Protein AF-A0A1G6KLQ6-F1 (afdb_monomer)

Sequence (600 aa):
EASLKDSAGNTNTSTATGNTVADSAGNSTATTAAGNTVKDSSGNSSVYGASGSTLTDKAGNTTVVDTKGLSFKDTTGAVTGPSITASGVNAGGKAVTNVGDAVNSTDAVNKKLLDEATSAGSAKTDASGNSTASALGGGSTYDPTTGTVSAPTYSVNSSSKNNVGDAISALDQGFTVTSNGANGKAIKAGDTLEIGTADGEKNLTVSKDGNTIKYGLNRNLDLDSVKAGNTTLNNVGVAVDDGTGNVSKLTTAGTTVADSAGNNASYGAKEASLKDSAGNSTSTTASGTNVADKNGNSNSLTATGNTIKDNAGNSTTSSASGVTVADGLGNSTAVTATGVNVAGGPSLTKTGLDVAGGTITNLKGGQIATGSTDAVTGGQVAEVQSQLQKQLGSVGDSAVQYAQNSDGTTNYDSILAGNGKGTTATLGTDSYGNSIVTGGGTTISNVANAVKASDAVNKGQLDSAISSNITDVKDGNGNGVSVTDQVVNRNYNATNPDPDSLFLTYNKAGQTTTDNLTIGETVQKMNKEGVKFAHTNAATEAKDSSAGGTNSTALGVNAIASTDAANSVVIGNNSSVSGTSSVAIGDGATASGTQSISIG

pLDDT: mean 88.28, std 7.63, range [60.62, 98.0]

Nearest PDB structures (foldseek):
  3wp8-assembly1_A-3  TM=8.154E-01  e=1.477E-12  Acinetobacter sp. Tol 5
  3d9x-assembly1_B  TM=5.167E-01  e=2.227E-05  Bartonella henselae
  4bxp-assembly1_A  TM=5.360E-01  e=6.200E-03  Danio rerio
  3la9-assembly1_A  TM=6.887E-01  e=4.800E-03  Burkholderia pseudomallei 1710b
  3pqh-assembly1_A  TM=5.488E-01  e=4.562E-02  Bacteriophage sp.

InterPro domains:
  IPR008635 Trimeric autotransporter adhesin YadA-like, stalk domain [PF05662] (96-135)
  IPR008635 Trimeric autotransporter adhesin YadA-like, stalk domain [PF05662] (360-399)
  IPR008635 Trimeric autotransporter adhesin YadA-like, stalk domain [PF05662] (444-484)
  IPR008640 Trimeric autotransporter adhesin YadA-like, head domain [PF05658] (547-575)
  IPR008640 Trimeric autotransporter adhesin YadA-like, head domain [PF05658] (578-600)
  IPR011049 Serralysin-like metalloprotease, C-terminal [G3DSA:2.150.10.10] (463-600)
  IPR011049 Serralysin-like metalloprotease, C-terminal [SSF101967] (533-600)

Organism: NCBI:txid1219383

Foldseek 3Di:
DDWDADPQGWIWDDDPFWIKTAGPLGWIWIQGQQAIWTAHSQGWIWGAGPQFIWTQDNQGWIFTAGQQGTFTGHNVRHGDAWTQGPVGTDGNPDDDPPQDDDDDPPGDHDVVVVVVVVVVVLVVLQVVLQVVQVVFAQPWGADSVVSDIFFHWDQAPNDTDRGDVVNVVSQQQADWDDDPPDDTDHQHVPRDDDDADPPPADQWDWDDDPPDIDIDGDPDDDDQWDDDPQWIQHPQGIWGDPVLAFIWDQGPQAIWTADPQGWIFGDGQAWTKTAGPQGWMWIQGPQFIWTAGPQGWIWTQGPAWIWTAGPQGWIWTQGPQAIWTAGNVGWIWTQGPQFIDTVCAWTQGPVGIDGNPDDDPPDDAFDPDPPGPDDHDPVVVVVVVVVVVVVVVVVQQQDWAADADPVRHGDPVGIDGRNNPAWDWDWDADPVGDIDTDDGDDDDPDQDDDPDPPGDHDPVVVVVPPPDPPAWDADPVRDTDGPVVQFFPPPADQPDDDPPDCQKAAALDDRDIGGDGGNVVSVVCCVQQHGVPAGAPDDDPFDAFEQLDACEDTEYTCFYEHPCQHCEYTYYDCEYEDAHVEYAYYHPFYHDHHPYYGYD

Structure (mmCIF, N/CA/C/O backbone):
data_AF-A0A1G6KLQ6-F1
#
_entry.id   AF-A0A1G6KLQ6-F1
#
loop_
_atom_site.group_PDB
_atom_site.id
_atom_site.type_symbol
_atom_site.label_atom_id
_atom_site.label_alt_id
_atom_site.label_comp_id
_atom_site.label_asym_id
_atom_site.label_entity_id
_atom_site.label_seq_id
_atom_site.pdbx_PDB_ins_code
_atom_site.Cartn_x
_atom_site.Cartn_y
_atom_site.Cartn_z
_atom_site.occupancy
_atom_site.B_iso_or_equiv
_atom_site.auth_seq_id
_atom_site.auth_comp_id
_atom_site.auth_asym_id
_atom_site.auth_atom_id
_atom_site.pdbx_PDB_model_num
ATOM 1 N N . GLU A 1 1 ? 82.057 11.177 -161.520 1.00 72.69 1 GLU A N 1
ATOM 2 C CA . GLU A 1 1 ? 82.240 12.040 -160.337 1.00 72.69 1 GLU A CA 1
ATOM 3 C C . GLU A 1 1 ? 82.672 13.409 -160.828 1.00 72.69 1 GLU A C 1
ATOM 5 O O . GLU A 1 1 ? 83.511 13.463 -161.723 1.00 72.69 1 GLU A O 1
ATOM 10 N N . ALA A 1 2 ? 82.046 14.476 -160.338 1.00 75.38 2 ALA A N 1
ATOM 11 C CA . ALA A 1 2 ? 82.450 15.848 -160.636 1.00 75.38 2 ALA A CA 1
ATOM 12 C C . ALA A 1 2 ? 82.896 16.495 -159.322 1.00 75.38 2 ALA A C 1
ATOM 14 O O . ALA A 1 2 ? 82.115 16.543 -158.373 1.00 75.38 2 ALA A O 1
ATOM 15 N N . SER A 1 3 ? 84.153 16.943 -159.259 1.00 79.75 3 SER A N 1
ATOM 16 C CA . SER A 1 3 ? 84.707 17.618 -158.084 1.00 79.75 3 SER A CA 1
ATOM 17 C C . SER A 1 3 ? 85.105 19.040 -158.454 1.00 79.75 3 SER A C 1
ATOM 19 O O . SER A 1 3 ? 85.907 19.257 -159.364 1.00 79.75 3 SER A O 1
ATOM 21 N N . LEU A 1 4 ? 84.505 20.005 -157.763 1.00 83.94 4 LEU A N 1
ATOM 22 C CA . LEU A 1 4 ? 84.867 21.414 -157.837 1.00 83.94 4 LEU A CA 1
ATOM 23 C C . LEU A 1 4 ? 85.727 21.742 -156.620 1.00 83.94 4 LEU A C 1
ATOM 25 O O . LEU A 1 4 ? 85.299 21.514 -155.488 1.00 83.94 4 LEU A O 1
ATOM 29 N N . LYS A 1 5 ? 86.929 22.275 -156.858 1.00 84.38 5 LYS A N 1
ATOM 30 C CA . LYS A 1 5 ? 87.839 22.745 -155.812 1.00 84.38 5 LYS A CA 1
ATOM 31 C C . LYS A 1 5 ? 88.153 24.217 -156.023 1.00 84.38 5 LYS A C 1
ATOM 33 O O . LYS A 1 5 ? 88.500 24.612 -157.136 1.00 84.38 5 LYS A O 1
ATOM 38 N N . ASP A 1 6 ? 88.036 25.009 -154.966 1.00 84.94 6 ASP A N 1
ATOM 39 C CA . ASP A 1 6 ? 88.432 26.414 -155.001 1.00 84.94 6 ASP A CA 1
ATOM 40 C C . ASP A 1 6 ? 89.888 26.614 -154.545 1.00 84.94 6 ASP A C 1
ATOM 42 O O . ASP A 1 6 ? 90.562 25.701 -154.053 1.00 84.94 6 ASP A O 1
ATOM 46 N N . SER A 1 7 ? 90.391 27.835 -154.724 1.00 82.44 7 SER A N 1
ATOM 47 C CA . SER A 1 7 ? 91.743 28.217 -154.310 1.00 82.44 7 SER A CA 1
ATOM 48 C C . SER A 1 7 ? 91.936 28.244 -152.788 1.00 82.44 7 SER A C 1
ATOM 50 O O . SER A 1 7 ? 93.078 28.199 -152.336 1.00 82.44 7 SER A O 1
ATOM 52 N N . ALA A 1 8 ? 90.858 28.271 -151.996 1.00 82.38 8 ALA A N 1
ATOM 53 C CA . ALA A 1 8 ? 90.896 28.190 -150.533 1.00 82.38 8 ALA A CA 1
ATOM 54 C C . ALA A 1 8 ? 90.945 26.737 -150.013 1.00 82.38 8 ALA A C 1
ATOM 56 O O . ALA A 1 8 ? 91.039 26.507 -148.804 1.00 82.38 8 ALA A O 1
ATOM 57 N N . GLY A 1 9 ? 90.927 25.754 -150.919 1.00 82.94 9 GLY A N 1
ATOM 58 C CA . GLY A 1 9 ? 91.026 24.334 -150.604 1.00 82.94 9 GLY A CA 1
ATOM 59 C C . GLY A 1 9 ? 89.689 23.665 -150.289 1.00 82.94 9 GLY A C 1
ATOM 60 O O . GLY A 1 9 ? 89.700 22.478 -149.961 1.00 82.94 9 GLY A O 1
ATOM 61 N N . ASN A 1 10 ? 88.567 24.375 -150.429 1.00 89.12 10 ASN A N 1
ATOM 62 C CA . ASN A 1 10 ? 87.237 23.808 -150.241 1.00 89.12 10 ASN A CA 1
ATOM 63 C C . ASN A 1 10 ? 86.866 22.947 -151.446 1.00 89.12 10 ASN A C 1
ATOM 65 O O . ASN A 1 10 ? 87.245 23.237 -152.584 1.00 89.12 10 ASN A O 1
ATOM 69 N N . THR A 1 11 ? 86.108 21.888 -151.198 1.00 89.56 11 THR A N 1
ATOM 70 C CA . THR A 1 11 ? 85.713 20.915 -152.213 1.00 89.56 11 THR A CA 1
ATOM 71 C C . THR A 1 11 ? 84.212 20.684 -152.185 1.00 89.56 11 THR A C 1
ATOM 73 O O . THR A 1 11 ? 83.603 20.587 -151.123 1.00 89.56 11 THR A O 1
ATOM 76 N N . ASN A 1 12 ? 83.612 20.580 -153.365 1.00 90.94 12 ASN A N 1
ATOM 77 C CA . ASN A 1 12 ? 82.275 20.038 -153.545 1.00 90.94 12 ASN A CA 1
ATOM 78 C C . ASN A 1 12 ? 82.366 18.865 -154.518 1.00 90.94 12 ASN A C 1
ATOM 80 O O . ASN A 1 12 ? 82.700 19.044 -155.691 1.00 90.94 12 ASN A O 1
ATOM 84 N N . THR A 1 13 ? 82.095 17.672 -154.013 1.00 90.06 13 THR A N 1
ATOM 85 C CA . THR A 1 13 ? 82.208 16.424 -154.751 1.00 90.06 13 THR A CA 1
ATOM 86 C C . THR A 1 13 ? 80.824 15.819 -154.914 1.00 90.06 13 THR A C 1
ATOM 88 O O . THR A 1 13 ? 80.239 15.289 -153.965 1.00 90.06 13 THR A O 1
ATOM 91 N N . SER A 1 14 ? 80.309 15.888 -156.141 1.00 88.81 14 SER A N 1
ATOM 92 C CA . SER A 1 14 ? 79.025 15.308 -156.521 1.00 88.81 14 SER A CA 1
ATOM 93 C C . SER A 1 14 ? 79.224 13.939 -157.174 1.00 88.81 14 SER A C 1
ATOM 95 O O . SER A 1 14 ? 79.919 13.783 -158.188 1.00 88.81 14 SER A O 1
ATOM 97 N N . THR A 1 15 ? 78.557 12.935 -156.615 1.00 87.06 15 THR A N 1
ATOM 98 C CA . THR A 1 15 ? 78.474 11.566 -157.135 1.00 87.06 15 THR A CA 1
ATOM 99 C C . THR A 1 15 ? 77.012 11.189 -157.373 1.00 87.06 15 THR A C 1
ATOM 101 O O . THR A 1 15 ? 76.100 11.868 -156.907 1.00 87.06 15 THR A O 1
ATOM 104 N N . ALA A 1 16 ? 76.764 10.088 -158.087 1.00 83.69 16 ALA A N 1
ATOM 105 C CA . ALA A 1 16 ? 75.399 9.616 -158.337 1.00 83.69 16 ALA A CA 1
ATOM 106 C C . ALA A 1 16 ? 74.630 9.253 -157.048 1.00 83.69 16 ALA A C 1
ATOM 108 O O . ALA A 1 16 ? 73.405 9.202 -157.066 1.00 83.69 16 ALA A O 1
ATOM 109 N N . THR A 1 17 ? 75.329 9.003 -155.935 1.00 86.00 17 THR A N 1
ATOM 110 C CA . THR A 1 17 ? 74.736 8.590 -154.653 1.00 86.00 17 THR A CA 1
ATOM 111 C C . THR A 1 17 ? 74.689 9.707 -153.611 1.00 86.00 17 THR A C 1
ATOM 113 O O . THR A 1 17 ? 74.083 9.533 -152.550 1.00 86.00 17 THR A O 1
ATOM 116 N N . GLY A 1 18 ? 75.287 10.863 -153.898 1.00 89.75 18 GLY A N 1
ATOM 117 C CA . GLY A 1 18 ? 75.258 11.994 -152.985 1.00 89.75 18 GLY A CA 1
ATOM 118 C C . GLY A 1 18 ? 76.220 13.114 -153.342 1.00 89.75 18 GLY A C 1
ATOM 119 O O . GLY A 1 18 ? 77.039 13.007 -154.256 1.00 89.75 18 GLY A O 1
ATOM 120 N N . ASN A 1 19 ? 76.119 14.191 -152.576 1.00 90.94 19 ASN A N 1
ATOM 121 C CA . ASN A 1 19 ? 76.931 15.385 -152.712 1.00 90.94 19 ASN A CA 1
ATOM 122 C C . ASN A 1 19 ? 77.651 15.706 -151.402 1.00 90.94 19 ASN A C 1
ATOM 124 O O . ASN A 1 19 ? 76.988 15.913 -150.386 1.00 90.94 19 ASN A O 1
ATOM 128 N N . THR A 1 20 ? 78.979 15.794 -151.428 1.00 90.12 20 THR A N 1
ATOM 129 C CA . THR A 1 20 ? 79.789 16.134 -150.252 1.00 90.12 20 THR A CA 1
ATOM 130 C C . THR A 1 20 ? 80.465 17.475 -150.442 1.00 90.12 20 THR A C 1
ATOM 132 O O . THR A 1 20 ? 81.299 17.628 -151.328 1.00 90.12 20 THR A O 1
ATOM 135 N N . VAL A 1 21 ? 80.146 18.424 -149.568 1.00 91.44 21 VAL A N 1
ATOM 136 C CA . VAL A 1 21 ? 80.839 19.708 -149.470 1.00 91.44 21 VAL A CA 1
ATOM 137 C C . VAL A 1 21 ? 81.768 19.650 -148.266 1.00 91.44 21 VAL A C 1
ATOM 139 O O . VAL A 1 21 ? 81.308 19.350 -147.167 1.00 91.44 21 VAL A O 1
ATOM 142 N N . ALA A 1 22 ? 83.055 19.917 -148.451 1.00 88.19 22 ALA A N 1
ATOM 143 C CA . ALA A 1 22 ? 84.040 19.962 -147.377 1.00 88.19 22 ALA A CA 1
ATOM 144 C C . ALA A 1 22 ? 84.889 21.228 -147.471 1.00 88.19 22 ALA A C 1
ATOM 146 O O . ALA A 1 22 ? 85.272 21.637 -148.568 1.00 88.19 22 ALA A O 1
ATOM 147 N N . ASP A 1 23 ? 85.194 21.832 -146.328 1.00 90.44 23 ASP A N 1
ATOM 148 C CA . ASP A 1 23 ? 86.108 22.966 -146.251 1.00 90.44 23 ASP A CA 1
ATOM 149 C C . ASP A 1 23 ? 87.544 22.520 -145.940 1.00 90.44 23 ASP A C 1
ATOM 151 O O . ASP A 1 23 ? 87.808 21.374 -145.558 1.00 90.44 23 ASP A O 1
ATOM 155 N N . SER A 1 24 ? 88.499 23.432 -146.115 1.00 84.81 24 SER A N 1
ATOM 156 C CA . SER A 1 24 ? 89.907 23.160 -145.798 1.00 84.81 24 SER A CA 1
ATOM 157 C C . SER A 1 24 ? 90.190 23.028 -144.297 1.00 84.81 24 SER A C 1
ATOM 159 O O . SER A 1 24 ? 91.241 22.505 -143.925 1.00 84.81 24 SER A O 1
ATOM 161 N N . ALA A 1 25 ? 89.256 23.438 -143.433 1.00 86.44 25 ALA A N 1
ATOM 162 C CA . ALA A 1 25 ? 89.351 23.261 -141.988 1.00 86.44 25 ALA A CA 1
ATOM 163 C C . ALA A 1 25 ? 88.956 21.842 -141.536 1.00 86.44 25 ALA A C 1
ATOM 165 O O . ALA A 1 25 ? 89.131 21.512 -140.364 1.00 86.44 25 ALA A O 1
ATOM 166 N N . GLY A 1 26 ? 88.469 20.993 -142.448 1.00 86.00 26 GLY A N 1
ATOM 167 C CA . GLY A 1 26 ? 88.085 19.609 -142.177 1.00 86.00 26 GLY A CA 1
ATOM 168 C C . GLY A 1 26 ? 86.616 19.431 -141.790 1.00 86.00 26 GLY A C 1
ATOM 169 O O . GLY A 1 26 ? 86.215 18.311 -141.467 1.00 86.00 26 GLY A O 1
ATOM 170 N N . ASN A 1 27 ? 85.798 20.487 -141.844 1.00 89.44 27 ASN A N 1
ATOM 171 C CA . ASN A 1 27 ? 84.351 20.339 -141.721 1.00 89.44 27 ASN A CA 1
ATOM 172 C C . ASN A 1 27 ? 83.793 19.794 -143.036 1.00 89.44 27 ASN A C 1
ATOM 174 O O . ASN A 1 27 ? 84.227 20.177 -144.125 1.00 89.44 27 ASN A O 1
ATOM 178 N N . SER A 1 28 ? 82.799 18.915 -142.959 1.00 92.31 28 SER A N 1
ATOM 179 C CA . SER A 1 28 ? 82.145 18.388 -144.155 1.00 92.31 28 SER A CA 1
ATOM 180 C C . SER A 1 28 ? 80.659 18.154 -143.953 1.00 92.31 28 SER A C 1
ATOM 182 O O . SER A 1 28 ? 80.206 17.794 -142.874 1.00 92.31 28 SER A O 1
ATOM 184 N N . THR A 1 29 ? 79.887 18.348 -145.016 1.00 92.31 29 THR A N 1
ATOM 185 C CA . THR A 1 29 ? 78.487 17.950 -145.106 1.00 92.31 29 THR A CA 1
ATOM 186 C C . THR A 1 29 ? 78.312 17.059 -146.320 1.00 92.31 29 THR A C 1
ATOM 188 O O . THR A 1 29 ? 78.448 17.507 -147.456 1.00 92.31 29 THR A O 1
ATOM 191 N N . ALA A 1 30 ? 77.981 15.797 -146.078 1.00 92.50 30 ALA A N 1
ATOM 192 C CA . ALA A 1 30 ? 77.599 14.842 -147.102 1.00 92.50 30 ALA A CA 1
ATOM 193 C C . ALA A 1 30 ? 76.076 14.704 -147.128 1.00 92.50 30 ALA A C 1
ATOM 195 O O . ALA A 1 30 ? 75.468 14.290 -146.145 1.00 92.50 30 ALA A O 1
ATOM 196 N N . THR A 1 31 ? 75.458 15.042 -148.254 1.00 91.00 31 THR A N 1
ATOM 197 C CA . THR A 1 31 ? 74.030 14.832 -148.514 1.00 91.00 31 THR A CA 1
ATOM 198 C C . THR A 1 31 ? 73.870 13.582 -149.364 1.00 91.00 31 THR A C 1
ATOM 200 O O . THR A 1 31 ? 74.363 13.531 -150.488 1.00 91.00 31 THR A O 1
ATOM 203 N N . THR A 1 32 ? 73.179 12.575 -148.844 1.00 88.69 32 THR A N 1
ATOM 204 C CA . THR A 1 32 ? 72.878 11.321 -149.549 1.00 88.69 32 THR A CA 1
ATOM 205 C C . THR A 1 32 ? 71.382 11.032 -149.476 1.00 88.69 32 THR A C 1
ATOM 207 O O . THR A 1 32 ? 70.659 11.680 -148.721 1.00 88.69 32 THR A O 1
ATOM 210 N N . ALA A 1 33 ? 70.904 10.020 -150.203 1.00 85.44 33 ALA A N 1
ATOM 211 C CA . ALA A 1 33 ? 69.509 9.580 -150.092 1.00 85.44 33 ALA A CA 1
ATOM 212 C C . ALA A 1 33 ? 69.120 9.122 -148.667 1.00 85.44 33 ALA A C 1
ATOM 214 O O . ALA A 1 33 ? 67.948 9.177 -148.310 1.00 85.44 33 ALA A O 1
ATOM 215 N N . ALA A 1 34 ? 70.089 8.701 -147.841 1.00 83.88 34 ALA A N 1
ATOM 216 C CA . ALA A 1 34 ? 69.853 8.335 -146.442 1.00 83.88 34 ALA A CA 1
ATOM 217 C C . ALA A 1 34 ? 69.727 9.555 -145.504 1.00 83.88 34 ALA A C 1
ATOM 219 O O . ALA A 1 34 ? 69.299 9.408 -144.360 1.00 83.88 34 ALA A O 1
ATOM 220 N N . GLY A 1 35 ? 70.085 10.749 -145.982 1.00 90.50 35 GLY A N 1
ATOM 221 C CA . GLY A 1 35 ? 70.073 11.995 -145.224 1.00 90.50 35 GLY A CA 1
ATOM 222 C C . GLY A 1 35 ? 71.399 12.748 -145.300 1.00 90.50 35 GLY A C 1
ATOM 223 O O . GLY A 1 35 ? 72.280 12.452 -146.118 1.00 90.50 35 GLY A O 1
ATOM 224 N N . ASN A 1 36 ? 71.535 13.726 -144.412 1.00 92.00 36 ASN A N 1
ATOM 22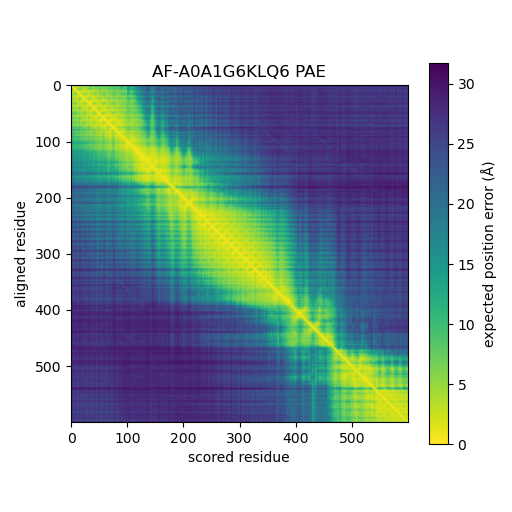5 C CA . ASN A 1 36 ? 72.683 14.611 -144.318 1.00 92.00 36 ASN A CA 1
ATOM 226 C C . ASN A 1 36 ? 73.581 14.173 -143.164 1.00 92.00 36 ASN A C 1
ATOM 228 O O . ASN A 1 36 ? 73.139 14.090 -142.023 1.00 92.00 36 ASN A O 1
ATOM 232 N N . THR A 1 37 ? 74.853 13.929 -143.454 1.00 92.19 37 THR A N 1
ATOM 233 C CA . THR A 1 37 ? 75.897 13.742 -142.447 1.00 92.19 37 THR A CA 1
ATOM 234 C C . THR A 1 37 ? 76.761 14.985 -142.409 1.00 92.19 37 THR A C 1
ATOM 236 O O . THR A 1 37 ? 77.472 15.276 -143.368 1.00 92.19 37 THR A O 1
ATOM 239 N N . VAL A 1 38 ? 76.707 15.705 -141.297 1.00 93.31 38 VAL A N 1
ATOM 240 C CA . VAL A 1 38 ? 77.570 16.849 -141.012 1.00 93.31 38 VAL A CA 1
ATOM 241 C C . VAL A 1 38 ? 78.670 16.377 -140.069 1.00 93.31 38 VAL A C 1
ATOM 243 O O . VAL A 1 38 ? 78.396 15.670 -139.098 1.00 93.31 38 VAL A O 1
ATOM 246 N N . LYS A 1 39 ? 79.914 16.734 -140.356 1.00 91.75 39 LYS A N 1
ATOM 247 C CA . LYS A 1 39 ? 81.078 16.498 -139.505 1.00 91.75 39 LYS A CA 1
ATOM 248 C C . LYS A 1 39 ? 81.793 17.811 -139.280 1.00 91.75 39 LYS A C 1
ATOM 250 O O . LYS A 1 39 ? 82.014 18.552 -140.237 1.00 91.75 39 LYS A O 1
ATOM 255 N N . ASP A 1 40 ? 82.159 18.066 -138.034 1.00 91.94 40 ASP A N 1
ATOM 256 C CA . ASP A 1 40 ? 83.076 19.148 -137.713 1.00 91.94 40 ASP A CA 1
ATOM 257 C C . ASP A 1 40 ? 84.528 18.651 -137.693 1.00 91.94 40 ASP A C 1
ATOM 259 O O . ASP A 1 40 ? 84.813 17.449 -137.635 1.00 91.94 40 ASP A O 1
ATOM 263 N N . SER A 1 41 ? 85.463 19.594 -137.719 1.00 89.12 41 SER A N 1
ATOM 264 C CA . SER A 1 41 ? 86.898 19.326 -137.625 1.00 89.12 41 SER A CA 1
ATOM 265 C C . SER A 1 41 ? 87.324 18.732 -136.276 1.00 89.12 41 SER A C 1
ATOM 267 O O . SER A 1 41 ? 88.416 18.174 -136.156 1.00 89.12 41 SER A O 1
ATOM 269 N N . SER A 1 42 ? 86.465 18.810 -135.252 1.00 89.00 42 SER A N 1
ATOM 270 C CA . SER A 1 42 ? 86.716 18.247 -133.921 1.00 89.00 42 SER A CA 1
ATOM 271 C C . SER A 1 42 ? 86.409 16.748 -133.839 1.00 89.00 42 SER A C 1
ATOM 273 O O . SER A 1 42 ? 86.859 16.092 -132.890 1.00 89.00 42 SER A O 1
ATOM 275 N N . GLY A 1 43 ? 85.738 16.193 -134.851 1.00 88.19 43 GLY A N 1
ATOM 276 C CA . GLY A 1 43 ? 85.359 14.786 -134.956 1.00 88.19 43 GLY A CA 1
ATOM 277 C C . GLY A 1 43 ? 83.935 14.495 -134.486 1.00 88.19 43 GLY A C 1
ATOM 278 O O . GLY A 1 43 ? 83.547 13.328 -134.478 1.00 88.19 43 GLY A O 1
ATOM 279 N N . ASN A 1 44 ? 83.151 15.514 -134.119 1.00 90.62 44 ASN A N 1
ATOM 280 C CA . ASN A 1 44 ? 81.729 15.322 -133.865 1.00 90.62 44 ASN A CA 1
ATOM 281 C C . ASN A 1 44 ? 81.010 15.149 -135.202 1.00 90.62 44 ASN A C 1
ATOM 283 O O . ASN A 1 44 ? 81.356 15.770 -136.213 1.00 90.62 44 ASN A O 1
ATOM 287 N N . SER A 1 45 ? 79.971 14.323 -135.207 1.00 93.19 45 SER A N 1
ATOM 288 C CA . SER A 1 45 ? 79.149 14.124 -136.390 1.00 93.19 45 SER A CA 1
ATOM 289 C C . SER A 1 45 ? 77.680 14.165 -136.043 1.00 93.19 45 SER A C 1
ATOM 291 O O . SER A 1 45 ? 77.256 13.643 -135.023 1.00 93.19 45 SER A O 1
ATOM 293 N N . SER A 1 46 ? 76.884 14.767 -136.909 1.00 92.62 46 SER A N 1
ATOM 294 C CA . SER A 1 46 ? 75.437 14.694 -136.828 1.00 92.62 46 SER A CA 1
ATOM 295 C C . SER A 1 46 ? 74.885 14.098 -138.107 1.00 92.62 46 SER A C 1
ATOM 297 O O . SER A 1 46 ? 75.208 14.563 -139.200 1.00 92.62 46 SER A O 1
ATOM 299 N N . VAL A 1 47 ? 74.045 13.082 -137.969 1.00 92.44 47 VAL A N 1
ATOM 300 C CA . VAL A 1 47 ? 73.314 12.478 -139.079 1.00 92.44 47 VAL A CA 1
ATOM 301 C C . VAL A 1 47 ? 71.847 12.842 -138.924 1.00 92.44 47 VAL A C 1
ATOM 303 O O . VAL A 1 47 ? 71.241 12.502 -137.911 1.00 92.44 47 VAL A O 1
ATOM 306 N N . TYR A 1 48 ? 71.285 13.524 -139.918 1.00 91.56 48 TYR A N 1
ATOM 307 C CA . TYR A 1 48 ? 69.880 13.927 -139.958 1.00 91.56 48 TYR A CA 1
ATOM 308 C C . TYR A 1 48 ? 69.217 13.317 -141.194 1.00 91.56 48 TYR A C 1
ATOM 310 O O . TYR A 1 48 ? 69.620 13.606 -142.322 1.00 91.56 48 TYR A O 1
ATOM 318 N N . GLY A 1 49 ? 68.205 12.476 -140.996 1.00 88.88 49 GLY A N 1
ATOM 319 C CA . GLY A 1 49 ? 67.485 11.810 -142.081 1.00 88.88 49 GLY A CA 1
ATOM 320 C C . GLY A 1 49 ? 66.067 11.411 -141.684 1.00 88.88 49 GLY A C 1
ATOM 321 O O . GLY A 1 49 ? 65.584 11.750 -140.606 1.00 88.88 49 GLY A O 1
ATOM 322 N N . ALA A 1 50 ? 65.390 10.658 -142.553 1.00 86.44 50 ALA A N 1
ATOM 323 C CA . ALA A 1 50 ? 64.000 10.247 -142.325 1.00 86.44 50 ALA A CA 1
ATOM 324 C C . ALA A 1 50 ? 63.815 9.377 -141.064 1.00 86.44 50 ALA A C 1
ATOM 326 O O . ALA A 1 50 ? 62.751 9.397 -140.454 1.00 86.44 50 ALA A O 1
ATOM 327 N N . SER A 1 51 ? 64.855 8.646 -140.648 1.00 86.19 51 SER A N 1
ATOM 328 C CA . SER A 1 51 ? 64.847 7.830 -139.425 1.00 86.19 51 SER A CA 1
ATOM 329 C C . SER A 1 51 ? 65.083 8.637 -138.142 1.00 86.19 51 SER A C 1
ATOM 331 O O . SER A 1 51 ? 65.069 8.054 -137.062 1.00 86.19 51 SER A O 1
ATOM 333 N N . GLY A 1 52 ? 65.307 9.949 -138.248 1.00 91.75 52 GLY A N 1
ATOM 334 C CA . GLY A 1 52 ? 65.598 10.840 -137.131 1.00 91.75 52 GLY A CA 1
ATOM 335 C C . GLY A 1 52 ? 66.986 11.474 -137.206 1.00 91.75 52 GLY A C 1
ATOM 336 O O . GLY A 1 52 ? 67.649 11.493 -138.247 1.00 91.75 52 GLY A O 1
ATOM 337 N N . SER A 1 53 ? 67.410 11.994 -136.062 1.00 93.25 53 SER A N 1
ATOM 338 C CA . SER A 1 53 ? 68.641 12.748 -135.867 1.00 93.25 53 SER A CA 1
ATOM 339 C C . SER A 1 53 ? 69.524 12.022 -134.865 1.00 93.25 53 SER A C 1
ATOM 341 O O . SER A 1 53 ? 69.090 11.736 -133.751 1.00 93.25 53 SER A O 1
ATOM 343 N N . THR A 1 54 ? 70.767 11.737 -135.230 1.00 93.00 54 THR A N 1
ATOM 344 C CA . THR A 1 54 ? 71.767 11.190 -134.308 1.00 93.00 54 THR A CA 1
ATOM 345 C C . THR A 1 54 ? 72.963 12.120 -134.264 1.00 93.00 54 THR A C 1
ATOM 347 O O . THR A 1 54 ? 73.677 12.266 -135.255 1.00 93.00 54 THR A O 1
ATOM 350 N N . LEU A 1 55 ? 73.175 12.750 -133.114 1.00 94.00 55 LEU A N 1
ATOM 351 C CA . LEU A 1 55 ? 74.356 13.556 -132.832 1.00 94.00 55 LEU A CA 1
ATOM 352 C C . LEU A 1 55 ? 75.347 12.666 -132.097 1.00 94.00 55 LEU A C 1
ATOM 354 O O . LEU A 1 55 ? 75.020 12.136 -131.044 1.00 94.00 55 LEU A O 1
ATOM 358 N N . THR A 1 56 ? 76.535 12.502 -132.656 1.00 92.75 56 THR A N 1
ATOM 359 C CA . THR A 1 56 ? 77.631 11.710 -132.105 1.00 92.75 56 THR A CA 1
ATOM 360 C C . THR A 1 56 ? 78.751 12.658 -131.706 1.00 92.75 56 THR A C 1
ATOM 362 O O . THR A 1 56 ? 79.250 13.410 -132.548 1.00 92.75 56 THR A O 1
ATOM 365 N N . ASP A 1 57 ? 79.130 12.648 -130.432 1.00 91.12 57 ASP A N 1
ATOM 366 C CA . ASP A 1 57 ? 80.304 13.391 -129.977 1.00 91.12 57 ASP A CA 1
ATOM 367 C C . ASP A 1 57 ? 81.606 12.700 -130.429 1.00 91.12 57 ASP A C 1
ATOM 369 O O . ASP A 1 57 ? 81.605 11.564 -130.908 1.00 91.12 57 ASP A O 1
ATOM 373 N N . LYS A 1 58 ? 82.747 13.372 -130.259 1.00 91.12 58 LYS A N 1
ATOM 374 C CA . LYS A 1 58 ? 84.072 12.814 -130.570 1.00 91.12 58 LYS A CA 1
ATOM 375 C C . LYS A 1 58 ? 84.356 11.486 -129.853 1.00 91.12 58 LYS A C 1
ATOM 377 O O . LYS A 1 58 ? 85.124 10.675 -130.367 1.00 91.12 58 LYS A O 1
ATOM 382 N N . ALA A 1 59 ? 83.790 11.282 -128.662 1.00 89.38 59 ALA A N 1
ATOM 383 C CA . ALA A 1 59 ? 83.975 10.061 -127.886 1.00 89.38 59 ALA A CA 1
ATOM 384 C C . ALA A 1 59 ? 83.115 8.898 -128.408 1.00 89.38 59 ALA A C 1
ATOM 386 O O . ALA A 1 59 ? 83.398 7.753 -128.068 1.00 89.38 59 ALA A O 1
ATOM 387 N N . GLY A 1 60 ? 82.122 9.171 -129.260 1.00 90.06 60 GLY A N 1
ATOM 388 C CA . GLY A 1 60 ? 81.195 8.199 -129.831 1.00 90.06 60 GLY A CA 1
ATOM 389 C C . GLY A 1 60 ? 79.869 8.085 -129.074 1.00 90.06 60 GLY A C 1
ATOM 390 O O . GLY A 1 60 ? 79.061 7.223 -129.416 1.00 90.06 60 GLY A O 1
ATOM 391 N N . ASN A 1 61 ? 79.625 8.918 -128.058 1.00 91.94 61 ASN A N 1
ATOM 392 C CA . ASN A 1 61 ? 78.329 8.943 -127.383 1.00 91.94 61 ASN A CA 1
ATOM 393 C C . ASN A 1 61 ? 77.301 9.596 -128.293 1.00 91.94 61 ASN A C 1
ATOM 395 O O . ASN A 1 61 ? 77.603 10.563 -128.999 1.00 91.94 61 ASN A O 1
ATOM 399 N N . THR A 1 62 ? 76.074 9.089 -128.250 1.00 93.81 62 THR A N 1
ATOM 400 C CA . THR A 1 62 ? 75.019 9.526 -129.157 1.00 93.81 62 THR A CA 1
ATOM 401 C C . THR A 1 62 ? 73.847 10.157 -128.424 1.00 93.81 62 THR A C 1
ATOM 403 O O . THR A 1 62 ? 73.313 9.614 -127.461 1.00 93.81 62 THR A O 1
ATOM 406 N N . THR A 1 63 ? 73.408 11.311 -128.915 1.00 94.25 63 THR A N 1
ATOM 407 C CA . THR A 1 63 ? 72.064 11.829 -128.659 1.00 94.25 63 THR A CA 1
ATOM 408 C C . THR A 1 63 ? 71.203 11.457 -129.849 1.00 94.25 63 THR A C 1
ATOM 410 O O . THR A 1 63 ? 71.454 11.906 -130.969 1.00 94.25 63 THR A O 1
ATOM 413 N N . VAL A 1 64 ? 70.201 10.622 -129.609 1.00 93.56 64 VAL A N 1
ATOM 414 C CA . VAL A 1 64 ? 69.286 10.131 -130.636 1.00 93.56 64 VAL A CA 1
ATOM 415 C C . VAL A 1 64 ? 67.927 10.774 -130.428 1.00 93.56 64 VAL A C 1
ATOM 417 O O . VAL A 1 64 ? 67.342 10.652 -129.351 1.00 93.56 64 VAL A O 1
ATOM 420 N N . VAL A 1 65 ? 67.432 11.426 -131.475 1.00 94.06 65 VAL A N 1
ATOM 421 C CA . VAL A 1 65 ? 66.052 11.893 -131.604 1.00 94.06 65 VAL A CA 1
ATOM 422 C C . VAL A 1 65 ? 65.428 11.138 -132.767 1.00 94.06 65 VAL A C 1
ATOM 424 O O . VAL A 1 65 ? 65.691 11.454 -133.925 1.00 94.06 65 VAL A O 1
ATOM 427 N N . ASP A 1 66 ? 64.628 10.123 -132.467 1.00 91.88 66 ASP A N 1
ATOM 428 C CA . ASP A 1 66 ? 63.950 9.303 -133.472 1.00 91.88 66 ASP A CA 1
ATOM 429 C C . ASP A 1 66 ? 62.464 9.117 -133.130 1.00 91.88 66 ASP A C 1
ATOM 431 O O . ASP A 1 66 ? 61.921 9.726 -132.207 1.00 91.88 66 ASP A O 1
ATOM 435 N N . THR A 1 67 ? 61.779 8.260 -133.885 1.00 89.69 67 THR A N 1
ATOM 436 C CA . THR A 1 67 ? 60.368 7.924 -133.645 1.00 89.69 67 THR A CA 1
ATOM 437 C C . THR A 1 67 ? 60.113 7.241 -132.296 1.00 89.69 67 THR A C 1
ATOM 439 O O . THR A 1 67 ? 58.958 7.146 -131.883 1.00 89.69 67 THR A O 1
ATOM 442 N N . LYS A 1 68 ? 61.153 6.783 -131.584 1.00 89.94 68 LYS A N 1
ATOM 443 C CA . LYS A 1 68 ? 61.055 6.248 -130.215 1.00 89.94 68 LYS A CA 1
ATOM 444 C C . LYS A 1 68 ? 61.204 7.343 -129.154 1.00 89.94 68 LYS A C 1
ATOM 446 O O . LYS A 1 68 ? 60.864 7.095 -127.997 1.00 89.94 68 LYS A O 1
ATOM 451 N N . GLY A 1 69 ? 61.658 8.537 -129.540 1.00 92.94 69 GLY A N 1
ATOM 452 C CA . GLY A 1 69 ? 61.764 9.725 -128.699 1.00 92.94 69 GLY A CA 1
ATOM 453 C C . GLY A 1 69 ? 63.192 10.263 -128.599 1.00 92.94 69 GLY A C 1
ATOM 454 O O . GLY A 1 69 ? 63.964 10.186 -129.553 1.00 92.94 69 GLY A O 1
ATOM 455 N N . LEU A 1 70 ? 63.536 10.830 -127.441 1.00 93.88 70 LEU A N 1
ATOM 456 C CA . LEU A 1 70 ? 64.867 11.355 -127.131 1.00 93.88 70 LEU A CA 1
ATOM 457 C C . LEU A 1 70 ? 65.606 10.377 -126.214 1.00 93.88 70 LEU A C 1
ATOM 459 O O . LEU A 1 70 ? 65.098 10.007 -125.152 1.00 93.88 70 LEU A O 1
ATOM 463 N N . SER A 1 71 ? 66.827 9.999 -126.586 1.00 92.81 71 SER A N 1
ATOM 464 C CA . SER A 1 71 ? 67.700 9.195 -125.729 1.00 92.81 71 SER A CA 1
ATOM 465 C C . SER A 1 71 ? 69.161 9.618 -125.831 1.00 92.81 71 SER A C 1
ATOM 467 O O . SER A 1 71 ? 69.640 9.986 -126.901 1.00 92.81 71 SER A O 1
ATOM 469 N N . PHE A 1 72 ? 69.865 9.522 -124.704 1.00 92.81 72 PHE A N 1
ATOM 470 C CA . PHE A 1 72 ? 71.317 9.653 -124.634 1.00 92.81 72 PHE A CA 1
ATOM 471 C C . PHE A 1 72 ? 71.917 8.271 -124.439 1.00 92.81 72 PHE A C 1
ATOM 473 O O . PHE A 1 72 ? 71.512 7.538 -123.530 1.00 92.81 72 PHE A O 1
ATOM 480 N N . LYS A 1 73 ? 72.850 7.909 -125.308 1.00 91.62 73 LYS A N 1
ATOM 481 C CA . LYS A 1 73 ? 73.473 6.597 -125.340 1.00 91.62 73 LYS A CA 1
ATOM 482 C C . LYS A 1 73 ? 74.984 6.726 -125.305 1.00 91.62 73 LYS A C 1
ATOM 484 O O . LYS A 1 73 ? 75.542 7.666 -125.868 1.00 91.62 73 LYS A O 1
ATOM 489 N N . ASP A 1 74 ? 75.637 5.769 -124.666 1.00 90.19 74 ASP A N 1
ATOM 490 C CA . ASP A 1 74 ? 77.090 5.655 -124.741 1.00 90.19 74 ASP A CA 1
ATOM 491 C C . ASP A 1 74 ? 77.555 5.049 -126.075 1.00 90.19 74 ASP A C 1
ATOM 493 O O . ASP A 1 74 ? 76.761 4.744 -126.971 1.00 90.19 74 ASP A O 1
ATOM 497 N N . THR A 1 75 ? 78.866 4.848 -126.184 1.00 88.06 75 THR A N 1
ATOM 498 C CA . THR A 1 75 ? 79.542 4.252 -127.344 1.00 88.06 75 THR A CA 1
ATOM 499 C C . THR A 1 75 ? 79.123 2.812 -127.652 1.00 88.06 75 THR A C 1
ATOM 501 O O . THR A 1 75 ? 79.371 2.330 -128.756 1.00 88.06 75 THR A O 1
ATOM 504 N N . THR A 1 76 ? 78.475 2.115 -126.713 1.00 88.75 76 THR A N 1
ATOM 505 C CA . THR A 1 76 ? 77.955 0.749 -126.894 1.00 88.75 76 THR A CA 1
ATOM 506 C C . THR A 1 76 ? 76.480 0.730 -127.308 1.00 88.75 76 THR A C 1
ATOM 508 O O . THR A 1 76 ? 75.927 -0.328 -127.608 1.00 88.75 76 THR A O 1
ATOM 511 N N . GLY A 1 77 ? 75.830 1.901 -127.352 1.00 85.94 77 GLY A N 1
ATOM 512 C CA . GLY A 1 77 ? 74.415 2.064 -127.688 1.00 85.94 77 GLY A CA 1
ATOM 513 C C . GLY A 1 77 ? 73.456 1.892 -126.503 1.00 85.94 77 GLY A C 1
ATOM 514 O O . GLY A 1 77 ? 72.232 2.020 -126.682 1.00 85.94 77 GLY A O 1
ATOM 515 N N . ALA A 1 78 ? 73.984 1.638 -125.301 1.00 87.62 78 ALA A N 1
ATOM 516 C CA . ALA A 1 78 ? 73.206 1.554 -124.071 1.00 87.62 78 ALA A CA 1
ATOM 517 C C . ALA A 1 78 ? 72.701 2.945 -123.674 1.00 87.62 78 ALA A C 1
ATOM 519 O O . ALA A 1 78 ? 73.423 3.928 -123.796 1.00 87.62 78 ALA A O 1
ATOM 520 N N . VAL A 1 79 ? 71.451 3.046 -123.211 1.00 87.25 79 VAL A N 1
ATOM 521 C CA . VAL A 1 79 ? 70.890 4.325 -122.745 1.00 87.25 79 VAL A CA 1
ATOM 522 C C . VAL A 1 79 ? 71.526 4.670 -121.400 1.00 87.25 79 VAL A C 1
ATOM 524 O O . VAL A 1 79 ? 71.320 3.957 -120.422 1.00 87.25 79 VAL A O 1
ATOM 527 N N . THR A 1 80 ? 72.298 5.752 -121.352 1.00 86.12 80 THR A N 1
ATOM 528 C CA . THR A 1 80 ? 73.092 6.148 -120.176 1.00 86.12 80 THR A CA 1
ATOM 529 C C . THR A 1 80 ? 72.594 7.419 -119.495 1.00 86.12 80 THR A C 1
ATOM 531 O O . THR A 1 80 ? 73.036 7.735 -118.390 1.00 86.12 80 THR A O 1
ATOM 534 N N . GLY A 1 81 ? 71.639 8.126 -120.103 1.00 86.56 81 GLY A N 1
ATOM 535 C CA . GLY A 1 81 ? 71.036 9.340 -119.554 1.00 86.56 81 GLY A CA 1
ATOM 536 C C . GLY A 1 81 ? 69.507 9.295 -119.489 1.00 86.56 81 GLY A C 1
ATOM 537 O O . GLY A 1 81 ? 68.896 8.265 -119.788 1.00 86.56 81 GLY A O 1
ATOM 538 N N . PRO A 1 82 ? 68.871 10.418 -119.107 1.00 91.44 82 PRO A N 1
ATOM 539 C CA . PRO A 1 82 ? 67.425 10.557 -119.172 1.00 91.44 82 PRO A CA 1
ATOM 540 C C . PRO A 1 82 ? 66.903 10.241 -120.573 1.00 91.44 82 PRO A C 1
ATOM 542 O O . PRO A 1 82 ? 67.518 10.592 -121.576 1.00 91.44 82 PRO A O 1
ATOM 545 N N . SER A 1 83 ? 65.752 9.594 -120.655 1.00 92.81 83 SER A N 1
ATOM 546 C CA . SER A 1 83 ? 65.077 9.379 -121.931 1.00 92.81 83 SER A CA 1
ATOM 547 C C . SER A 1 83 ? 63.635 9.842 -121.854 1.00 92.81 83 SER A C 1
ATOM 549 O O . SER A 1 83 ? 62.988 9.761 -120.805 1.00 92.81 83 SER A O 1
ATOM 551 N N . ILE A 1 84 ? 63.149 10.355 -122.980 1.00 94.38 84 ILE A N 1
ATOM 552 C CA . ILE A 1 84 ? 61.755 10.739 -123.172 1.00 94.38 84 ILE A CA 1
ATOM 553 C C . ILE A 1 84 ? 61.224 9.857 -124.287 1.00 94.38 84 ILE A C 1
ATOM 555 O O . ILE A 1 84 ? 61.721 9.919 -125.410 1.00 94.38 84 ILE A O 1
ATOM 559 N N . THR A 1 85 ? 60.228 9.037 -123.971 1.00 92.06 85 THR A N 1
ATOM 560 C CA . THR A 1 85 ? 59.582 8.128 -124.925 1.00 92.06 85 THR A CA 1
ATOM 561 C C . THR A 1 85 ? 58.067 8.300 -124.860 1.00 92.06 85 THR A C 1
ATOM 563 O O . THR A 1 85 ? 57.551 8.992 -123.982 1.00 92.06 85 THR A O 1
ATOM 566 N N . ALA A 1 86 ? 57.326 7.619 -125.735 1.00 89.81 86 ALA A N 1
ATOM 567 C CA . ALA A 1 86 ? 55.863 7.582 -125.658 1.00 89.81 86 ALA A CA 1
ATOM 568 C C . ALA A 1 86 ? 55.327 7.025 -124.318 1.00 89.81 86 ALA A C 1
ATOM 570 O O . ALA A 1 86 ? 54.178 7.273 -123.972 1.00 89.81 86 ALA A O 1
ATOM 571 N N . SER A 1 87 ? 56.145 6.292 -123.550 1.00 89.88 87 SER A N 1
ATOM 572 C CA . SER A 1 87 ? 55.795 5.795 -122.208 1.00 89.88 87 SER A CA 1
ATOM 573 C C . SER A 1 87 ? 56.076 6.800 -121.081 1.00 89.88 87 SER A C 1
ATOM 575 O O . SER A 1 87 ? 55.850 6.484 -119.917 1.00 89.88 87 SER A O 1
ATOM 577 N N . GLY A 1 88 ? 56.570 7.999 -121.405 1.00 90.31 88 GLY A N 1
ATOM 578 C CA . GLY A 1 88 ? 56.868 9.063 -120.450 1.00 90.31 88 GLY A CA 1
ATOM 579 C C . GLY A 1 88 ? 58.363 9.312 -120.256 1.00 90.31 88 GLY A C 1
ATOM 580 O O . GLY A 1 88 ? 59.192 9.026 -121.127 1.00 90.31 88 GLY A O 1
ATOM 581 N N . VAL A 1 89 ? 58.694 9.890 -119.099 1.00 92.19 89 VAL A N 1
ATOM 582 C CA . VAL A 1 89 ? 60.055 10.285 -118.724 1.00 92.19 89 VAL A CA 1
ATOM 583 C C . VAL A 1 89 ? 60.696 9.188 -117.882 1.00 92.19 89 VAL A C 1
ATOM 585 O O . VAL A 1 89 ? 60.188 8.832 -116.822 1.00 92.19 89 VAL A O 1
ATOM 588 N N . ASN A 1 90 ? 61.852 8.694 -118.317 1.00 91.50 90 ASN A N 1
ATOM 589 C CA . ASN A 1 90 ? 62.711 7.839 -117.506 1.00 91.50 90 ASN A CA 1
ATOM 590 C C . ASN A 1 90 ? 63.985 8.612 -117.153 1.00 91.50 90 ASN A C 1
ATOM 592 O O . ASN A 1 90 ? 64.812 8.885 -118.021 1.00 91.50 90 ASN A O 1
ATOM 596 N N . ALA A 1 91 ? 64.161 8.940 -115.872 1.00 91.81 91 ALA A N 1
ATOM 597 C CA . ALA A 1 91 ? 65.318 9.692 -115.381 1.00 91.81 91 ALA A CA 1
ATOM 598 C C . ALA A 1 91 ? 66.611 8.855 -115.252 1.00 91.81 91 ALA A C 1
ATOM 600 O O . ALA A 1 91 ? 67.621 9.361 -114.765 1.00 91.81 91 ALA A O 1
ATOM 601 N N . GLY A 1 92 ? 66.603 7.568 -115.623 1.00 87.56 92 GLY A N 1
ATOM 602 C CA . GLY A 1 92 ? 67.782 6.697 -115.535 1.00 87.56 92 GLY A CA 1
ATOM 603 C C . GLY A 1 92 ? 68.256 6.466 -114.093 1.00 87.56 92 GLY A C 1
ATOM 604 O O . GLY A 1 92 ? 69.460 6.442 -113.818 1.00 87.56 92 GLY A O 1
ATOM 605 N N . GLY A 1 93 ? 67.307 6.383 -113.150 1.00 87.38 93 GLY A N 1
ATOM 606 C CA . GLY A 1 93 ? 67.573 6.226 -111.713 1.00 87.38 93 GLY A CA 1
ATOM 607 C C . GLY A 1 93 ? 68.180 7.461 -111.034 1.00 87.38 93 GLY A C 1
ATOM 608 O O . GLY A 1 93 ? 68.692 7.356 -109.922 1.00 87.38 93 GLY A O 1
ATOM 609 N N . LYS A 1 94 ? 68.176 8.624 -111.695 1.00 87.56 94 LYS A N 1
ATOM 610 C CA . LYS A 1 94 ? 68.620 9.896 -111.114 1.00 87.56 94 LYS A CA 1
ATOM 611 C C . LYS A 1 94 ? 67.443 10.654 -110.509 1.00 87.56 94 LYS A C 1
ATOM 613 O O . LYS A 1 94 ? 66.295 10.458 -110.899 1.00 87.56 94 LYS A O 1
ATOM 618 N N . ALA A 1 95 ? 67.745 11.530 -109.555 1.00 89.81 95 ALA A N 1
ATOM 619 C CA . ALA A 1 95 ? 66.752 12.431 -108.993 1.00 89.81 95 ALA A CA 1
ATOM 620 C C . ALA A 1 95 ? 66.232 13.391 -110.073 1.00 89.81 95 ALA A C 1
ATOM 622 O O . ALA A 1 95 ? 67.018 13.968 -110.825 1.00 89.81 95 ALA A O 1
ATOM 623 N N . VAL A 1 96 ? 64.915 13.588 -110.107 1.00 90.50 96 VAL A N 1
ATOM 624 C CA . VAL A 1 96 ? 64.290 14.668 -110.873 1.00 90.50 96 VAL A CA 1
ATOM 625 C C . VAL A 1 96 ? 64.201 15.869 -109.939 1.00 90.50 96 VAL A C 1
ATOM 627 O O . VAL A 1 96 ? 63.407 15.876 -109.000 1.00 90.50 96 VAL A O 1
ATOM 630 N N . THR A 1 97 ? 65.082 16.848 -110.130 1.00 91.00 97 THR A N 1
ATOM 631 C CA . THR A 1 97 ? 65.101 18.079 -109.329 1.00 91.00 97 THR A CA 1
ATOM 632 C C . THR A 1 97 ? 64.251 19.165 -109.985 1.00 91.00 97 THR A C 1
ATOM 634 O O . THR A 1 97 ? 63.892 19.060 -111.156 1.00 91.00 97 THR A O 1
ATOM 637 N N . ASN A 1 98 ? 63.911 20.205 -109.217 1.00 90.19 98 ASN A N 1
ATOM 638 C CA . ASN A 1 98 ? 63.024 21.299 -109.640 1.00 90.19 98 ASN A CA 1
ATOM 639 C C . ASN A 1 98 ? 61.574 20.866 -109.933 1.00 90.19 98 ASN A C 1
ATOM 641 O O . ASN A 1 98 ? 60.886 21.483 -110.742 1.00 90.19 98 ASN A O 1
ATOM 645 N N . VAL A 1 99 ? 61.096 19.823 -109.247 1.00 92.94 99 VAL A N 1
ATOM 646 C CA . VAL A 1 99 ? 59.672 19.462 -109.219 1.00 92.94 99 VAL A CA 1
ATOM 647 C C . VAL A 1 99 ? 58.958 20.385 -108.229 1.00 92.94 99 VAL A C 1
ATOM 649 O O . VAL A 1 99 ? 59.237 20.343 -107.027 1.00 92.94 99 VAL A O 1
ATOM 652 N N . GLY A 1 100 ? 58.074 21.244 -108.741 1.00 91.81 100 GLY A N 1
ATOM 653 C CA . GLY A 1 100 ? 57.235 22.123 -107.924 1.00 91.81 100 GLY A CA 1
ATOM 654 C C . GLY A 1 100 ? 56.245 21.352 -107.049 1.00 91.81 100 GLY A C 1
ATOM 655 O O . GLY A 1 100 ? 56.130 20.131 -107.145 1.00 91.81 100 GLY A O 1
ATOM 656 N N . ASP A 1 101 ? 55.533 22.067 -106.182 1.00 93.38 101 ASP A N 1
ATOM 657 C CA . ASP A 1 101 ? 54.468 21.461 -105.383 1.00 93.38 101 ASP A CA 1
ATOM 658 C C . ASP A 1 101 ? 53.332 20.993 -106.313 1.00 93.38 101 ASP A C 1
ATOM 660 O O . ASP A 1 101 ? 52.886 21.733 -107.192 1.00 93.38 101 ASP A O 1
ATOM 664 N N . ALA A 1 102 ? 52.892 19.747 -106.129 1.00 92.69 102 ALA A N 1
ATOM 665 C CA . ALA A 1 102 ? 51.793 19.155 -106.883 1.00 92.69 102 ALA A CA 1
ATOM 666 C C . ALA A 1 102 ? 50.477 19.894 -106.588 1.00 92.69 102 ALA A C 1
ATOM 668 O O . ALA A 1 102 ? 50.129 20.092 -105.423 1.00 92.69 102 ALA A O 1
ATOM 669 N N . VAL A 1 103 ? 49.732 20.266 -107.632 1.00 92.44 103 VAL A N 1
ATOM 670 C CA . VAL A 1 103 ? 48.412 20.916 -107.513 1.00 92.44 103 VAL A CA 1
ATOM 671 C C . VAL A 1 103 ? 47.300 19.965 -107.954 1.00 92.44 103 VAL A C 1
ATOM 673 O O . VAL A 1 103 ? 46.241 19.915 -107.332 1.00 92.44 103 VAL A O 1
ATOM 676 N N . ASN A 1 104 ? 47.540 19.185 -109.008 1.00 92.38 104 ASN A N 1
ATOM 677 C CA . ASN A 1 104 ? 46.588 18.224 -109.556 1.00 92.38 104 ASN A CA 1
ATOM 678 C C . ASN A 1 104 ? 46.935 16.795 -109.129 1.00 92.38 104 ASN A C 1
ATOM 680 O O . ASN A 1 104 ? 48.082 16.469 -108.829 1.00 92.38 104 ASN A O 1
ATOM 684 N N . SER A 1 105 ? 45.951 15.896 -109.186 1.00 92.06 105 SER A N 1
ATOM 685 C CA . SER A 1 105 ? 46.112 14.490 -108.783 1.00 92.06 105 SER A CA 1
ATOM 686 C C . SER A 1 105 ? 47.094 13.683 -109.641 1.00 92.06 105 SER A C 1
ATOM 688 O O . SER A 1 105 ? 47.450 12.570 -109.270 1.00 92.06 105 SER A O 1
ATOM 690 N N . THR A 1 106 ? 47.488 14.202 -110.805 1.00 90.38 106 THR A N 1
ATOM 691 C CA . THR A 1 106 ? 48.421 13.557 -111.743 1.00 90.38 106 THR A CA 1
ATOM 692 C C . THR A 1 106 ? 49.814 14.186 -111.743 1.00 90.38 106 THR A C 1
ATOM 694 O O . THR A 1 106 ? 50.660 13.773 -112.535 1.00 90.38 106 THR A O 1
ATOM 697 N N . ASP A 1 107 ? 50.058 15.185 -110.894 1.00 93.75 107 ASP A N 1
ATOM 698 C CA . ASP A 1 107 ? 51.365 15.825 -110.782 1.00 93.75 107 ASP A CA 1
ATOM 699 C C . ASP A 1 107 ? 52.336 14.928 -109.996 1.00 93.75 107 ASP A C 1
ATOM 701 O O . ASP A 1 107 ? 51.950 14.178 -109.096 1.00 93.75 107 ASP A O 1
ATOM 705 N N . ALA A 1 108 ? 53.627 15.019 -110.314 1.00 92.19 108 ALA A N 1
ATOM 706 C CA . ALA A 1 108 ? 54.654 14.386 -109.497 1.00 92.19 108 ALA A CA 1
ATOM 707 C C . ALA A 1 108 ? 54.769 15.109 -108.145 1.00 92.19 108 ALA A C 1
ATOM 709 O O . ALA A 1 108 ? 54.801 16.336 -108.093 1.00 92.19 108 ALA A O 1
ATOM 710 N N . VAL A 1 109 ? 54.881 14.351 -107.054 1.00 92.50 109 VAL A N 1
ATOM 711 C CA . VAL A 1 109 ? 55.068 14.910 -105.709 1.00 92.50 109 VAL A CA 1
ATOM 712 C C . VAL A 1 109 ? 56.550 15.034 -105.370 1.00 92.50 109 VAL A C 1
ATOM 714 O O . VAL A 1 109 ? 57.342 14.121 -105.616 1.00 92.50 109 VAL A O 1
ATOM 717 N N . ASN A 1 110 ? 56.931 16.160 -104.774 1.00 93.25 110 ASN A N 1
ATOM 718 C CA . ASN A 1 110 ? 58.254 16.328 -104.184 1.00 93.25 110 ASN A CA 1
ATOM 719 C C . ASN A 1 110 ? 58.271 15.826 -102.723 1.00 93.25 110 ASN A C 1
ATOM 721 O O . ASN A 1 110 ? 57.231 15.593 -102.104 1.00 93.25 110 ASN A O 1
ATOM 725 N N . LYS A 1 111 ? 59.470 15.653 -102.151 1.00 93.56 111 LYS A N 1
ATOM 726 C CA . LYS A 1 111 ? 59.629 15.136 -100.780 1.00 93.56 111 LYS A CA 1
ATOM 727 C C . LYS A 1 111 ? 58.996 16.049 -99.716 1.00 93.56 111 LYS A C 1
ATOM 729 O O . LYS A 1 111 ? 58.496 15.533 -98.725 1.00 93.56 111 LYS A O 1
ATOM 734 N N . LYS A 1 112 ? 58.975 17.373 -99.928 1.00 93.69 112 LYS A N 1
ATOM 735 C CA . LYS A 1 112 ? 58.389 18.343 -98.986 1.00 93.69 112 LYS A CA 1
ATOM 736 C C . LYS A 1 112 ? 56.931 17.995 -98.678 1.00 93.69 112 LYS A C 1
ATOM 738 O O . LYS A 1 112 ? 56.584 17.854 -97.511 1.00 93.69 112 LYS A O 1
ATOM 743 N N . LEU A 1 113 ? 56.103 17.800 -99.706 1.00 94.25 113 LEU A N 1
ATOM 744 C CA . LEU A 1 113 ? 54.685 17.469 -99.520 1.00 94.25 113 LEU A CA 1
ATOM 745 C C . LEU A 1 113 ? 54.483 16.116 -98.817 1.00 94.25 113 LEU A C 1
ATOM 747 O O . LEU A 1 113 ? 53.556 15.966 -98.022 1.00 94.25 113 LEU A O 1
ATOM 751 N N . LEU A 1 114 ? 55.365 15.140 -99.061 1.00 93.31 114 LEU A N 1
ATOM 752 C CA . LEU A 1 114 ? 55.335 13.852 -98.359 1.00 93.31 114 LEU A CA 1
ATOM 753 C C . LEU A 1 114 ? 55.689 13.996 -96.866 1.00 93.31 114 LEU A C 1
ATOM 755 O O . LEU A 1 114 ? 55.025 13.400 -96.014 1.00 93.31 114 LEU A O 1
ATOM 759 N N . ASP A 1 115 ? 56.702 14.802 -96.540 1.00 94.38 115 ASP A N 1
ATOM 760 C CA . ASP A 1 115 ? 57.096 15.093 -95.156 1.00 94.38 115 ASP A CA 1
ATOM 761 C C . ASP A 1 115 ? 55.989 15.867 -94.412 1.00 94.38 115 ASP A C 1
ATOM 763 O O . ASP A 1 115 ? 55.681 15.559 -93.258 1.00 94.38 115 ASP A O 1
ATOM 767 N N . GLU A 1 116 ? 55.346 16.833 -95.077 1.00 94.62 116 GLU A N 1
ATOM 768 C CA . GLU A 1 116 ? 54.207 17.596 -94.543 1.00 94.62 116 GLU A CA 1
ATOM 769 C C . GLU A 1 116 ? 53.002 16.688 -94.264 1.00 94.62 116 GLU A C 1
ATOM 771 O O . GLU A 1 116 ? 52.429 16.743 -93.172 1.00 94.62 116 GLU A O 1
ATOM 776 N N . ALA A 1 117 ? 52.652 15.800 -95.201 1.00 93.00 117 ALA A N 1
ATOM 777 C CA . ALA A 1 117 ? 51.579 14.824 -95.012 1.00 93.00 117 ALA A CA 1
ATOM 778 C C . ALA A 1 117 ? 51.861 13.878 -93.832 1.00 93.00 117 ALA A C 1
ATOM 780 O O . ALA A 1 117 ? 50.975 13.618 -93.015 1.00 93.00 117 ALA A O 1
ATOM 781 N N . THR A 1 118 ? 53.107 13.412 -93.706 1.00 93.81 118 THR A N 1
ATOM 782 C CA . THR A 1 118 ? 53.541 12.548 -92.597 1.00 93.81 118 THR A CA 1
ATOM 783 C C . THR A 1 118 ? 53.451 13.287 -91.261 1.00 93.81 118 THR A C 1
ATOM 785 O O . THR A 1 118 ? 52.859 12.778 -90.310 1.00 93.81 118 THR A O 1
ATOM 788 N N . SER A 1 119 ? 53.943 14.527 -91.208 1.00 92.94 119 SER A N 1
ATOM 789 C CA . SER A 1 119 ? 53.918 15.364 -90.001 1.00 92.94 119 SER A CA 1
ATOM 790 C C . SER A 1 119 ? 52.489 15.679 -89.545 1.00 92.94 119 SER A C 1
ATOM 792 O O . SER A 1 119 ? 52.184 15.613 -88.354 1.00 92.94 119 SER A O 1
ATOM 794 N N . ALA A 1 120 ? 51.581 15.969 -90.483 1.00 93.38 120 ALA A N 1
ATOM 795 C CA . ALA A 1 120 ? 50.168 16.198 -90.184 1.00 93.38 120 ALA A CA 1
ATOM 796 C C . ALA A 1 120 ? 49.474 14.935 -89.637 1.00 93.38 120 ALA A C 1
ATOM 798 O O . ALA A 1 120 ? 48.628 15.032 -88.741 1.00 93.38 120 ALA A O 1
ATOM 799 N N . GLY A 1 121 ? 49.842 13.756 -90.150 1.00 93.38 121 GLY A N 1
ATOM 800 C CA . GLY A 1 121 ? 49.384 12.465 -89.637 1.00 93.38 121 GLY A CA 1
ATOM 801 C C . GLY A 1 121 ? 49.834 12.216 -88.196 1.00 93.38 121 GLY A C 1
ATOM 802 O O . GLY A 1 121 ? 49.002 11.893 -87.342 1.00 93.38 121 GLY A O 1
ATOM 803 N N . SER A 1 122 ? 51.118 12.443 -87.902 1.00 92.81 122 SER A N 1
ATOM 804 C CA . SER A 1 122 ? 51.666 12.339 -86.542 1.00 92.81 122 SER A CA 1
ATOM 805 C C . SER A 1 122 ? 50.978 13.306 -85.579 1.00 92.81 122 SER A C 1
ATOM 807 O O . SER A 1 122 ? 50.473 12.872 -84.553 1.00 92.81 122 SER A O 1
ATOM 809 N N . ALA A 1 123 ? 50.812 14.581 -85.948 1.00 92.69 123 ALA A N 1
ATOM 810 C CA . ALA A 1 123 ? 50.172 15.575 -85.082 1.00 92.69 123 ALA A CA 1
ATOM 811 C C . ALA A 1 123 ? 48.713 15.227 -84.719 1.00 92.69 123 ALA A C 1
ATOM 813 O O . ALA A 1 123 ? 48.292 15.407 -83.575 1.00 92.69 123 ALA A O 1
ATOM 814 N N . LYS A 1 124 ? 47.926 14.706 -85.674 1.00 94.75 124 LYS A N 1
ATOM 815 C CA . LYS A 1 124 ? 46.557 14.229 -85.397 1.00 94.75 124 LYS A CA 1
ATOM 816 C C . LYS A 1 124 ? 46.558 13.006 -84.479 1.00 94.75 124 LYS A C 1
ATOM 818 O O . LYS A 1 124 ? 45.713 12.924 -83.588 1.00 94.75 124 LYS A O 1
ATOM 823 N N . THR A 1 125 ? 47.498 12.086 -84.689 1.00 94.62 125 THR A N 1
ATOM 824 C CA . THR A 1 125 ? 47.668 10.897 -83.841 1.00 94.62 125 THR A CA 1
ATOM 825 C C . THR A 1 125 ? 48.032 11.311 -82.417 1.00 94.62 125 THR A C 1
ATOM 827 O O . THR A 1 125 ? 47.382 10.872 -81.471 1.00 94.62 125 THR A O 1
ATOM 830 N N . ASP A 1 126 ? 48.958 12.258 -82.267 1.00 95.44 126 ASP A N 1
ATOM 831 C CA . ASP A 1 126 ? 49.398 12.761 -80.969 1.00 95.44 126 ASP A CA 1
ATOM 832 C C . ASP A 1 126 ? 48.298 13.505 -80.218 1.00 95.44 126 ASP A C 1
ATOM 834 O O . ASP A 1 126 ? 48.121 13.320 -79.011 1.00 95.44 126 ASP A O 1
ATOM 838 N N . ALA A 1 127 ? 47.515 14.323 -80.923 1.00 95.19 127 ALA A N 1
ATOM 839 C CA . ALA A 1 127 ? 46.352 14.983 -80.342 1.00 95.19 127 ALA A CA 1
ATOM 840 C C . ALA A 1 127 ? 45.316 13.958 -79.844 1.00 95.19 127 ALA A C 1
ATOM 842 O O . ALA A 1 127 ? 44.815 14.076 -78.723 1.00 95.19 127 ALA A O 1
ATOM 843 N N . SER A 1 128 ? 45.032 12.920 -80.640 1.00 95.81 128 SER A N 1
ATOM 844 C CA . SER A 1 128 ? 44.090 11.857 -80.267 1.00 95.81 128 SER A CA 1
ATOM 845 C C . SER A 1 128 ? 44.594 11.025 -79.081 1.00 95.81 128 SER A C 1
ATOM 847 O O . SER A 1 128 ? 43.820 10.709 -78.172 1.00 95.81 128 SER A O 1
ATOM 849 N N . GLY A 1 129 ? 45.887 10.697 -79.056 1.00 96.50 129 GLY A N 1
ATOM 850 C CA . GLY A 1 129 ? 46.531 9.973 -77.963 1.00 96.50 129 GLY A CA 1
ATOM 851 C C . GLY A 1 129 ? 46.481 10.744 -76.643 1.00 96.50 129 GLY A C 1
ATOM 852 O O . GLY A 1 129 ? 45.997 10.221 -75.637 1.00 96.50 129 GLY A O 1
ATOM 853 N N . ASN A 1 130 ? 46.870 12.023 -76.660 1.00 95.75 130 ASN A N 1
ATOM 854 C CA . ASN A 1 130 ? 46.794 12.903 -75.487 1.00 95.75 130 ASN A CA 1
ATOM 855 C C . ASN A 1 130 ? 45.360 13.090 -74.978 1.00 95.75 130 ASN A C 1
ATOM 857 O O . ASN A 1 130 ? 45.121 13.068 -73.766 1.00 95.75 130 ASN A O 1
ATOM 861 N N . SER A 1 131 ? 44.397 13.250 -75.891 1.00 97.44 131 SER A N 1
ATOM 862 C CA . SER A 1 131 ? 42.986 13.362 -75.519 1.00 97.44 131 SER A CA 1
ATOM 863 C C . SER A 1 131 ? 42.480 12.084 -74.849 1.00 97.44 131 SER A C 1
ATOM 865 O O . SER A 1 131 ? 41.728 12.173 -73.881 1.00 97.44 131 SER A O 1
ATOM 867 N N . THR A 1 132 ? 42.907 10.913 -75.326 1.00 96.31 132 THR A N 1
ATOM 868 C CA . THR A 1 132 ? 42.538 9.615 -74.741 1.00 96.31 132 THR A CA 1
ATOM 869 C C . THR A 1 132 ? 43.128 9.448 -73.339 1.00 96.31 132 THR A C 1
ATOM 871 O O . THR A 1 132 ? 42.393 9.124 -72.408 1.00 96.31 132 THR A O 1
ATOM 874 N N . ALA A 1 133 ? 44.422 9.737 -73.156 1.00 96.56 133 ALA A N 1
ATOM 875 C CA . ALA A 1 133 ? 45.083 9.684 -71.848 1.00 96.56 133 ALA A CA 1
ATOM 876 C C . ALA A 1 133 ? 44.415 10.622 -70.824 1.00 96.56 133 ALA A C 1
ATOM 878 O O . ALA A 1 133 ? 44.098 10.225 -69.702 1.00 96.56 133 ALA A O 1
ATOM 879 N N . SER A 1 134 ? 44.109 11.853 -71.246 1.00 96.38 134 SER A N 1
ATOM 880 C CA . SER A 1 134 ? 43.428 12.845 -70.405 1.00 96.38 134 SER A CA 1
ATOM 881 C C . SER A 1 134 ? 42.011 12.410 -70.022 1.00 96.38 134 SER A C 1
ATOM 883 O O . SER A 1 134 ? 41.606 12.596 -68.877 1.00 96.38 134 SER A O 1
ATOM 885 N N . ALA A 1 135 ? 41.266 11.812 -70.958 1.00 96.50 135 ALA A N 1
ATOM 886 C CA . ALA A 1 135 ? 39.912 11.319 -70.712 1.00 96.50 135 ALA A CA 1
ATOM 887 C C . ALA A 1 135 ? 39.885 10.112 -69.759 1.00 96.50 135 ALA A C 1
ATOM 889 O O . ALA A 1 135 ? 38.961 9.993 -68.957 1.00 96.50 135 ALA A O 1
ATOM 890 N N . LEU A 1 136 ? 40.897 9.238 -69.812 1.00 96.12 136 LEU A N 1
ATOM 891 C CA . LEU A 1 136 ? 41.064 8.165 -68.830 1.00 96.12 136 LEU A CA 1
ATOM 892 C C . LEU A 1 136 ? 41.445 8.723 -67.449 1.00 96.12 136 LEU A C 1
ATOM 894 O O . LEU A 1 136 ? 41.001 8.193 -66.429 1.00 96.12 136 LEU A O 1
ATOM 898 N N . GLY A 1 137 ? 42.238 9.795 -67.387 1.00 95.62 137 GLY A N 1
ATOM 899 C CA . GLY A 1 137 ? 42.708 10.360 -66.124 1.00 95.62 137 GLY A CA 1
ATOM 900 C C . GLY A 1 137 ? 43.573 9.358 -65.353 1.00 95.62 137 GLY A C 1
ATOM 901 O O . GLY A 1 137 ? 44.338 8.601 -65.946 1.00 95.62 137 GLY A O 1
ATOM 902 N N . GLY A 1 138 ? 43.500 9.358 -64.017 1.00 95.06 138 GLY A N 1
ATOM 903 C CA . GLY A 1 138 ? 44.214 8.377 -63.182 1.00 95.06 138 GLY A CA 1
ATOM 904 C C . GLY A 1 138 ? 45.739 8.358 -63.374 1.00 95.06 138 GLY A C 1
ATOM 905 O O . GLY A 1 138 ? 46.368 7.341 -63.113 1.00 95.06 138 GLY A O 1
ATOM 906 N N . GLY A 1 139 ? 46.337 9.442 -63.876 1.00 95.31 139 GLY A N 1
ATOM 907 C CA . GLY A 1 139 ? 47.766 9.500 -64.204 1.00 95.31 139 GLY A CA 1
ATOM 908 C C . GLY A 1 139 ? 48.163 8.873 -65.549 1.00 95.31 139 GLY A C 1
ATOM 909 O O . GLY A 1 139 ? 49.357 8.753 -65.802 1.00 95.31 139 GLY A O 1
ATOM 910 N N . SER A 1 140 ? 47.205 8.497 -66.407 1.00 97.19 140 SER A N 1
ATOM 911 C CA . SER A 1 140 ? 47.470 8.052 -67.783 1.00 97.19 140 SER A CA 1
ATOM 912 C C . SER A 1 140 ? 48.126 9.164 -68.618 1.00 97.19 140 SER A C 1
ATOM 914 O O . SER A 1 140 ? 47.795 10.344 -68.489 1.00 97.19 140 SER A O 1
ATOM 916 N N . THR A 1 141 ? 49.062 8.785 -69.486 1.00 96.19 141 THR A N 1
ATOM 917 C CA . THR A 1 141 ? 49.877 9.665 -70.340 1.00 96.19 141 THR A CA 1
ATOM 918 C C . THR A 1 141 ? 50.015 9.075 -71.742 1.00 96.19 141 THR A C 1
ATOM 920 O O . THR A 1 141 ? 49.944 7.861 -71.908 1.00 96.19 141 THR A O 1
ATOM 923 N N . TYR A 1 142 ? 50.222 9.915 -72.759 1.00 97.25 142 TYR A N 1
ATOM 924 C CA . TYR A 1 142 ? 50.503 9.472 -74.128 1.00 97.25 142 TYR A CA 1
ATOM 925 C C . TYR A 1 142 ? 51.970 9.723 -74.497 1.00 97.25 142 TYR A C 1
ATOM 927 O O . TYR A 1 142 ? 52.491 10.808 -74.238 1.00 97.25 142 TYR A O 1
ATOM 935 N N . ASP A 1 143 ? 52.621 8.732 -75.108 1.00 95.38 143 ASP A N 1
ATOM 936 C CA . ASP A 1 143 ? 53.986 8.840 -75.630 1.00 95.38 143 ASP A CA 1
ATOM 937 C C . ASP A 1 143 ? 53.968 8.970 -77.168 1.00 95.38 143 ASP A C 1
ATOM 939 O O . ASP A 1 143 ? 53.695 7.980 -77.854 1.00 95.38 143 ASP A O 1
ATOM 943 N N . PRO A 1 144 ? 54.296 10.151 -77.732 1.00 92.88 144 PRO A N 1
ATOM 944 C CA . PRO A 1 144 ? 54.292 10.384 -79.181 1.00 92.88 144 PRO A CA 1
ATOM 945 C C . PRO A 1 144 ? 55.371 9.595 -79.937 1.00 92.88 144 PRO A C 1
ATOM 947 O O . PRO A 1 144 ? 55.281 9.433 -81.151 1.00 92.88 144 PRO A O 1
ATOM 950 N N . THR A 1 145 ? 56.390 9.077 -79.243 1.00 92.94 145 THR A N 1
ATOM 951 C CA . THR A 1 145 ? 57.470 8.298 -79.871 1.00 92.94 145 THR A CA 1
ATOM 952 C C . THR A 1 145 ? 57.027 6.866 -80.154 1.00 92.94 145 THR A C 1
ATOM 954 O O . THR A 1 145 ? 57.363 6.299 -81.192 1.00 92.94 145 THR A O 1
ATOM 957 N N . THR A 1 146 ? 56.283 6.270 -79.220 1.00 92.75 146 THR A N 1
ATOM 958 C CA . THR A 1 146 ? 55.807 4.880 -79.316 1.00 92.75 146 THR A CA 1
ATOM 959 C C . THR A 1 146 ? 54.350 4.772 -79.765 1.00 92.75 146 THR A C 1
ATOM 961 O O . THR A 1 146 ? 53.913 3.688 -80.148 1.00 92.75 146 THR A O 1
ATOM 964 N N . GLY A 1 147 ? 53.592 5.873 -79.727 1.00 91.88 147 GLY A N 1
ATOM 965 C CA . GLY A 1 147 ? 52.165 5.912 -80.047 1.00 91.88 147 GLY A CA 1
ATOM 966 C C . GLY A 1 147 ? 51.272 5.262 -78.983 1.00 91.88 147 GLY A C 1
ATOM 967 O O . GLY A 1 147 ? 50.130 4.911 -79.281 1.00 91.88 147 GLY A O 1
ATOM 968 N N . THR A 1 148 ? 51.770 5.058 -77.758 1.00 94.81 148 THR A N 1
ATOM 969 C CA . THR A 1 148 ? 51.059 4.322 -76.697 1.00 94.81 148 THR A CA 1
ATOM 970 C C . THR A 1 148 ? 50.448 5.244 -75.641 1.00 94.81 148 THR A C 1
ATOM 972 O O . THR A 1 148 ? 50.980 6.310 -75.337 1.00 94.81 148 THR A O 1
ATOM 975 N N . VAL A 1 149 ? 49.319 4.821 -75.064 1.00 96.75 149 VAL A N 1
ATOM 976 C CA . VAL A 1 149 ? 48.694 5.451 -73.890 1.00 96.75 149 VAL A CA 1
ATOM 977 C C . VAL A 1 149 ? 48.961 4.563 -72.674 1.00 96.75 149 VAL A C 1
ATOM 979 O O . VAL A 1 149 ? 48.622 3.378 -72.690 1.00 96.75 149 VAL A O 1
ATOM 982 N N . SER A 1 150 ? 49.579 5.110 -71.627 1.00 96.06 150 SER A N 1
ATOM 983 C CA . SER A 1 150 ? 49.866 4.383 -70.389 1.00 96.06 150 SER A CA 1
ATOM 984 C C . SER A 1 150 ? 48.582 4.085 -69.611 1.00 96.06 150 SER A C 1
ATOM 986 O O . SER A 1 150 ? 47.598 4.824 -69.683 1.00 96.06 150 SER A O 1
ATOM 988 N N . ALA A 1 151 ? 48.564 2.977 -68.873 1.00 96.44 151 ALA A N 1
ATOM 989 C CA . ALA A 1 151 ? 47.387 2.590 -68.105 1.00 96.44 151 ALA A CA 1
ATOM 990 C C . ALA A 1 151 ? 47.103 3.608 -66.974 1.00 96.44 151 ALA A C 1
ATOM 992 O O . ALA A 1 151 ? 48.043 4.015 -66.286 1.00 96.44 151 ALA A O 1
ATOM 993 N N . PRO A 1 152 ? 45.839 4.015 -66.745 1.00 96.50 152 PRO A N 1
ATOM 994 C CA . PRO A 1 152 ? 45.476 4.827 -65.584 1.00 96.50 152 PRO A CA 1
ATOM 995 C C . PRO A 1 152 ? 45.682 4.047 -64.276 1.00 96.50 152 PRO A C 1
ATOM 997 O O . PRO A 1 152 ? 45.925 2.847 -64.277 1.00 96.50 152 PRO A O 1
ATOM 1000 N N . THR A 1 153 ? 45.556 4.720 -63.139 1.00 96.06 153 THR A N 1
ATOM 1001 C CA . THR A 1 153 ? 45.551 4.138 -61.792 1.00 96.06 153 THR A CA 1
ATOM 1002 C C . THR A 1 153 ? 44.356 4.697 -61.019 1.00 96.06 153 THR A C 1
ATOM 1004 O O . THR A 1 153 ? 44.328 5.877 -60.668 1.00 96.06 153 THR A O 1
ATOM 1007 N N . TYR A 1 154 ? 43.363 3.853 -60.740 1.00 96.00 154 TYR A N 1
ATOM 1008 C CA . TYR A 1 154 ? 42.184 4.177 -59.936 1.00 96.00 154 TYR A CA 1
ATOM 1009 C C . TYR A 1 154 ? 42.242 3.442 -58.594 1.00 96.00 154 TYR A C 1
ATOM 1011 O O . TYR A 1 154 ? 42.352 2.216 -58.560 1.00 96.00 154 TYR A O 1
ATOM 1019 N N . SER A 1 155 ? 42.130 4.173 -57.486 1.00 93.25 155 SER A N 1
ATOM 1020 C CA . SER A 1 155 ? 42.076 3.588 -56.141 1.00 93.25 155 SER A CA 1
ATOM 1021 C C . SER A 1 155 ? 40.626 3.320 -55.736 1.00 93.25 155 SER A C 1
ATOM 1023 O O . SER A 1 155 ? 39.886 4.256 -55.443 1.00 93.25 155 SER A O 1
ATOM 1025 N N . VAL A 1 156 ? 40.224 2.047 -55.697 1.00 92.25 156 VAL A N 1
ATOM 1026 C CA . VAL A 1 156 ? 38.871 1.604 -55.314 1.00 92.25 156 VAL A CA 1
ATOM 1027 C C . VAL A 1 156 ? 38.982 0.541 -54.227 1.00 92.25 156 VAL A C 1
ATOM 1029 O O . VAL A 1 156 ? 39.706 -0.437 -54.400 1.00 92.25 156 VAL A O 1
ATOM 1032 N N . ASN A 1 157 ? 38.269 0.709 -53.107 1.00 85.69 157 ASN A N 1
ATOM 1033 C CA . ASN A 1 157 ? 38.292 -0.231 -51.973 1.00 85.69 157 ASN A CA 1
ATOM 1034 C C . ASN A 1 157 ? 39.725 -0.594 -51.531 1.00 85.69 157 ASN A C 1
ATOM 1036 O O . ASN A 1 157 ? 40.066 -1.763 -51.356 1.00 85.69 157 ASN A O 1
ATOM 1040 N N . SER A 1 158 ? 40.593 0.420 -51.428 1.00 86.25 158 SER A N 1
ATOM 1041 C CA . SER A 1 158 ? 42.021 0.278 -51.088 1.00 86.25 158 SER A CA 1
ATOM 1042 C C . SER A 1 158 ? 42.841 -0.604 -52.047 1.00 86.25 158 SER A C 1
ATOM 1044 O O . SER A 1 158 ? 43.959 -0.992 -51.720 1.00 86.25 158 SER A O 1
ATOM 1046 N N . SER A 1 159 ? 42.314 -0.902 -53.237 1.00 88.25 159 SER A N 1
ATOM 1047 C CA . SER A 1 159 ? 42.980 -1.668 -54.293 1.00 88.25 159 SER A CA 1
ATOM 1048 C C . SER A 1 159 ? 43.172 -0.808 -55.543 1.00 88.25 159 SER A C 1
ATOM 1050 O O . SER A 1 159 ? 42.285 -0.049 -55.931 1.00 88.25 159 SER A O 1
ATOM 1052 N N . SER A 1 160 ? 44.324 -0.945 -56.196 1.00 94.56 160 SER A N 1
ATOM 1053 C CA . SER A 1 160 ? 44.625 -0.234 -57.442 1.00 94.56 160 SER A CA 1
ATOM 1054 C C . SER A 1 160 ? 44.051 -0.971 -58.655 1.00 94.56 160 SER A C 1
ATOM 1056 O O . SER A 1 160 ? 44.199 -2.192 -58.765 1.00 94.56 160 SER A O 1
ATOM 1058 N N . LYS A 1 161 ? 43.392 -0.241 -59.560 1.00 95.69 161 LYS A N 1
ATOM 1059 C CA . LYS A 1 161 ? 42.824 -0.739 -60.823 1.00 95.69 161 LYS A CA 1
ATOM 1060 C C . LYS A 1 161 ? 43.369 0.079 -61.984 1.00 95.69 161 LYS A C 1
ATOM 1062 O O . LYS A 1 161 ? 43.385 1.302 -61.910 1.00 95.69 161 LYS A O 1
ATOM 1067 N N . ASN A 1 162 ? 43.802 -0.591 -63.049 1.00 95.75 162 ASN A N 1
ATOM 1068 C CA . ASN A 1 162 ? 44.524 0.052 -64.148 1.00 95.75 162 ASN A CA 1
ATOM 1069 C C . ASN A 1 162 ? 43.707 0.231 -65.436 1.00 95.75 162 ASN A C 1
ATOM 1071 O O . ASN A 1 162 ? 44.239 0.570 -66.488 1.00 95.75 162 ASN A O 1
ATOM 1075 N N . ASN A 1 163 ? 42.403 -0.012 -65.363 1.00 95.56 163 ASN A N 1
ATOM 1076 C CA . ASN A 1 163 ? 41.462 0.222 -66.444 1.00 95.56 163 ASN A CA 1
ATOM 1077 C C . ASN A 1 163 ? 40.074 0.532 -65.863 1.00 95.56 163 ASN A C 1
ATOM 1079 O O . ASN A 1 163 ? 39.775 0.206 -64.711 1.00 95.56 163 ASN A O 1
ATOM 1083 N N . VAL A 1 164 ? 39.235 1.191 -66.665 1.00 96.06 164 VAL A N 1
ATOM 1084 C CA . VAL A 1 164 ? 37.915 1.681 -66.236 1.00 96.06 164 VAL A CA 1
ATOM 1085 C C . VAL A 1 164 ? 36.965 0.528 -65.897 1.00 96.06 164 VAL A C 1
ATOM 1087 O O . VAL A 1 164 ? 36.251 0.603 -64.900 1.00 96.06 164 VAL A O 1
ATOM 1090 N N . GLY A 1 165 ? 36.979 -0.552 -66.686 1.00 95.44 165 GLY A N 1
ATOM 1091 C CA . GLY A 1 165 ? 36.087 -1.700 -66.493 1.00 95.44 165 GLY A CA 1
ATOM 1092 C C . GLY A 1 165 ? 36.298 -2.387 -65.144 1.00 95.44 165 GLY A C 1
ATOM 1093 O O . GLY A 1 165 ? 35.336 -2.632 -64.413 1.00 95.44 165 GLY A O 1
ATOM 1094 N N . ASP A 1 166 ? 37.553 -2.615 -64.764 1.00 94.69 166 ASP A N 1
ATOM 1095 C CA . ASP A 1 166 ? 37.900 -3.224 -63.482 1.00 94.69 166 ASP A CA 1
ATOM 1096 C C . ASP A 1 166 ? 37.620 -2.295 -62.297 1.00 94.69 166 ASP A C 1
ATOM 1098 O O . ASP A 1 166 ? 37.235 -2.766 -61.226 1.00 94.69 166 ASP A O 1
ATOM 1102 N N . ALA A 1 167 ? 37.792 -0.980 -62.465 1.00 94.38 167 ALA A N 1
ATOM 1103 C CA . ALA A 1 167 ? 37.446 -0.001 -61.436 1.00 94.38 167 ALA A CA 1
ATOM 1104 C C . ALA A 1 167 ? 35.932 0.036 -61.174 1.00 94.38 167 ALA A C 1
ATOM 1106 O O . ALA A 1 167 ? 35.508 -0.014 -60.018 1.00 94.38 167 ALA A O 1
ATOM 1107 N N . ILE A 1 168 ? 35.117 0.044 -62.233 1.00 92.56 168 ILE A N 1
ATOM 1108 C CA . ILE A 1 168 ? 33.652 -0.021 -62.128 1.00 92.56 168 ILE A CA 1
ATOM 1109 C C . ILE A 1 168 ? 33.218 -1.360 -61.524 1.00 92.56 168 ILE A C 1
ATOM 1111 O O . ILE A 1 168 ? 32.406 -1.377 -60.603 1.00 92.56 168 ILE A O 1
ATOM 1115 N N . SER A 1 169 ? 33.807 -2.474 -61.964 1.00 91.06 169 SER A N 1
ATOM 1116 C CA . SER A 1 169 ? 33.513 -3.805 -61.411 1.00 91.06 169 SER A CA 1
ATOM 1117 C C . SER A 1 169 ? 33.899 -3.920 -59.932 1.00 91.06 169 SER A C 1
ATOM 1119 O O . SER A 1 169 ? 33.251 -4.626 -59.164 1.00 91.06 169 SER A O 1
ATOM 1121 N N . ALA A 1 170 ? 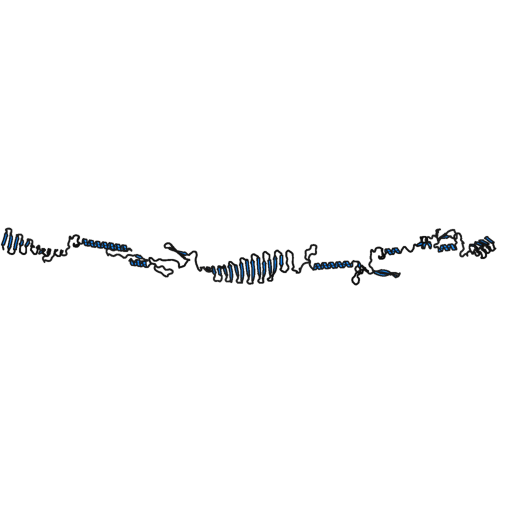34.954 -3.224 -59.501 1.00 90.94 170 ALA A N 1
ATOM 1122 C CA . ALA A 1 170 ? 35.344 -3.152 -58.095 1.00 90.94 170 ALA A CA 1
ATOM 1123 C C . ALA A 1 170 ? 34.371 -2.321 -57.249 1.00 90.94 170 ALA A C 1
ATOM 1125 O O . ALA A 1 170 ? 34.090 -2.701 -56.115 1.00 90.94 170 ALA A O 1
ATOM 1126 N N . LEU A 1 171 ? 33.831 -1.230 -57.797 1.00 90.19 171 LEU A N 1
ATOM 1127 C CA . LEU A 1 171 ? 32.777 -0.448 -57.146 1.00 90.19 171 LEU A CA 1
ATOM 1128 C C . LEU A 1 171 ? 31.452 -1.224 -57.068 1.00 90.19 171 LEU A C 1
ATOM 1130 O O . LEU A 1 171 ? 30.790 -1.180 -56.033 1.00 90.19 171 LEU A O 1
ATOM 1134 N N . ASP A 1 172 ? 31.090 -1.978 -58.112 1.00 89.62 172 ASP A N 1
ATOM 1135 C CA . ASP A 1 172 ? 29.845 -2.769 -58.161 1.00 89.62 172 ASP A CA 1
ATOM 1136 C C . ASP A 1 172 ? 29.807 -3.926 -57.145 1.00 89.62 172 ASP A C 1
ATOM 1138 O O . ASP A 1 172 ? 28.739 -4.436 -56.802 1.00 89.62 172 ASP A O 1
ATOM 1142 N N . GLN A 1 173 ? 30.962 -4.324 -56.603 1.00 89.19 173 GLN A N 1
ATOM 1143 C CA . GLN A 1 173 ? 31.015 -5.287 -55.499 1.00 89.19 173 GLN A CA 1
ATOM 1144 C C . GLN A 1 173 ? 30.409 -4.738 -54.199 1.00 89.19 173 GLN A C 1
ATOM 1146 O O . GLN A 1 173 ? 30.029 -5.534 -53.342 1.00 89.19 173 GLN A O 1
ATOM 1151 N N . GLY A 1 174 ? 30.277 -3.414 -54.056 1.00 89.38 174 GLY A N 1
ATOM 1152 C CA . GLY A 1 174 ? 29.656 -2.780 -52.894 1.00 89.38 174 GLY A CA 1
ATOM 1153 C C . GLY A 1 174 ? 30.430 -2.978 -51.585 1.00 89.38 174 GLY A C 1
ATOM 1154 O O . GLY A 1 174 ? 31.616 -3.311 -51.576 1.00 89.38 174 GLY A O 1
ATOM 1155 N N . PHE A 1 175 ? 29.745 -2.772 -50.460 1.00 88.50 175 PHE A N 1
ATOM 1156 C CA . PHE A 1 175 ? 30.249 -3.091 -49.117 1.00 88.50 175 PHE A CA 1
ATOM 1157 C C . PHE A 1 175 ? 29.215 -3.911 -48.343 1.00 88.50 175 PHE A C 1
ATOM 1159 O O . PHE A 1 175 ? 28.023 -3.814 -48.604 1.00 88.50 175 PHE A O 1
ATOM 1166 N N . THR A 1 176 ? 29.645 -4.739 -47.393 1.00 88.75 176 THR A N 1
ATOM 1167 C CA . THR A 1 176 ? 28.736 -5.616 -46.633 1.00 88.75 176 THR A CA 1
ATOM 1168 C C . THR A 1 176 ? 28.550 -5.104 -45.208 1.00 88.75 176 THR A C 1
ATOM 1170 O O . THR A 1 176 ? 29.520 -4.712 -44.562 1.00 88.75 176 THR A O 1
ATOM 1173 N N . VAL A 1 177 ? 27.317 -5.156 -44.700 1.00 88.31 177 VAL A N 1
ATOM 1174 C CA . VAL A 1 177 ? 26.985 -4.921 -43.285 1.00 88.31 177 VAL A CA 1
ATOM 1175 C C . VAL A 1 177 ? 26.387 -6.202 -42.705 1.00 88.31 177 VAL A C 1
ATOM 1177 O O . VAL A 1 177 ? 25.531 -6.826 -43.327 1.00 88.31 177 VAL A O 1
ATOM 1180 N N . THR A 1 178 ? 26.836 -6.605 -41.516 1.00 87.19 178 THR A N 1
ATOM 1181 C CA . THR A 1 178 ? 26.300 -7.759 -40.773 1.00 87.19 178 THR A CA 1
ATOM 1182 C C . THR A 1 178 ? 25.845 -7.321 -39.388 1.00 87.19 178 THR A C 1
ATOM 1184 O O . THR A 1 178 ? 26.583 -6.604 -38.713 1.00 87.19 178 THR A O 1
ATOM 1187 N N . SER A 1 179 ? 24.693 -7.809 -38.927 1.00 84.94 179 SER A N 1
ATOM 1188 C CA . SER A 1 179 ? 24.277 -7.705 -37.522 1.00 84.94 179 SER A CA 1
ATOM 1189 C C . SER A 1 179 ? 24.490 -9.057 -36.843 1.00 84.94 179 SER A C 1
ATOM 1191 O O . SER A 1 179 ? 24.086 -10.087 -37.385 1.00 84.94 179 SER A O 1
ATOM 1193 N N . ASN A 1 180 ? 25.187 -9.076 -35.703 1.00 83.81 180 ASN A N 1
ATOM 1194 C CA . ASN A 1 180 ? 25.544 -10.295 -34.959 1.00 83.81 180 ASN A CA 1
ATOM 1195 C C . ASN A 1 180 ? 26.222 -11.397 -35.810 1.00 83.81 180 ASN A C 1
ATOM 1197 O O . ASN A 1 180 ? 26.046 -12.585 -35.555 1.00 83.81 180 ASN A O 1
ATOM 1201 N N . GLY A 1 181 ? 26.991 -11.011 -36.836 1.00 76.25 181 GLY A N 1
ATOM 1202 C CA . GLY A 1 181 ? 27.761 -11.936 -37.679 1.00 76.25 181 GLY A CA 1
ATOM 1203 C C . GLY A 1 181 ? 26.962 -12.726 -38.727 1.00 76.25 181 GLY A C 1
ATOM 1204 O O . GLY A 1 181 ? 27.537 -13.601 -39.370 1.00 76.25 181 GLY A O 1
ATOM 1205 N N . ALA A 1 182 ? 25.673 -12.433 -38.937 1.00 77.56 182 ALA A N 1
ATOM 1206 C CA . ALA A 1 182 ? 24.814 -13.163 -39.876 1.00 77.56 182 ALA A CA 1
ATOM 1207 C C . ALA A 1 182 ? 24.374 -12.325 -41.098 1.00 77.56 182 ALA A C 1
ATOM 1209 O O . ALA A 1 182 ? 24.335 -11.096 -41.048 1.00 77.56 182 ALA A O 1
ATOM 1210 N N . ASN A 1 183 ? 23.998 -13.021 -42.184 1.00 74.38 183 ASN A N 1
ATOM 1211 C CA . ASN A 1 183 ? 23.256 -12.510 -43.353 1.00 74.38 183 ASN A CA 1
ATOM 1212 C C . ASN A 1 183 ? 23.868 -11.315 -44.115 1.00 74.38 183 ASN A C 1
ATOM 1214 O O . ASN A 1 183 ? 23.135 -10.496 -44.668 1.00 74.38 183 ASN A O 1
ATOM 1218 N N . GLY A 1 184 ? 25.197 -11.226 -44.200 1.00 80.19 184 GLY A N 1
ATOM 1219 C CA . GLY A 1 184 ? 25.860 -10.182 -44.984 1.00 80.19 184 GLY A CA 1
ATOM 1220 C C . GLY A 1 184 ? 25.523 -10.266 -46.477 1.00 80.19 184 GLY A C 1
ATOM 1221 O O . GLY A 1 184 ? 25.849 -11.252 -47.137 1.00 80.19 184 GLY A O 1
ATOM 1222 N N . LYS A 1 185 ? 24.890 -9.221 -47.016 1.00 85.81 185 LYS A N 1
ATOM 1223 C CA . LYS A 1 185 ? 24.749 -8.981 -48.459 1.00 85.81 185 LYS A CA 1
ATOM 1224 C C . LYS A 1 185 ? 25.501 -7.703 -48.817 1.00 85.81 185 LYS A C 1
ATOM 1226 O O . LYS A 1 185 ? 25.530 -6.762 -48.025 1.00 85.81 185 LYS A O 1
ATOM 1231 N N . ALA A 1 186 ? 26.107 -7.686 -49.999 1.00 89.88 186 ALA A N 1
ATOM 1232 C CA . ALA A 1 186 ? 26.711 -6.477 -50.531 1.00 89.88 186 ALA A CA 1
ATOM 1233 C C . ALA A 1 186 ? 25.629 -5.419 -50.778 1.00 89.88 186 ALA A C 1
ATOM 1235 O O . ALA A 1 186 ? 24.612 -5.713 -51.400 1.00 89.88 186 ALA A O 1
ATOM 1236 N N . ILE A 1 187 ? 25.884 -4.211 -50.296 1.00 91.06 187 ILE A N 1
ATOM 1237 C CA . ILE A 1 187 ? 25.123 -2.995 -50.556 1.00 91.06 187 ILE A CA 1
ATOM 1238 C C . ILE A 1 187 ? 25.824 -2.315 -51.723 1.00 91.06 187 ILE A C 1
ATOM 1240 O O . ILE A 1 187 ? 26.964 -1.849 -51.595 1.00 91.06 187 ILE A O 1
ATOM 1244 N N . LYS A 1 188 ? 25.167 -2.329 -52.877 1.00 89.44 188 LYS A N 1
ATOM 1245 C CA . LYS A 1 188 ? 25.675 -1.776 -54.128 1.00 89.44 188 LYS A CA 1
ATOM 1246 C C . LYS A 1 188 ? 25.263 -0.318 -54.296 1.00 89.44 188 LYS A C 1
ATOM 1248 O O . LYS A 1 188 ? 24.456 0.227 -53.543 1.00 89.44 188 LYS A O 1
ATOM 1253 N N . ALA A 1 189 ? 25.819 0.333 -55.314 1.00 85.75 189 ALA A N 1
ATOM 1254 C CA . ALA A 1 189 ? 25.377 1.666 -55.698 1.00 85.75 189 ALA A CA 1
ATOM 1255 C C . ALA A 1 189 ? 23.881 1.646 -56.069 1.00 85.75 189 ALA A C 1
ATOM 1257 O O . ALA A 1 189 ? 23.466 0.888 -56.941 1.00 85.75 189 ALA A O 1
ATOM 1258 N N . GLY A 1 190 ? 23.086 2.491 -55.406 1.00 86.44 190 GLY A N 1
ATOM 1259 C CA . GLY A 1 190 ? 21.630 2.565 -55.580 1.00 86.44 190 GLY A CA 1
ATOM 1260 C C . GLY A 1 190 ? 20.813 1.790 -54.538 1.00 86.44 190 GLY A C 1
ATOM 1261 O O . GLY A 1 190 ? 19.623 2.068 -54.398 1.00 86.44 190 GLY A O 1
ATOM 1262 N N . ASP A 1 191 ? 21.431 0.891 -53.765 1.00 90.81 191 ASP A N 1
ATOM 1263 C CA . ASP A 1 191 ? 20.746 0.189 -52.677 1.00 90.81 191 ASP A CA 1
ATOM 1264 C C . ASP A 1 191 ? 20.470 1.125 -51.489 1.00 90.81 191 ASP A C 1
ATOM 1266 O O . ASP A 1 191 ? 21.227 2.056 -51.202 1.00 90.81 191 ASP A O 1
ATOM 1270 N N . THR A 1 192 ? 19.389 0.853 -50.752 1.00 88.62 192 THR A N 1
ATOM 1271 C CA . THR A 1 192 ? 19.101 1.518 -49.473 1.00 88.62 192 THR A CA 1
ATOM 1272 C C . THR A 1 192 ? 19.517 0.614 -48.316 1.00 88.62 192 THR A C 1
ATOM 1274 O O . THR A 1 192 ? 19.030 -0.508 -48.196 1.00 88.62 192 THR A O 1
ATOM 1277 N N . LEU A 1 193 ? 20.401 1.111 -47.447 1.00 88.81 193 LEU A N 1
ATOM 1278 C CA . LEU A 1 193 ? 20.711 0.482 -46.164 1.00 88.81 193 LEU A CA 1
ATOM 1279 C C . LEU A 1 193 ? 19.753 1.013 -45.097 1.00 88.81 193 LEU A C 1
ATOM 1281 O O . LEU A 1 193 ? 19.888 2.158 -44.665 1.00 88.81 193 LEU A O 1
ATOM 1285 N N . GLU A 1 194 ? 18.825 0.167 -44.659 1.00 88.25 194 GLU A N 1
ATOM 1286 C CA . GLU A 1 194 ? 17.957 0.458 -43.520 1.00 88.25 194 GLU A CA 1
ATOM 1287 C C . GLU A 1 194 ? 18.594 -0.050 -42.222 1.00 88.25 194 GLU A C 1
ATOM 1289 O O . GLU A 1 194 ? 19.031 -1.199 -42.132 1.00 88.25 194 GLU A O 1
ATOM 1294 N N . ILE A 1 195 ? 18.651 0.814 -41.210 1.00 88.25 195 ILE A N 1
ATOM 1295 C CA . ILE A 1 195 ? 19.127 0.485 -39.864 1.00 88.25 195 ILE A CA 1
ATOM 1296 C C . ILE A 1 195 ? 18.022 0.912 -38.899 1.00 88.25 195 ILE A C 1
ATOM 1298 O O . ILE A 1 195 ? 17.896 2.096 -38.593 1.00 88.25 195 ILE A O 1
ATOM 1302 N N . GLY A 1 196 ? 17.230 -0.057 -38.439 1.00 89.25 196 GLY A N 1
ATOM 1303 C CA . GLY A 1 196 ? 16.065 0.157 -37.580 1.00 89.25 196 GLY A CA 1
ATOM 1304 C C . GLY A 1 196 ? 15.959 -0.869 -36.449 1.00 89.25 196 GLY A C 1
ATOM 1305 O O . GLY A 1 196 ? 16.907 -1.599 -36.154 1.00 89.25 196 GLY A O 1
ATOM 1306 N N . THR A 1 197 ? 14.802 -0.908 -35.794 1.00 91.31 197 THR A N 1
ATOM 1307 C CA . THR A 1 197 ? 14.473 -1.892 -34.751 1.00 91.31 197 THR A CA 1
ATOM 1308 C C . THR A 1 197 ? 13.735 -3.094 -35.339 1.00 91.31 197 THR A C 1
ATOM 1310 O O . THR A 1 197 ? 13.293 -3.058 -36.485 1.00 91.31 197 THR A O 1
ATOM 1313 N N . ALA A 1 198 ? 13.588 -4.166 -34.557 1.00 90.00 198 ALA A N 1
ATOM 1314 C CA . ALA A 1 198 ? 12.734 -5.288 -34.939 1.00 90.00 198 ALA A CA 1
ATOM 1315 C C . ALA A 1 198 ? 11.259 -4.858 -35.069 1.00 90.00 198 ALA A C 1
ATOM 1317 O O . ALA A 1 198 ? 10.825 -3.897 -34.425 1.00 90.00 198 ALA A O 1
ATOM 1318 N N . ASP A 1 199 ? 10.489 -5.595 -35.872 1.00 88.81 199 ASP A N 1
ATOM 1319 C CA . ASP A 1 199 ? 9.059 -5.341 -36.056 1.00 88.81 199 ASP A CA 1
ATOM 1320 C C . ASP A 1 199 ? 8.315 -5.388 -34.716 1.00 88.81 199 ASP A C 1
ATOM 1322 O O . ASP A 1 199 ? 8.419 -6.350 -33.955 1.00 88.81 199 ASP A O 1
ATOM 1326 N N . GLY A 1 200 ? 7.549 -4.335 -34.429 1.00 89.25 200 GLY A N 1
ATOM 1327 C CA . GLY A 1 200 ? 6.764 -4.223 -33.199 1.00 89.25 200 GLY A CA 1
ATOM 1328 C C . GLY A 1 200 ? 7.560 -3.866 -31.940 1.00 89.25 200 GLY A C 1
ATOM 1329 O O . GLY A 1 200 ? 6.944 -3.715 -30.886 1.00 89.25 200 GLY A O 1
ATOM 1330 N N . GLU A 1 201 ? 8.882 -3.683 -32.026 1.00 93.56 201 GLU A N 1
ATOM 1331 C CA . GLU A 1 201 ? 9.691 -3.162 -30.920 1.00 93.56 201 GLU A CA 1
ATOM 1332 C C . GLU A 1 201 ? 9.282 -1.716 -30.595 1.00 93.56 201 GLU A C 1
ATOM 1334 O O . GLU A 1 201 ? 9.195 -0.864 -31.480 1.00 93.56 201 GLU A O 1
ATOM 1339 N N . LYS A 1 202 ? 9.035 -1.431 -29.314 1.00 93.12 202 LYS A N 1
ATOM 1340 C CA . LYS A 1 202 ? 8.559 -0.122 -28.835 1.00 93.12 202 LYS A CA 1
ATOM 1341 C C . LYS A 1 202 ? 9.483 0.520 -27.811 1.00 93.12 202 LYS A C 1
ATOM 1343 O O . LYS A 1 202 ? 9.231 1.651 -27.415 1.00 93.12 202 LYS A O 1
ATOM 1348 N N . ASN A 1 203 ? 10.515 -0.167 -27.343 1.00 95.88 203 ASN A N 1
ATOM 1349 C CA . ASN A 1 203 ? 11.415 0.319 -26.300 1.00 95.88 203 ASN A CA 1
ATOM 1350 C C . ASN A 1 203 ? 12.611 1.078 -26.866 1.00 95.88 203 ASN A C 1
ATOM 1352 O O . ASN A 1 203 ? 13.160 1.953 -26.195 1.00 95.88 203 ASN A O 1
ATOM 1356 N N . LEU A 1 204 ? 13.005 0.765 -28.099 1.00 96.00 204 LEU A N 1
ATOM 1357 C CA . LEU A 1 204 ? 14.093 1.428 -28.803 1.00 96.00 204 LEU A CA 1
ATOM 1358 C C . LEU A 1 204 ? 13.544 2.371 -29.871 1.00 96.00 204 LEU A C 1
ATOM 1360 O O . LEU A 1 204 ? 12.581 2.065 -30.566 1.00 96.00 204 LEU A O 1
ATOM 1364 N N . THR A 1 205 ? 14.194 3.520 -30.012 1.00 92.44 205 THR A N 1
ATOM 1365 C CA .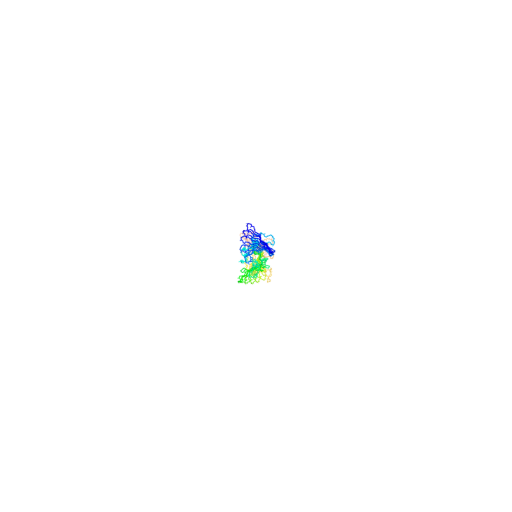 THR A 1 205 ? 13.963 4.468 -31.102 1.00 92.44 205 THR A CA 1
ATOM 1366 C C . THR A 1 205 ? 15.249 4.666 -31.872 1.00 92.44 205 THR A C 1
ATOM 1368 O O . THR A 1 205 ? 16.339 4.727 -31.295 1.00 92.44 205 THR A O 1
ATOM 1371 N N . VAL A 1 206 ? 15.109 4.778 -33.187 1.00 94.50 206 VAL A N 1
ATOM 1372 C CA . VAL A 1 206 ? 16.216 5.054 -34.093 1.00 94.50 206 VAL A CA 1
ATOM 1373 C C . VAL A 1 206 ? 15.865 6.296 -34.892 1.00 94.50 206 VAL A C 1
ATOM 1375 O O . VAL A 1 206 ? 14.757 6.424 -35.408 1.00 94.50 206 VAL A O 1
ATOM 1378 N N . SER A 1 207 ? 16.797 7.242 -34.957 1.00 92.94 207 SER A N 1
ATOM 1379 C CA . SER A 1 207 ? 16.664 8.450 -35.772 1.00 92.94 207 SER A CA 1
ATOM 1380 C C . SER A 1 207 ? 17.956 8.729 -36.529 1.00 92.94 207 SER A C 1
ATOM 1382 O O . SER A 1 207 ? 19.045 8.339 -36.099 1.00 92.94 207 SER A O 1
ATOM 1384 N N . LYS A 1 208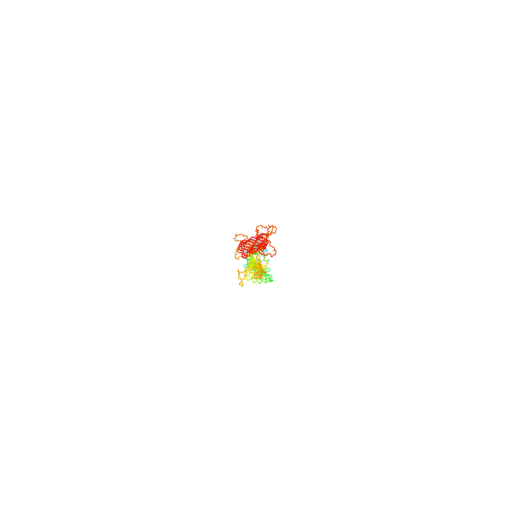 ? 17.833 9.410 -37.668 1.00 93.56 208 LYS A N 1
ATOM 1385 C CA . LYS A 1 208 ? 18.960 9.818 -38.504 1.00 93.56 208 LYS A CA 1
ATOM 1386 C C . LYS A 1 208 ? 19.092 11.334 -38.490 1.00 93.56 208 LYS A C 1
ATOM 1388 O O . LYS A 1 208 ? 18.110 12.046 -38.675 1.00 93.56 208 LYS A O 1
ATOM 1393 N N . ASP A 1 209 ? 20.318 11.803 -38.310 1.00 93.19 209 ASP A N 1
ATOM 1394 C CA . ASP A 1 209 ? 20.690 13.213 -38.399 1.00 93.19 209 ASP A CA 1
ATOM 1395 C C . ASP A 1 209 ? 21.977 13.319 -39.222 1.00 93.19 209 ASP A C 1
ATOM 1397 O O . ASP A 1 209 ? 23.059 12.932 -38.771 1.00 93.19 209 ASP A O 1
ATOM 1401 N N . GLY A 1 210 ? 21.840 13.722 -40.486 1.00 93.06 210 GLY A N 1
ATOM 1402 C CA . GLY A 1 210 ? 22.920 13.639 -41.468 1.00 93.06 210 GLY A CA 1
ATOM 1403 C C . GLY A 1 210 ? 23.478 12.215 -41.584 1.00 93.06 210 GLY A C 1
ATOM 1404 O O . GLY A 1 210 ? 22.765 11.285 -41.968 1.00 93.06 210 GLY A O 1
ATOM 1405 N N . ASN A 1 211 ? 24.755 12.050 -41.231 1.00 90.50 211 ASN A N 1
ATOM 1406 C CA . ASN A 1 211 ? 25.474 10.773 -41.302 1.00 90.50 211 ASN A CA 1
ATOM 1407 C C . ASN A 1 211 ? 25.500 10.012 -39.963 1.00 90.50 211 ASN A C 1
ATOM 1409 O O . ASN A 1 211 ? 26.144 8.968 -39.869 1.00 90.50 211 ASN A O 1
ATOM 1413 N N . THR A 1 212 ? 24.831 10.512 -38.920 1.00 91.56 212 THR A N 1
ATOM 1414 C CA . THR A 1 212 ? 24.789 9.870 -37.601 1.00 91.56 212 THR A CA 1
ATOM 1415 C C . THR A 1 212 ? 23.461 9.153 -37.390 1.00 91.56 212 THR A C 1
ATOM 1417 O O . THR A 1 212 ? 22.390 9.744 -37.538 1.00 91.56 212 THR A O 1
ATOM 1420 N N . ILE A 1 213 ? 23.539 7.885 -36.986 1.00 94.44 213 ILE A N 1
ATOM 1421 C CA . ILE A 1 213 ? 22.400 7.119 -36.474 1.00 94.44 213 ILE A CA 1
ATOM 1422 C C . ILE A 1 213 ? 22.376 7.265 -34.954 1.00 94.44 213 ILE A C 1
ATOM 1424 O O . ILE A 1 213 ? 23.368 6.977 -34.281 1.00 94.44 213 ILE A O 1
ATOM 1428 N N . LYS A 1 214 ? 21.256 7.741 -34.412 1.00 93.81 214 LYS A N 1
ATOM 1429 C CA . LYS A 1 214 ? 21.053 7.952 -32.977 1.00 93.81 214 LYS A CA 1
ATOM 1430 C C . LYS A 1 214 ? 20.089 6.899 -32.450 1.00 93.81 214 LYS A C 1
ATOM 1432 O O . LYS A 1 214 ? 18.962 6.802 -32.932 1.00 93.81 214 LYS A O 1
ATOM 1437 N N . TYR A 1 215 ? 20.536 6.164 -31.437 1.00 95.25 215 TYR A N 1
ATOM 1438 C CA . TYR A 1 215 ? 19.701 5.247 -30.670 1.00 95.25 215 TYR A CA 1
ATOM 1439 C C . TYR A 1 215 ? 19.247 5.919 -29.380 1.00 95.25 215 TYR A C 1
ATOM 1441 O O . TYR A 1 215 ? 20.048 6.545 -28.681 1.00 95.25 215 TYR A O 1
ATOM 1449 N N . GLY A 1 216 ? 17.969 5.765 -29.058 1.00 93.88 216 GLY A N 1
ATOM 1450 C CA . GLY A 1 216 ? 17.393 6.190 -27.792 1.00 93.88 216 GLY A CA 1
ATOM 1451 C C . GLY A 1 216 ? 16.561 5.074 -27.179 1.00 93.88 216 GLY A C 1
ATOM 1452 O O . GLY A 1 216 ? 15.882 4.336 -27.890 1.00 93.88 216 GLY A O 1
ATOM 1453 N N . LEU A 1 217 ? 16.588 4.976 -25.853 1.00 96.44 217 LEU A N 1
ATOM 1454 C CA . LEU A 1 217 ? 15.563 4.243 -25.120 1.00 96.44 217 LEU A CA 1
ATOM 1455 C C . LEU A 1 217 ? 14.357 5.153 -24.930 1.00 96.44 217 LEU A C 1
ATOM 1457 O O . LEU A 1 217 ? 14.499 6.325 -24.557 1.00 96.44 217 LEU A O 1
ATOM 1461 N N . ASN A 1 218 ? 13.171 4.603 -25.146 1.00 92.75 218 ASN A N 1
ATOM 1462 C CA . ASN A 1 218 ? 11.956 5.283 -24.753 1.00 92.75 218 ASN A CA 1
ATOM 1463 C C . ASN A 1 218 ? 11.914 5.443 -23.236 1.00 92.75 218 ASN A C 1
ATOM 1465 O O . ASN A 1 218 ? 12.396 4.608 -22.473 1.00 92.75 218 ASN A O 1
ATOM 1469 N N . ARG A 1 219 ? 11.362 6.574 -22.787 1.00 93.69 219 ARG A N 1
ATOM 1470 C CA . ARG A 1 219 ? 11.267 6.870 -21.352 1.00 93.69 219 ARG A CA 1
ATOM 1471 C C . ARG A 1 219 ? 10.342 5.893 -20.632 1.00 93.69 219 ARG A C 1
ATOM 1473 O O . ARG A 1 219 ? 10.626 5.534 -19.496 1.00 93.69 219 ARG A O 1
ATOM 1480 N N . ASN A 1 220 ? 9.283 5.465 -21.316 1.00 93.50 220 ASN A N 1
ATOM 1481 C CA . ASN A 1 220 ? 8.417 4.383 -20.878 1.00 93.50 220 ASN A CA 1
ATOM 1482 C C . ASN A 1 220 ? 8.848 3.112 -21.601 1.00 93.50 220 ASN A C 1
ATOM 1484 O O . ASN A 1 220 ? 8.936 3.117 -22.829 1.00 93.50 220 ASN A O 1
ATOM 1488 N N . LEU A 1 221 ? 9.101 2.058 -20.831 1.00 94.88 221 LEU A N 1
ATOM 1489 C CA . LEU A 1 221 ? 9.466 0.754 -21.359 1.00 94.88 221 LEU A CA 1
ATOM 1490 C C . LEU A 1 221 ? 8.282 -0.206 -21.196 1.00 94.88 221 LEU A C 1
ATOM 1492 O O . LEU A 1 221 ? 7.748 -0.350 -20.097 1.00 94.88 221 LEU A O 1
ATOM 1496 N N . ASP A 1 222 ? 7.877 -0.826 -22.297 1.00 93.56 222 ASP A N 1
ATOM 1497 C CA . ASP A 1 222 ? 6.873 -1.884 -22.393 1.00 93.56 222 ASP A CA 1
ATOM 1498 C C . ASP A 1 222 ? 7.609 -3.229 -22.289 1.00 93.56 222 ASP A C 1
ATOM 1500 O O . ASP A 1 222 ? 8.255 -3.674 -23.241 1.00 93.56 222 ASP A O 1
ATOM 1504 N N . LEU A 1 223 ? 7.626 -3.810 -21.085 1.00 93.62 223 LEU A N 1
ATOM 1505 C CA . LEU A 1 223 ? 8.394 -5.009 -20.738 1.00 93.62 223 LEU A CA 1
ATOM 1506 C C . LEU A 1 223 ? 7.501 -6.006 -19.998 1.00 93.62 223 LEU A C 1
ATOM 1508 O O . LEU A 1 223 ? 6.762 -5.619 -19.094 1.00 93.62 223 LEU A O 1
ATOM 1512 N N . ASP A 1 224 ? 7.658 -7.298 -20.286 1.00 93.56 224 ASP A N 1
ATOM 1513 C CA . ASP A 1 224 ? 6.934 -8.353 -19.564 1.00 93.56 224 ASP A CA 1
ATOM 1514 C C . ASP A 1 224 ? 7.387 -8.474 -18.099 1.00 93.56 224 ASP A C 1
ATOM 1516 O O . ASP A 1 224 ? 6.583 -8.713 -17.191 1.00 93.56 224 ASP A O 1
ATOM 1520 N N . SER A 1 225 ? 8.695 -8.332 -17.853 1.00 96.38 225 SER A N 1
ATOM 1521 C CA . SER A 1 225 ? 9.256 -8.336 -16.502 1.00 96.38 225 SER A CA 1
ATOM 1522 C C . SER A 1 225 ? 10.621 -7.656 -16.404 1.00 96.38 225 SER A C 1
ATOM 1524 O O . SER A 1 225 ? 11.385 -7.604 -17.367 1.00 96.38 225 SER A O 1
ATOM 1526 N N . VAL A 1 226 ? 10.948 -7.186 -15.201 1.00 96.94 226 VAL A N 1
ATOM 1527 C CA . VAL A 1 226 ? 12.276 -6.705 -14.813 1.00 96.94 226 VAL A CA 1
ATOM 1528 C C . VAL A 1 226 ? 12.746 -7.506 -13.601 1.00 96.94 226 VAL A C 1
ATOM 1530 O O . VAL A 1 226 ? 12.080 -7.518 -12.565 1.00 96.94 226 VAL A O 1
ATOM 1533 N N . LYS A 1 227 ? 13.906 -8.162 -13.710 1.00 96.50 227 LYS A N 1
ATOM 1534 C CA . LYS A 1 227 ? 14.566 -8.877 -12.606 1.00 96.50 227 LYS A CA 1
ATOM 1535 C C . LYS A 1 227 ? 15.828 -8.121 -12.192 1.00 96.50 227 LYS A C 1
ATOM 1537 O O . LYS A 1 227 ? 16.758 -7.994 -12.982 1.00 96.50 227 LYS A O 1
ATOM 1542 N N . ALA A 1 228 ? 15.862 -7.637 -10.955 1.00 96.56 228 ALA A N 1
ATOM 1543 C CA . ALA A 1 228 ? 16.996 -6.926 -10.369 1.00 96.56 228 ALA A CA 1
ATOM 1544 C C . ALA A 1 228 ? 17.376 -7.582 -9.034 1.00 96.56 228 ALA A C 1
ATOM 1546 O O . ALA A 1 228 ? 16.757 -7.329 -7.999 1.00 96.56 228 ALA A O 1
ATOM 1547 N N . GLY A 1 229 ? 18.373 -8.473 -9.065 1.00 96.25 229 GLY A N 1
ATOM 1548 C CA . GLY A 1 229 ? 18.722 -9.313 -7.917 1.00 96.25 229 GLY A CA 1
ATOM 1549 C C . GLY A 1 229 ? 17.525 -10.153 -7.459 1.00 96.25 229 GLY A C 1
ATOM 1550 O O . GLY A 1 229 ? 16.908 -10.862 -8.256 1.00 96.25 229 GLY A O 1
ATOM 1551 N N . ASN A 1 230 ? 17.157 -10.026 -6.185 1.00 96.88 230 ASN A N 1
ATOM 1552 C CA . ASN A 1 230 ? 16.023 -10.737 -5.587 1.00 96.88 230 ASN A CA 1
ATOM 1553 C C . ASN A 1 230 ? 14.656 -10.132 -5.963 1.00 96.88 230 ASN A C 1
ATOM 1555 O O . ASN A 1 230 ? 13.631 -10.801 -5.830 1.00 96.88 230 ASN A O 1
ATOM 1559 N N . THR A 1 231 ? 14.628 -8.916 -6.518 1.00 97.94 231 THR A N 1
ATOM 1560 C CA . THR A 1 231 ? 13.398 -8.197 -6.873 1.00 97.94 231 THR A CA 1
ATOM 1561 C C . THR A 1 231 ? 12.931 -8.526 -8.287 1.00 97.94 231 THR A C 1
ATOM 1563 O O . THR A 1 231 ? 13.705 -8.446 -9.238 1.00 97.94 231 THR A O 1
ATOM 1566 N N . THR A 1 232 ? 11.649 -8.843 -8.442 1.00 97.75 232 THR A N 1
ATOM 1567 C CA . THR A 1 232 ? 10.977 -9.065 -9.729 1.00 97.75 232 THR A CA 1
ATOM 1568 C C . THR A 1 232 ? 9.805 -8.095 -9.853 1.00 97.75 232 THR A C 1
ATOM 1570 O O . THR A 1 232 ? 8.948 -8.074 -8.973 1.00 97.75 232 THR A O 1
ATOM 1573 N N . LEU A 1 233 ? 9.760 -7.313 -10.929 1.00 97.12 233 LEU A N 1
ATOM 1574 C CA . LEU A 1 233 ? 8.612 -6.498 -11.337 1.00 97.12 233 LEU A CA 1
ATOM 1575 C C . LEU A 1 233 ? 7.979 -7.139 -12.574 1.00 97.12 233 LEU A C 1
ATOM 1577 O O . LEU A 1 233 ? 8.690 -7.414 -13.537 1.00 97.12 233 LEU A O 1
ATOM 1581 N N . ASN A 1 234 ? 6.672 -7.390 -12.553 1.00 96.06 234 ASN A N 1
ATOM 1582 C CA . ASN A 1 234 ? 5.915 -7.929 -13.688 1.00 96.06 234 ASN A CA 1
ATOM 1583 C C . ASN A 1 234 ? 4.421 -7.561 -13.578 1.00 96.06 234 ASN A C 1
ATOM 1585 O O . ASN A 1 234 ? 4.029 -6.784 -12.707 1.00 96.06 234 ASN A O 1
ATOM 1589 N N . ASN A 1 235 ? 3.572 -8.162 -14.419 1.00 94.75 235 ASN A N 1
ATOM 1590 C CA . ASN A 1 235 ? 2.122 -7.917 -14.435 1.00 94.75 235 ASN A CA 1
ATOM 1591 C C . ASN A 1 235 ? 1.374 -8.288 -13.129 1.00 94.75 235 ASN A C 1
ATOM 1593 O O . ASN A 1 235 ? 0.231 -7.884 -12.940 1.00 94.75 235 ASN A O 1
ATOM 1597 N N . VAL A 1 236 ? 1.982 -9.054 -12.217 1.00 94.69 236 VAL A N 1
ATOM 1598 C CA . VAL A 1 236 ? 1.400 -9.353 -10.892 1.00 94.69 236 VAL A CA 1
ATOM 1599 C C . VAL A 1 236 ? 1.697 -8.231 -9.888 1.00 94.69 236 VAL A C 1
ATOM 1601 O O . VAL A 1 236 ? 0.888 -7.978 -8.992 1.00 94.69 236 VAL A O 1
ATOM 1604 N N . GLY A 1 237 ? 2.841 -7.558 -10.031 1.00 95.81 237 GLY A N 1
ATOM 1605 C CA . GLY A 1 237 ? 3.304 -6.491 -9.149 1.00 95.81 237 GLY A CA 1
ATOM 1606 C C . GLY A 1 237 ? 4.805 -6.580 -8.870 1.00 95.81 237 GLY A C 1
ATOM 1607 O O . GLY A 1 237 ? 5.589 -6.906 -9.761 1.00 95.81 237 GLY A O 1
ATOM 1608 N N . VAL A 1 238 ? 5.209 -6.283 -7.631 1.00 97.88 238 VAL A N 1
ATOM 1609 C CA . VAL A 1 238 ? 6.616 -6.300 -7.190 1.00 97.88 238 VAL A CA 1
ATOM 1610 C C . VAL A 1 238 ? 6.813 -7.396 -6.152 1.00 97.88 238 VAL A C 1
ATOM 1612 O O . VAL A 1 238 ? 6.121 -7.411 -5.139 1.00 97.88 238 VAL A O 1
ATOM 1615 N N . ALA A 1 239 ? 7.775 -8.289 -6.365 1.00 97.50 239 ALA A N 1
ATOM 1616 C CA . ALA A 1 239 ? 8.130 -9.334 -5.410 1.00 97.50 239 ALA A CA 1
ATOM 1617 C C . ALA A 1 239 ? 9.624 -9.302 -5.082 1.00 97.50 239 ALA A C 1
ATOM 1619 O O . ALA A 1 239 ? 10.446 -9.263 -5.993 1.00 97.50 239 ALA A O 1
ATOM 1620 N N . VAL A 1 240 ? 9.969 -9.371 -3.799 1.00 97.88 240 VAL A N 1
ATOM 1621 C CA . VAL A 1 240 ? 11.329 -9.589 -3.295 1.00 97.88 240 VAL A CA 1
ATOM 1622 C C . VAL A 1 240 ? 11.345 -10.945 -2.606 1.00 97.88 240 VAL A C 1
ATOM 1624 O O . VAL A 1 240 ? 10.607 -11.144 -1.644 1.00 97.88 240 VAL A O 1
ATOM 1627 N N . ASP A 1 241 ? 12.155 -11.864 -3.116 1.00 96.44 241 ASP A N 1
ATOM 1628 C CA . ASP A 1 241 ? 12.314 -13.220 -2.584 1.00 96.44 241 ASP A CA 1
ATOM 1629 C C . ASP A 1 241 ? 13.800 -13.465 -2.336 1.00 96.44 241 ASP A C 1
ATOM 1631 O O . ASP A 1 241 ? 14.602 -13.406 -3.272 1.00 96.44 241 ASP A O 1
ATOM 1635 N N . ASP A 1 242 ? 14.177 -13.675 -1.076 1.00 95.81 242 ASP A N 1
ATOM 1636 C CA . ASP A 1 242 ? 15.574 -13.896 -0.708 1.00 95.81 242 ASP A CA 1
ATOM 1637 C C . ASP A 1 242 ? 16.076 -15.326 -0.957 1.00 95.81 242 ASP A C 1
ATOM 1639 O O . ASP A 1 242 ? 17.248 -15.615 -0.712 1.00 95.81 242 ASP A O 1
ATOM 1643 N N . GLY A 1 243 ? 15.213 -16.214 -1.459 1.00 94.44 243 GLY A N 1
ATOM 1644 C CA . GLY A 1 243 ? 15.527 -17.615 -1.726 1.00 94.44 243 GLY A CA 1
ATOM 1645 C C . GLY A 1 243 ? 15.612 -18.487 -0.470 1.00 94.44 243 GLY A C 1
ATOM 1646 O O . GLY A 1 243 ? 15.844 -19.689 -0.585 1.00 94.44 243 GLY A O 1
ATOM 1647 N N . THR A 1 244 ? 15.407 -17.916 0.719 1.00 95.19 244 THR A N 1
ATOM 1648 C CA . THR A 1 244 ? 15.440 -18.612 2.018 1.00 95.19 244 THR A CA 1
ATOM 1649 C C . THR A 1 244 ? 14.065 -18.693 2.685 1.00 95.19 244 THR A C 1
ATOM 1651 O O . THR A 1 244 ? 13.946 -19.127 3.829 1.00 95.19 244 THR A O 1
ATOM 1654 N N . GLY A 1 245 ? 13.013 -18.319 1.952 1.00 93.00 245 GLY A N 1
ATOM 1655 C CA . GLY A 1 245 ? 11.623 -18.368 2.402 1.00 93.00 245 GLY A CA 1
ATOM 1656 C C . GLY A 1 245 ? 11.077 -17.033 2.906 1.00 93.00 245 GLY A C 1
ATOM 1657 O O . GLY A 1 245 ? 9.880 -16.966 3.178 1.00 93.00 245 GLY A O 1
ATOM 1658 N N . ASN A 1 246 ? 11.889 -15.969 2.980 1.00 96.62 246 ASN A N 1
ATOM 1659 C CA . ASN A 1 246 ? 11.372 -14.632 3.271 1.00 96.62 246 ASN A CA 1
ATOM 1660 C C . ASN A 1 246 ? 10.942 -13.954 1.967 1.00 96.62 246 ASN A C 1
ATOM 1662 O O . ASN A 1 246 ? 11.749 -13.743 1.055 1.00 96.62 246 ASN A O 1
ATOM 1666 N N . VAL A 1 247 ? 9.661 -13.596 1.878 1.00 97.56 247 VAL A N 1
ATOM 1667 C CA . VAL A 1 247 ? 9.068 -13.056 0.654 1.00 97.56 247 VAL A CA 1
ATOM 1668 C C . VAL A 1 247 ? 8.210 -11.834 0.955 1.00 97.56 247 VAL A C 1
ATOM 1670 O O . VAL A 1 247 ? 7.265 -11.898 1.736 1.00 97.56 247 VAL A O 1
ATOM 1673 N N . SER A 1 248 ? 8.490 -10.723 0.277 1.00 97.56 248 SER A N 1
ATOM 1674 C CA . SER A 1 248 ? 7.636 -9.529 0.259 1.00 97.56 248 SER A CA 1
ATOM 1675 C C . SER A 1 248 ? 7.003 -9.366 -1.118 1.00 97.56 248 SER A C 1
ATOM 1677 O O . SER A 1 248 ? 7.716 -9.326 -2.117 1.00 97.56 248 SER A O 1
ATOM 1679 N N . LYS A 1 249 ? 5.675 -9.262 -1.199 1.00 97.56 249 LYS A N 1
ATOM 1680 C CA . LYS A 1 249 ? 4.931 -9.085 -2.456 1.00 97.56 249 LYS A CA 1
ATOM 1681 C C . LYS A 1 249 ? 3.996 -7.891 -2.352 1.00 97.56 249 LYS A C 1
ATOM 1683 O O . LYS A 1 249 ? 3.145 -7.868 -1.474 1.00 97.56 249 LYS A O 1
ATOM 1688 N N . LEU A 1 250 ? 4.116 -6.944 -3.271 1.00 97.62 250 LEU A N 1
ATOM 1689 C CA . LEU A 1 250 ? 3.133 -5.899 -3.529 1.00 97.62 250 LEU A CA 1
ATOM 1690 C C . LEU A 1 250 ? 2.311 -6.306 -4.752 1.00 97.62 250 LEU A C 1
ATOM 1692 O O . LEU A 1 250 ? 2.862 -6.485 -5.837 1.00 97.62 250 LEU A O 1
ATOM 1696 N N . THR A 1 251 ? 1.003 -6.442 -4.568 1.00 95.94 251 THR A N 1
ATOM 1697 C CA . THR A 1 251 ? 0.029 -6.810 -5.606 1.00 95.94 251 THR A CA 1
ATOM 1698 C C . THR A 1 251 ? -1.159 -5.849 -5.577 1.00 95.94 251 THR A C 1
ATOM 1700 O O . THR A 1 251 ? -1.253 -4.986 -4.704 1.00 95.94 251 THR A O 1
ATOM 1703 N N . THR A 1 252 ? -2.123 -6.025 -6.481 1.00 94.06 252 THR A N 1
ATOM 1704 C CA . THR A 1 252 ? -3.391 -5.272 -6.460 1.00 94.06 252 THR A CA 1
ATOM 1705 C C . THR A 1 252 ? -4.219 -5.494 -5.189 1.00 94.06 252 THR A C 1
ATOM 1707 O O . THR A 1 252 ? -5.013 -4.630 -4.825 1.00 94.06 252 THR A O 1
ATOM 1710 N N . ALA A 1 253 ? -4.031 -6.618 -4.489 1.00 92.69 253 ALA A N 1
ATOM 1711 C CA . ALA A 1 253 ? -4.699 -6.895 -3.217 1.00 92.69 253 ALA A CA 1
ATOM 1712 C C . ALA A 1 253 ? -4.060 -6.160 -2.021 1.00 92.69 253 ALA A C 1
ATOM 1714 O O . ALA A 1 253 ? -4.688 -6.062 -0.965 1.00 92.69 253 ALA A O 1
ATOM 1715 N N . GLY A 1 254 ? -2.836 -5.642 -2.179 1.00 96.00 254 GLY A N 1
ATOM 1716 C CA . GLY A 1 254 ? -2.039 -5.038 -1.113 1.00 96.00 254 GLY A CA 1
ATOM 1717 C C . GLY A 1 254 ? -0.627 -5.622 -1.017 1.00 96.00 254 GLY A C 1
ATOM 1718 O O . GLY A 1 254 ? -0.143 -6.275 -1.948 1.00 96.00 254 GLY A O 1
ATOM 1719 N N . THR A 1 255 ? 0.024 -5.393 0.122 1.00 97.50 255 THR A N 1
ATOM 1720 C CA . THR A 1 255 ? 1.371 -5.901 0.420 1.00 97.50 255 THR A CA 1
ATOM 1721 C C . THR A 1 255 ? 1.299 -7.087 1.369 1.00 97.50 255 THR A C 1
ATOM 1723 O O . THR A 1 255 ? 0.703 -6.976 2.434 1.00 97.50 255 THR A O 1
ATOM 1726 N N . THR A 1 256 ? 1.962 -8.191 1.039 1.00 97.38 256 THR A N 1
ATOM 1727 C CA . THR A 1 256 ? 2.173 -9.326 1.944 1.00 97.38 256 THR A CA 1
ATOM 1728 C C . THR A 1 256 ? 3.658 -9.497 2.227 1.00 97.38 256 THR A C 1
ATOM 1730 O O . THR A 1 256 ? 4.444 -9.546 1.282 1.00 97.38 256 THR A O 1
ATOM 1733 N N . VAL A 1 257 ? 4.039 -9.638 3.490 1.00 97.38 257 VAL A N 1
ATOM 1734 C CA . VAL A 1 257 ? 5.400 -9.975 3.924 1.00 97.38 257 VAL A CA 1
ATOM 1735 C C . VAL A 1 257 ? 5.318 -11.277 4.701 1.00 97.38 257 VAL A C 1
ATOM 1737 O O . VAL A 1 257 ? 4.602 -11.343 5.694 1.00 97.38 257 VAL A O 1
ATOM 1740 N N . ALA A 1 258 ? 6.011 -12.306 4.239 1.00 97.38 258 ALA A N 1
ATOM 1741 C CA . ALA A 1 258 ? 6.108 -13.593 4.908 1.00 97.38 258 ALA A CA 1
ATOM 1742 C C . ALA A 1 258 ? 7.566 -13.868 5.265 1.00 97.38 258 ALA A C 1
ATOM 1744 O O . ALA A 1 258 ? 8.454 -13.574 4.461 1.00 97.38 258 ALA A O 1
ATOM 1745 N N . ASP A 1 259 ? 7.799 -14.425 6.448 1.00 96.94 259 ASP A N 1
ATOM 1746 C CA . ASP A 1 259 ? 9.101 -14.968 6.821 1.00 96.94 259 ASP A CA 1
ATOM 1747 C C . ASP A 1 259 ? 9.138 -16.496 6.682 1.00 96.94 259 ASP A C 1
ATOM 1749 O O . ASP A 1 259 ? 8.114 -17.168 6.509 1.00 96.94 259 ASP A O 1
ATOM 1753 N N . SER A 1 260 ? 10.339 -17.059 6.778 1.00 96.62 260 SER A N 1
ATOM 1754 C CA . SER A 1 260 ? 10.554 -18.506 6.721 1.00 96.62 260 SER A CA 1
ATOM 1755 C C . SER A 1 260 ? 10.003 -19.268 7.935 1.00 96.62 260 SER A C 1
ATOM 1757 O O . SER A 1 260 ? 9.857 -20.489 7.871 1.00 96.62 260 SER A O 1
ATOM 1759 N N . ALA A 1 261 ? 9.659 -18.573 9.026 1.00 96.12 261 ALA A N 1
ATOM 1760 C CA . ALA A 1 261 ? 9.077 -19.156 10.235 1.00 96.12 261 ALA A CA 1
ATOM 1761 C C . ALA A 1 261 ? 7.545 -19.304 10.157 1.00 96.12 261 ALA A C 1
ATOM 1763 O O . ALA A 1 261 ? 6.943 -19.869 11.072 1.00 96.12 261 ALA A O 1
ATOM 1764 N N . GLY A 1 262 ? 6.916 -18.837 9.071 1.00 94.75 262 GLY A N 1
ATOM 1765 C CA . GLY A 1 262 ? 5.471 -18.914 8.841 1.00 94.75 262 GLY A CA 1
ATOM 1766 C C . GLY A 1 262 ? 4.687 -17.709 9.366 1.00 94.75 262 GLY A C 1
ATOM 1767 O O . GLY A 1 262 ? 3.453 -17.726 9.322 1.00 94.75 262 GLY A O 1
ATOM 1768 N N . ASN A 1 263 ? 5.365 -16.659 9.835 1.00 97.00 263 ASN A N 1
ATOM 1769 C CA . ASN A 1 263 ? 4.715 -15.408 10.206 1.00 97.00 263 ASN A CA 1
ATOM 1770 C C . ASN A 1 263 ? 4.381 -14.617 8.936 1.00 97.00 263 ASN A C 1
ATOM 1772 O O . ASN A 1 263 ? 5.163 -14.577 7.984 1.00 97.00 263 ASN A O 1
ATOM 1776 N N . ASN A 1 264 ? 3.216 -13.971 8.911 1.00 96.94 264 ASN A N 1
ATOM 1777 C CA . ASN A 1 264 ? 2.794 -13.135 7.794 1.00 96.94 264 ASN A CA 1
ATOM 1778 C C . ASN A 1 264 ? 2.223 -11.794 8.259 1.00 96.94 264 ASN A C 1
ATOM 1780 O O . ASN A 1 264 ? 1.429 -11.716 9.194 1.00 96.94 264 ASN A O 1
ATOM 1784 N N . ALA A 1 265 ? 2.605 -10.738 7.554 1.00 97.56 265 ALA A N 1
ATOM 1785 C CA . ALA A 1 265 ? 1.975 -9.433 7.600 1.00 97.56 265 ALA A CA 1
ATOM 1786 C C . ALA A 1 265 ? 1.258 -9.185 6.271 1.00 97.56 265 ALA A C 1
ATOM 1788 O O . ALA A 1 265 ? 1.810 -9.450 5.203 1.00 97.56 265 ALA A O 1
ATOM 1789 N N . SER A 1 266 ? 0.040 -8.664 6.325 1.00 96.94 266 SER A N 1
ATOM 1790 C CA . SER A 1 266 ? -0.748 -8.282 5.157 1.00 96.94 266 SER A CA 1
ATOM 1791 C C . SER A 1 266 ? -1.263 -6.862 5.339 1.00 96.94 266 SER A C 1
ATOM 1793 O O . SER A 1 266 ? -1.765 -6.517 6.404 1.00 96.94 266 SER A O 1
ATOM 1795 N N . TYR A 1 267 ? -1.157 -6.045 4.299 1.00 96.81 267 TYR A N 1
ATOM 1796 C CA . TYR A 1 267 ? -1.590 -4.652 4.280 1.00 96.81 267 TYR A CA 1
ATOM 1797 C C . TYR A 1 267 ? -2.441 -4.427 3.033 1.00 96.81 267 TYR A C 1
ATOM 1799 O O . TYR A 1 267 ? -1.908 -4.187 1.948 1.00 96.81 267 TYR A O 1
ATOM 1807 N N . GLY A 1 268 ? -3.760 -4.541 3.177 1.00 95.56 268 GLY A N 1
ATOM 1808 C CA . GLY A 1 268 ? -4.725 -4.343 2.098 1.00 95.56 268 GLY A CA 1
ATOM 1809 C C . GLY A 1 268 ? -5.787 -3.305 2.452 1.00 95.56 268 GLY A C 1
ATOM 1810 O O . GLY A 1 268 ? -5.925 -2.886 3.597 1.00 95.56 268 GLY A O 1
ATOM 1811 N N . ALA A 1 269 ? -6.591 -2.908 1.465 1.00 93.56 269 ALA A N 1
ATOM 1812 C CA . ALA A 1 269 ? -7.631 -1.891 1.657 1.00 93.56 269 ALA A CA 1
ATOM 1813 C C . ALA A 1 269 ? -8.737 -2.306 2.652 1.00 93.56 269 ALA A C 1
ATOM 1815 O O . ALA A 1 269 ? -9.382 -1.448 3.246 1.00 93.56 269 ALA A O 1
ATOM 1816 N N . LYS A 1 270 ? -8.979 -3.614 2.817 1.00 93.56 270 LYS A N 1
ATOM 1817 C CA . LYS A 1 270 ? -9.996 -4.147 3.742 1.00 93.56 270 LYS A CA 1
ATOM 1818 C C . LYS A 1 270 ? -9.474 -4.307 5.169 1.00 93.56 270 LYS A C 1
ATOM 1820 O O . LYS A 1 270 ? -10.249 -4.184 6.112 1.00 93.56 270 LYS A O 1
ATOM 1825 N N . GLU A 1 271 ? -8.194 -4.633 5.307 1.00 96.19 271 GLU A N 1
ATOM 1826 C CA . GLU A 1 271 ? -7.604 -5.112 6.551 1.00 96.19 271 GLU A CA 1
ATOM 1827 C C . GLU A 1 271 ? -6.077 -4.973 6.500 1.00 96.19 271 GLU A C 1
ATOM 1829 O O . GLU A 1 271 ? -5.446 -5.303 5.490 1.00 96.19 271 GLU A O 1
ATOM 1834 N N . ALA A 1 272 ? -5.490 -4.535 7.612 1.00 97.44 272 ALA A N 1
ATOM 1835 C CA . ALA A 1 272 ? -4.083 -4.755 7.917 1.00 97.44 272 ALA A CA 1
ATOM 1836 C C . ALA A 1 272 ? -3.988 -5.837 8.998 1.00 97.44 272 ALA A C 1
ATOM 1838 O O . ALA A 1 272 ? -4.597 -5.691 10.056 1.00 97.44 272 ALA A O 1
ATOM 1839 N N . SER A 1 273 ? -3.251 -6.916 8.748 1.00 97.38 273 SER A N 1
ATOM 1840 C CA . SER A 1 273 ? -3.170 -8.051 9.666 1.00 97.38 273 SER A CA 1
ATOM 1841 C C . SER A 1 273 ? -1.744 -8.530 9.887 1.00 97.38 273 SER A C 1
ATOM 1843 O O . SER A 1 273 ? -0.975 -8.639 8.936 1.00 97.38 273 SER A O 1
ATOM 1845 N N . LEU A 1 274 ? -1.432 -8.912 11.118 1.00 97.56 274 LEU A N 1
ATOM 1846 C CA . LEU A 1 274 ? -0.250 -9.684 11.487 1.00 97.56 274 LEU A CA 1
ATOM 1847 C C . LEU A 1 274 ? -0.722 -11.050 11.975 1.00 97.56 274 LEU A C 1
ATOM 1849 O O . LEU A 1 274 ? -1.636 -11.107 12.797 1.00 97.56 274 LEU A O 1
ATOM 1853 N N . LYS A 1 275 ? -0.120 -12.131 11.489 1.00 96.94 275 LYS A N 1
ATOM 1854 C CA . LYS A 1 275 ? -0.360 -13.491 11.971 1.00 96.94 275 LYS A CA 1
ATOM 1855 C C . LYS A 1 275 ? 0.967 -14.170 12.242 1.00 96.94 275 LYS A C 1
ATOM 1857 O O . LYS A 1 275 ? 1.846 -14.154 11.381 1.00 96.94 275 LYS A O 1
ATOM 1862 N N . ASP A 1 276 ? 1.100 -14.763 13.417 1.00 96.88 276 ASP A N 1
ATOM 1863 C CA . ASP A 1 276 ? 2.248 -15.607 13.721 1.00 96.88 276 ASP A CA 1
ATOM 1864 C C . ASP A 1 276 ? 1.995 -17.064 13.306 1.00 96.88 276 ASP A C 1
ATOM 1866 O O . ASP A 1 276 ? 0.876 -17.467 12.964 1.00 96.88 276 ASP A O 1
ATOM 1870 N N . SER A 1 277 ? 3.048 -17.875 13.338 1.00 96.00 277 SER A N 1
ATOM 1871 C CA . SER A 1 277 ? 2.957 -19.309 13.052 1.00 96.00 277 SER A CA 1
ATOM 1872 C C . SER A 1 277 ? 2.203 -20.111 14.121 1.00 96.00 277 SER A C 1
ATOM 1874 O O . SER A 1 277 ? 1.740 -21.220 13.842 1.00 96.00 277 SER A O 1
ATOM 1876 N N . ALA A 1 278 ? 2.011 -19.549 15.320 1.00 95.69 278 ALA A N 1
ATOM 1877 C CA . ALA A 1 278 ? 1.197 -20.134 16.383 1.00 95.69 278 ALA A CA 1
ATOM 1878 C C . ALA A 1 278 ? -0.314 -19.921 16.163 1.00 95.69 278 ALA A C 1
ATOM 1880 O O . ALA A 1 278 ? -1.121 -20.522 16.872 1.00 95.69 278 ALA A O 1
ATOM 1881 N N . GLY A 1 279 ? -0.712 -19.138 15.154 1.00 94.38 279 GLY A N 1
ATOM 1882 C CA . GLY A 1 279 ? -2.106 -18.849 14.820 1.00 94.38 279 GLY A CA 1
ATOM 1883 C C . GLY A 1 279 ? -2.696 -17.663 15.581 1.00 94.38 279 GLY A C 1
ATOM 1884 O O . GLY A 1 279 ? -3.903 -17.437 15.478 1.00 94.38 279 GLY A O 1
ATOM 1885 N N . ASN A 1 280 ? -1.879 -16.904 16.313 1.00 96.75 280 ASN A N 1
ATOM 1886 C CA . ASN A 1 280 ? -2.295 -15.636 16.895 1.00 96.75 280 ASN A CA 1
ATOM 1887 C C . ASN A 1 280 ? -2.339 -14.576 15.797 1.00 96.75 280 ASN A C 1
ATOM 1889 O O . ASN A 1 280 ? -1.536 -14.582 14.861 1.00 96.75 280 ASN A O 1
ATOM 1893 N N . SER A 1 281 ? -3.287 -13.653 15.903 1.00 97.38 281 SER A N 1
ATOM 1894 C CA . SER A 1 281 ? -3.504 -12.625 14.901 1.00 97.38 281 SER A CA 1
ATOM 1895 C C . SER A 1 281 ? -3.872 -11.283 15.512 1.00 97.38 281 SER A C 1
ATOM 1897 O O . SER A 1 281 ? -4.626 -11.212 16.477 1.00 97.38 281 SER A O 1
ATOM 1899 N N . THR A 1 282 ? -3.379 -10.217 14.896 1.00 98.00 282 THR A N 1
ATOM 1900 C CA . THR A 1 282 ? -3.852 -8.850 15.111 1.00 98.00 282 THR A CA 1
ATOM 1901 C C . THR A 1 282 ? -4.374 -8.345 13.784 1.00 98.00 282 THR A C 1
ATOM 1903 O O . THR A 1 282 ? -3.645 -8.366 12.798 1.00 98.00 282 THR A O 1
ATOM 1906 N N . SER A 1 283 ? -5.620 -7.901 13.755 1.00 97.62 283 SER A N 1
ATOM 1907 C CA . SER A 1 283 ? -6.301 -7.370 12.581 1.00 97.62 283 SER A CA 1
ATOM 1908 C C . SER A 1 283 ? -6.780 -5.959 12.872 1.00 97.62 283 SER A C 1
ATOM 1910 O O . SER A 1 283 ? -7.387 -5.720 13.913 1.00 97.62 283 SER A O 1
ATOM 1912 N N . THR A 1 284 ? -6.536 -5.027 11.961 1.00 97.44 284 THR A N 1
ATOM 1913 C CA . THR A 1 284 ? -7.058 -3.665 12.024 1.00 97.44 284 THR A CA 1
ATOM 1914 C C . THR A 1 284 ? -7.875 -3.376 10.775 1.00 97.44 284 THR A C 1
ATOM 1916 O O . THR A 1 284 ? -7.419 -3.550 9.644 1.00 97.44 284 THR A O 1
ATOM 1919 N N . THR A 1 285 ? -9.092 -2.893 10.999 1.00 96.62 285 THR A N 1
ATOM 1920 C CA . THR A 1 285 ? -10.047 -2.458 9.977 1.00 96.62 285 THR A CA 1
ATOM 1921 C C . THR A 1 285 ? -10.558 -1.058 10.321 1.00 96.62 285 THR A C 1
ATOM 1923 O O . THR A 1 285 ? -10.256 -0.517 11.386 1.00 96.62 285 THR A O 1
ATOM 1926 N N . ALA A 1 286 ? -11.393 -0.471 9.461 1.00 95.38 286 ALA A N 1
ATOM 1927 C CA . ALA A 1 286 ? -12.061 0.797 9.768 1.00 95.38 286 ALA A CA 1
ATOM 1928 C C . ALA A 1 286 ? -12.969 0.726 11.017 1.00 95.38 286 ALA A C 1
ATOM 1930 O O . ALA A 1 286 ? -13.239 1.752 11.637 1.00 95.38 286 ALA A O 1
ATOM 1931 N N . SER A 1 287 ? -13.439 -0.468 11.397 1.00 94.94 287 SER A N 1
ATOM 1932 C CA . SER A 1 287 ? -14.290 -0.670 12.577 1.00 94.94 287 SER A CA 1
ATOM 1933 C C . SER A 1 287 ? -13.503 -0.749 13.888 1.00 94.94 287 SER A C 1
ATOM 1935 O O . SER A 1 287 ? -14.092 -0.578 14.958 1.00 94.94 287 SER A O 1
ATOM 1937 N N . GLY A 1 288 ? -12.192 -1.000 13.825 1.00 96.69 288 GLY A N 1
ATOM 1938 C CA . GLY A 1 288 ? -11.350 -1.162 15.005 1.00 96.69 288 GLY A CA 1
ATOM 1939 C C . GLY A 1 288 ? -10.239 -2.195 14.834 1.00 96.69 288 GLY A C 1
ATOM 1940 O O . GLY A 1 288 ? -9.948 -2.649 13.725 1.00 96.69 288 GLY A O 1
ATOM 1941 N N . THR A 1 289 ? -9.639 -2.573 15.959 1.00 97.88 289 THR A N 1
ATOM 1942 C CA . THR A 1 289 ? -8.561 -3.563 16.046 1.00 97.88 289 THR A CA 1
ATOM 1943 C C . THR A 1 289 ? -9.033 -4.779 16.828 1.00 97.88 289 THR A C 1
ATOM 1945 O O . THR A 1 289 ? -9.554 -4.642 17.931 1.00 97.88 289 THR A O 1
ATOM 1948 N N . ASN A 1 290 ? -8.808 -5.967 16.280 1.00 97.62 290 ASN A N 1
ATOM 1949 C CA . ASN A 1 290 ? -9.085 -7.241 16.920 1.00 97.62 290 ASN A CA 1
ATOM 1950 C C . ASN A 1 290 ? -7.785 -8.033 17.083 1.00 97.62 290 ASN A C 1
ATOM 1952 O O . ASN A 1 290 ? -7.109 -8.324 16.098 1.00 97.62 290 ASN A O 1
ATOM 1956 N N . VAL A 1 291 ? -7.450 -8.395 18.315 1.00 97.75 291 VAL A N 1
ATOM 1957 C CA . VAL A 1 291 ? -6.364 -9.329 18.632 1.00 97.75 291 VAL A CA 1
ATOM 1958 C C . VAL A 1 291 ? -7.005 -10.652 19.009 1.00 97.75 291 VAL A C 1
ATOM 1960 O O . VAL A 1 291 ? -7.849 -10.663 19.897 1.00 97.75 291 VAL A O 1
ATOM 1963 N N . ALA A 1 292 ? -6.637 -11.745 18.356 1.00 97.19 292 ALA A N 1
ATOM 1964 C CA . ALA A 1 292 ? -7.159 -13.073 18.645 1.00 97.19 292 ALA A CA 1
ATOM 1965 C C . ALA A 1 292 ? -6.023 -14.084 18.763 1.00 97.19 292 ALA A C 1
ATOM 1967 O O . ALA A 1 292 ? -5.097 -14.066 17.953 1.00 97.19 292 ALA A O 1
ATOM 1968 N N . ASP A 1 293 ? -6.105 -14.973 19.744 1.00 96.69 293 ASP A N 1
ATOM 1969 C CA . ASP A 1 293 ? -5.218 -16.129 1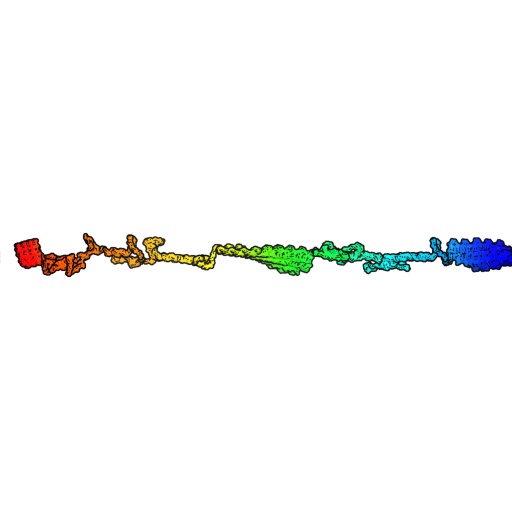9.826 1.00 96.69 293 ASP A CA 1
ATOM 1970 C C . ASP A 1 293 ? -5.828 -17.352 19.124 1.00 96.69 293 ASP A C 1
ATOM 1972 O O . ASP A 1 293 ? -6.997 -17.371 18.721 1.00 96.69 293 ASP A O 1
ATOM 1976 N N . LYS A 1 294 ? -5.029 -18.411 18.981 1.00 95.44 294 LYS A N 1
ATOM 1977 C CA . LYS A 1 294 ? -5.498 -19.681 18.407 1.00 95.44 294 LYS A CA 1
ATOM 1978 C C . LYS A 1 294 ? -6.582 -20.363 19.255 1.00 95.44 294 LYS A C 1
ATOM 1980 O O . LYS A 1 294 ? -7.332 -21.192 18.735 1.00 95.44 294 LYS A O 1
ATOM 1985 N N . ASN A 1 295 ? -6.650 -20.052 20.547 1.00 94.75 295 ASN A N 1
ATOM 1986 C CA . ASN A 1 295 ? -7.573 -20.655 21.501 1.00 94.75 295 ASN A CA 1
ATOM 1987 C C . ASN A 1 295 ? -8.974 -20.031 21.460 1.00 94.75 295 ASN A C 1
ATOM 1989 O O . ASN A 1 295 ? -9.851 -20.523 22.165 1.00 94.75 295 ASN A O 1
ATOM 1993 N N . GLY A 1 296 ? -9.199 -19.012 20.623 1.00 93.88 296 GLY A N 1
ATOM 1994 C CA . GLY A 1 296 ? -10.487 -18.337 20.475 1.00 93.88 296 GLY A CA 1
ATOM 1995 C C . GLY A 1 296 ? -10.687 -17.177 21.451 1.00 93.88 296 GLY A C 1
ATOM 1996 O O . GLY A 1 296 ? -11.772 -16.594 21.473 1.00 93.88 296 GLY A O 1
ATOM 1997 N N . ASN A 1 297 ? -9.667 -16.814 22.234 1.00 96.56 297 ASN A N 1
ATOM 1998 C CA . ASN A 1 297 ? -9.712 -15.604 23.047 1.00 96.56 297 ASN A CA 1
ATOM 1999 C C . ASN A 1 297 ? -9.473 -14.390 22.147 1.00 96.56 297 ASN A C 1
ATOM 2001 O O . ASN A 1 297 ? -8.654 -14.432 21.227 1.00 96.56 297 ASN A O 1
ATOM 2005 N N . SER A 1 298 ? -10.185 -13.297 22.408 1.00 97.38 298 SER A N 1
ATOM 2006 C CA . SER A 1 298 ? -10.132 -12.089 21.591 1.00 97.38 298 SER A CA 1
ATOM 2007 C C . SER A 1 298 ? -10.180 -10.810 22.421 1.00 97.38 298 SER A C 1
ATOM 2009 O O . SER A 1 298 ? -10.806 -10.756 23.477 1.00 97.38 298 SER A O 1
ATOM 2011 N N . ASN A 1 299 ? -9.526 -9.764 21.927 1.00 97.75 299 ASN A N 1
ATOM 2012 C CA . ASN A 1 299 ? -9.636 -8.399 22.416 1.00 97.75 299 ASN A CA 1
ATOM 2013 C C . ASN A 1 299 ? -10.000 -7.487 21.241 1.00 97.75 299 ASN A C 1
ATOM 2015 O O . ASN A 1 299 ? -9.184 -7.271 20.343 1.00 97.75 299 ASN A O 1
ATOM 2019 N N . SER A 1 300 ? -11.227 -6.975 21.250 1.00 97.69 300 SER A N 1
ATOM 2020 C CA . SER A 1 300 ? -11.790 -6.135 20.197 1.00 97.69 300 SER A CA 1
ATOM 2021 C C . SER A 1 300 ? -11.922 -4.695 20.684 1.00 97.69 300 SER A C 1
ATOM 2023 O O . SER A 1 300 ? -12.834 -4.368 21.451 1.00 97.69 300 SER A O 1
ATOM 2025 N N . LEU A 1 301 ? -11.046 -3.824 20.186 1.00 97.69 301 LEU A N 1
ATOM 2026 C CA . LEU A 1 301 ? -11.065 -2.386 20.423 1.00 97.69 301 LEU A CA 1
ATOM 2027 C C . LEU A 1 301 ? -11.761 -1.667 19.265 1.00 97.69 301 LEU A C 1
ATOM 2029 O O . LEU A 1 301 ? -11.319 -1.737 18.121 1.00 97.69 301 LEU A O 1
ATOM 2033 N N . THR A 1 302 ? -12.816 -0.924 19.575 1.00 96.88 302 THR A N 1
ATOM 2034 C CA . THR A 1 302 ? -13.630 -0.154 18.623 1.00 96.88 302 THR A CA 1
ATOM 2035 C C . THR A 1 302 ? -13.807 1.281 19.119 1.00 96.88 302 THR A C 1
ATOM 2037 O O . THR A 1 302 ? -13.488 1.594 20.267 1.00 96.88 302 THR A O 1
ATOM 2040 N N . ALA A 1 303 ? -14.394 2.155 18.297 1.00 95.06 303 ALA A N 1
ATOM 2041 C CA . ALA A 1 303 ? -14.754 3.510 18.727 1.00 95.06 303 ALA A CA 1
ATOM 2042 C C . ALA A 1 303 ? -15.749 3.535 19.909 1.00 95.06 303 ALA A C 1
ATOM 2044 O O . ALA A 1 303 ? -15.785 4.500 20.667 1.00 95.06 303 ALA A O 1
ATOM 2045 N N . THR A 1 304 ? -16.554 2.481 20.078 1.00 95.12 304 THR A N 1
ATOM 2046 C CA . THR A 1 304 ? -17.570 2.386 21.138 1.00 95.12 304 THR A CA 1
ATOM 2047 C C . THR A 1 304 ? -17.050 1.784 22.443 1.00 95.12 304 THR A C 1
ATOM 2049 O O . THR A 1 304 ? -17.718 1.889 23.472 1.00 95.12 304 THR A O 1
ATOM 2052 N N . GLY A 1 305 ? -15.872 1.158 22.430 1.00 96.50 305 GLY A N 1
ATOM 2053 C CA . GLY A 1 305 ? -15.303 0.522 23.613 1.00 96.50 305 GLY A CA 1
ATOM 2054 C C . GLY A 1 305 ? -14.348 -0.624 23.302 1.00 96.50 305 GLY A C 1
ATOM 2055 O O . GLY A 1 305 ? -14.041 -0.910 22.142 1.00 96.50 305 GLY A O 1
ATOM 2056 N N . ASN A 1 306 ? -13.904 -1.291 24.364 1.00 97.75 306 ASN A N 1
ATOM 2057 C CA . ASN A 1 306 ? -13.007 -2.438 24.327 1.00 97.75 306 ASN A CA 1
ATOM 2058 C C . ASN A 1 306 ? -13.694 -3.677 24.906 1.00 97.75 306 ASN A C 1
ATOM 2060 O O . ASN A 1 306 ? -14.226 -3.603 26.012 1.00 97.75 306 ASN A O 1
ATOM 2064 N N . THR A 1 307 ? -13.664 -4.798 24.189 1.00 97.50 307 THR A N 1
ATOM 2065 C CA . THR A 1 307 ? -14.259 -6.067 24.634 1.00 97.50 307 THR A CA 1
ATOM 2066 C C . THR A 1 307 ? -13.208 -7.165 24.646 1.00 97.50 307 THR A C 1
ATOM 2068 O O . THR A 1 307 ? -12.711 -7.543 23.589 1.00 97.50 307 THR A O 1
ATOM 2071 N N . ILE A 1 308 ? -12.898 -7.692 25.828 1.00 97.56 308 ILE A N 1
ATOM 2072 C CA . ILE A 1 308 ? -12.048 -8.873 26.008 1.00 97.56 308 ILE A CA 1
ATOM 2073 C C . ILE A 1 308 ? -12.972 -10.063 26.209 1.00 97.56 308 ILE A C 1
ATOM 2075 O O . ILE A 1 308 ? -13.764 -10.045 27.147 1.00 97.56 308 ILE A O 1
ATOM 2079 N N . LYS A 1 309 ? -12.873 -11.076 25.353 1.00 96.94 309 LYS A N 1
ATOM 2080 C CA . LYS A 1 309 ? -13.732 -12.257 25.368 1.00 96.94 309 LYS A CA 1
ATOM 2081 C C . LYS A 1 309 ? -12.892 -13.528 25.336 1.00 96.94 309 LYS A C 1
ATOM 2083 O O . LYS A 1 309 ? -12.019 -13.652 24.480 1.00 96.94 309 LYS A O 1
ATOM 2088 N N . ASP A 1 310 ? -13.174 -14.470 26.226 1.00 96.44 310 ASP A N 1
ATOM 2089 C CA . ASP A 1 310 ? -12.586 -15.809 26.169 1.00 96.44 310 ASP A CA 1
ATOM 2090 C C . ASP A 1 310 ? -13.412 -16.767 25.290 1.00 96.44 310 ASP A C 1
ATOM 2092 O O . ASP A 1 310 ? -14.539 -16.478 24.871 1.00 96.44 310 ASP A O 1
ATOM 2096 N N . ASN A 1 311 ? -12.861 -17.946 25.009 1.00 95.19 311 ASN A N 1
ATOM 2097 C CA . ASN A 1 311 ? -13.567 -18.960 24.223 1.00 95.19 311 ASN A CA 1
ATOM 2098 C C . ASN A 1 311 ? -14.801 -19.557 24.936 1.00 95.19 311 ASN A C 1
ATOM 2100 O O . ASN A 1 311 ? -15.672 -20.123 24.277 1.00 95.19 311 ASN A O 1
ATOM 2104 N N . ALA A 1 312 ? -14.908 -19.424 26.264 1.00 94.81 312 ALA A N 1
ATOM 2105 C CA . ALA A 1 312 ? -16.087 -19.839 27.030 1.00 94.81 312 ALA A CA 1
ATOM 2106 C C . ALA A 1 312 ? -17.243 -18.822 26.936 1.00 94.81 312 ALA A C 1
ATOM 2108 O O . ALA A 1 312 ? -18.349 -19.098 27.398 1.00 94.81 312 ALA A O 1
ATOM 2109 N N . GLY A 1 313 ? -17.010 -17.667 26.305 1.00 94.44 313 GLY A N 1
ATOM 2110 C CA . GLY A 1 313 ? -17.994 -16.604 26.150 1.00 94.44 313 GLY A CA 1
ATOM 2111 C C . GLY A 1 313 ? -17.981 -15.579 27.279 1.00 94.44 313 GLY A C 1
ATOM 2112 O O . GLY A 1 313 ? -18.758 -14.627 27.209 1.00 94.44 313 GLY A O 1
ATOM 2113 N N . ASN A 1 314 ? -17.095 -15.719 28.268 1.00 96.12 314 ASN A N 1
ATOM 2114 C CA . ASN A 1 314 ? -16.936 -14.719 29.313 1.00 96.12 314 ASN A CA 1
ATOM 2115 C C . ASN A 1 314 ? -16.335 -13.459 28.696 1.00 96.12 314 ASN A C 1
ATOM 2117 O O . ASN A 1 314 ? -15.403 -13.528 27.892 1.00 96.12 314 ASN A O 1
ATOM 2121 N N . SER A 1 315 ? -16.874 -12.305 29.066 1.00 97.06 315 SER A N 1
ATOM 2122 C CA . SER A 1 315 ? -16.554 -11.033 28.439 1.00 97.06 315 SER A CA 1
ATOM 2123 C C . SER A 1 315 ? -16.377 -9.931 29.470 1.00 97.06 315 SER A C 1
ATOM 2125 O O . SER A 1 315 ? -17.161 -9.803 30.406 1.00 97.06 315 SER A O 1
ATOM 2127 N N . THR A 1 316 ? -15.376 -9.082 29.263 1.00 97.62 316 THR A N 1
ATOM 2128 C CA . THR A 1 316 ? -15.266 -7.779 29.921 1.00 97.62 316 THR A CA 1
ATOM 2129 C C . THR A 1 316 ? -15.351 -6.693 28.863 1.00 97.62 316 THR A C 1
ATOM 2131 O O . THR A 1 316 ? -14.493 -6.604 27.985 1.00 97.62 316 THR A O 1
ATOM 2134 N N . THR A 1 317 ? -16.379 -5.857 28.957 1.00 97.31 317 THR A N 1
ATOM 2135 C CA . THR A 1 317 ? -16.625 -4.746 28.040 1.00 97.31 317 THR A CA 1
ATOM 2136 C C . THR A 1 317 ? -16.465 -3.425 28.780 1.00 97.31 317 THR A C 1
ATOM 2138 O O . THR A 1 317 ? -17.212 -3.141 29.715 1.00 97.31 317 THR A O 1
ATOM 2141 N N . SER A 1 318 ? -15.527 -2.596 28.332 1.00 96.88 318 SER A N 1
ATOM 2142 C CA . SER A 1 318 ? -15.310 -1.234 28.829 1.00 96.88 318 SER A CA 1
ATOM 2143 C C . SER A 1 318 ? -15.745 -0.221 27.775 1.00 96.88 318 SER A C 1
ATOM 2145 O O . SER A 1 318 ? -15.267 -0.257 26.642 1.00 96.88 318 SER A O 1
ATOM 2147 N N . SER A 1 319 ? -16.634 0.698 28.142 1.00 96.38 319 SER A N 1
ATOM 2148 C CA . SER A 1 319 ? -17.179 1.737 27.260 1.00 96.38 319 SER A CA 1
ATOM 2149 C C . SER A 1 319 ? -17.406 3.045 28.024 1.00 96.38 319 SER A C 1
ATOM 2151 O O . SER A 1 319 ? -17.239 3.103 29.242 1.00 96.38 319 SER A O 1
ATOM 2153 N N . ALA A 1 320 ? -17.859 4.091 27.329 1.00 95.31 320 ALA A N 1
ATOM 2154 C CA . ALA A 1 320 ? -18.289 5.335 27.975 1.00 95.31 320 ALA A CA 1
ATOM 2155 C C . ALA A 1 320 ? -19.469 5.138 28.953 1.00 95.31 320 ALA A C 1
ATOM 2157 O O . ALA A 1 320 ? -19.653 5.941 29.865 1.00 95.31 320 ALA A O 1
ATOM 2158 N N . SER A 1 321 ? -20.257 4.069 28.792 1.00 93.06 321 SER A N 1
ATOM 2159 C CA . SER A 1 321 ? -21.362 3.725 29.697 1.00 93.06 321 SER A CA 1
ATOM 2160 C C . SER A 1 321 ? -20.899 3.039 30.988 1.00 93.06 321 SER A C 1
ATOM 2162 O O . SER A 1 321 ? -21.690 2.915 31.925 1.00 93.06 321 SER A O 1
ATOM 2164 N N . GLY A 1 322 ? -19.634 2.610 31.055 1.00 95.69 322 GLY A N 1
ATOM 2165 C CA . GLY A 1 322 ? -19.053 1.912 32.198 1.00 95.69 322 GLY A CA 1
ATOM 2166 C C . GLY A 1 322 ? -18.364 0.604 31.817 1.00 95.69 322 GLY A C 1
ATOM 2167 O O . GLY A 1 322 ? -18.014 0.376 30.655 1.00 95.69 322 GLY A O 1
ATOM 2168 N N . VAL A 1 323 ? -18.177 -0.257 32.816 1.00 97.25 323 VAL A N 1
ATOM 2169 C CA . VAL A 1 323 ? -17.544 -1.575 32.678 1.00 97.25 323 VAL A CA 1
ATOM 2170 C C . VAL A 1 323 ? -18.576 -2.650 32.974 1.00 97.25 323 VAL A C 1
ATOM 2172 O O . VAL A 1 323 ? -19.219 -2.618 34.019 1.00 97.25 323 VAL A O 1
ATOM 2175 N N . THR A 1 324 ? -18.734 -3.606 32.067 1.00 96.75 324 THR A N 1
ATOM 2176 C CA . THR A 1 324 ? -19.588 -4.782 32.262 1.00 96.75 324 THR A CA 1
ATOM 2177 C C . THR A 1 324 ? -18.736 -6.035 32.191 1.00 96.75 324 THR A C 1
ATOM 2179 O O . THR A 1 324 ? -18.007 -6.226 31.220 1.00 96.75 324 THR A O 1
ATOM 2182 N N . VAL A 1 325 ? -18.836 -6.885 33.206 1.00 96.75 325 VAL A N 1
ATOM 2183 C CA . VAL A 1 325 ? -18.280 -8.239 33.202 1.00 96.75 325 VAL A CA 1
ATOM 2184 C C . VAL A 1 325 ? -19.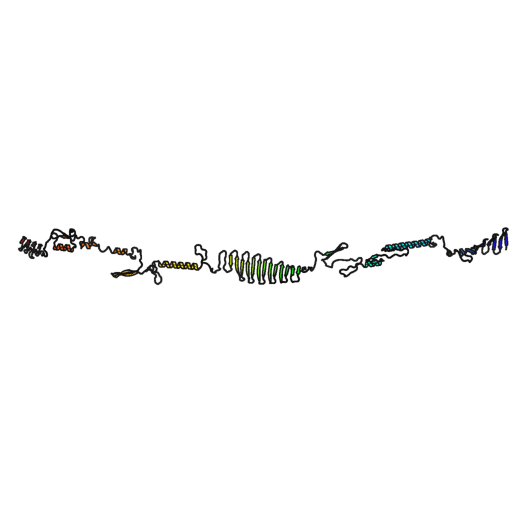451 -9.198 33.082 1.00 96.75 325 VAL A C 1
ATOM 2186 O O . VAL A 1 325 ? -20.383 -9.116 33.880 1.00 96.75 325 VAL A O 1
ATOM 2189 N N . ALA A 1 326 ? -19.418 -10.075 32.090 1.00 95.88 326 ALA A N 1
ATOM 2190 C CA . ALA A 1 326 ? -20.439 -11.082 31.856 1.00 95.88 326 ALA A CA 1
ATOM 2191 C C . ALA A 1 326 ? -19.800 -12.462 31.706 1.00 95.88 326 ALA A C 1
ATOM 2193 O O . ALA A 1 326 ? -18.695 -12.579 31.174 1.00 95.88 326 ALA A O 1
ATOM 2194 N N . ASP A 1 327 ? -20.490 -13.500 32.158 1.00 94.25 327 ASP A N 1
ATOM 2195 C CA . ASP A 1 327 ? -20.136 -14.875 31.821 1.00 94.25 327 ASP A CA 1
ATOM 2196 C C . ASP A 1 327 ? -20.849 -15.333 30.535 1.00 94.25 327 ASP A C 1
ATOM 2198 O O . ASP A 1 327 ? -21.755 -14.669 30.021 1.00 94.25 327 ASP A O 1
ATOM 2202 N N . GLY A 1 328 ? -20.447 -16.489 30.005 1.00 90.81 328 GLY A N 1
ATOM 2203 C CA . GLY A 1 328 ? -21.109 -17.104 28.848 1.00 90.81 328 GLY A CA 1
ATOM 2204 C C . GLY A 1 328 ? -22.549 -17.583 29.105 1.00 90.81 328 GLY A C 1
ATOM 2205 O O . GLY A 1 328 ? -23.221 -18.001 28.164 1.00 90.81 328 GLY A O 1
ATOM 2206 N N . LEU A 1 329 ? -23.032 -17.533 30.354 1.00 89.94 329 LEU A N 1
ATOM 2207 C CA . LEU A 1 329 ? -24.369 -17.973 30.776 1.00 89.94 329 LEU A CA 1
ATOM 2208 C C . LEU A 1 329 ? -25.369 -16.808 30.885 1.00 89.94 329 LEU A C 1
ATOM 2210 O O . LEU A 1 329 ? -26.544 -17.038 31.168 1.00 89.94 329 LEU A O 1
ATOM 2214 N N . GLY A 1 330 ? -24.927 -15.573 30.628 1.00 85.56 330 GLY A N 1
ATOM 2215 C CA . GLY A 1 330 ? -25.763 -14.374 30.664 1.00 85.56 330 GLY A CA 1
ATOM 2216 C C . GLY A 1 330 ? -25.841 -13.697 32.034 1.00 85.56 330 GLY A C 1
ATOM 2217 O O . GLY A 1 330 ? -26.583 -12.724 32.175 1.00 85.56 330 GLY A O 1
ATOM 2218 N N . ASN A 1 331 ? -25.073 -14.151 33.029 1.00 91.88 331 ASN A N 1
ATOM 2219 C CA . ASN A 1 331 ? -24.923 -13.416 34.282 1.00 91.88 331 ASN A CA 1
ATOM 2220 C C . ASN A 1 331 ? -23.984 -12.233 34.051 1.00 91.88 331 ASN A C 1
ATOM 2222 O O . ASN A 1 331 ? -22.950 -12.370 33.395 1.00 91.88 331 ASN A O 1
ATOM 2226 N N . SER A 1 332 ? -24.319 -11.067 34.605 1.00 95.19 332 SER A N 1
ATOM 2227 C CA . SER A 1 332 ? -23.520 -9.860 34.394 1.00 95.19 332 SER A CA 1
ATOM 2228 C C . SER A 1 332 ? -23.462 -8.955 35.613 1.00 95.19 332 SER A C 1
ATOM 2230 O O . SER A 1 332 ? -24.481 -8.721 36.265 1.00 95.19 332 SER A O 1
ATOM 2232 N N . THR A 1 333 ? -22.297 -8.355 35.823 1.00 96.56 333 THR A N 1
ATOM 2233 C CA . THR A 1 333 ? -22.084 -7.249 36.755 1.00 96.56 333 THR A CA 1
ATOM 2234 C C . THR A 1 333 ? -21.675 -6.016 35.965 1.00 96.56 333 THR A C 1
ATOM 2236 O O . THR A 1 333 ? -20.660 -6.026 35.267 1.00 96.56 333 THR A O 1
ATOM 2239 N N . ALA A 1 334 ? -22.449 -4.942 36.088 1.00 96.56 334 ALA A N 1
ATOM 2240 C CA . ALA A 1 334 ? -22.187 -3.668 35.435 1.00 96.56 334 ALA A CA 1
ATOM 2241 C C . ALA A 1 334 ? -21.851 -2.589 36.470 1.00 96.56 334 ALA A C 1
ATOM 2243 O O . ALA A 1 334 ? -22.637 -2.314 37.377 1.00 96.56 334 ALA A O 1
ATOM 2244 N N . VAL A 1 335 ? -20.699 -1.942 36.306 1.00 96.56 335 VAL A N 1
ATOM 2245 C CA . VAL A 1 335 ? -20.309 -0.733 37.037 1.00 96.56 335 VAL A CA 1
ATOM 2246 C C . VAL A 1 335 ? -20.527 0.456 36.114 1.00 96.56 335 VAL A C 1
ATOM 2248 O O . VAL A 1 335 ? -19.817 0.627 35.122 1.00 96.56 335 VAL A O 1
ATOM 2251 N N . THR A 1 336 ? -21.529 1.270 36.428 1.00 95.19 336 THR A N 1
ATOM 2252 C CA . THR A 1 336 ? -21.963 2.401 35.597 1.00 95.19 336 THR A CA 1
ATOM 2253 C C . THR A 1 336 ? -22.111 3.668 36.442 1.00 95.19 336 THR A C 1
ATOM 2255 O O . THR A 1 336 ? -21.948 3.650 37.662 1.00 95.19 336 THR A O 1
ATOM 2258 N N . ALA A 1 337 ? -22.495 4.783 35.817 1.00 93.94 337 ALA A N 1
ATOM 2259 C CA . ALA A 1 337 ? -22.789 6.030 36.528 1.00 93.94 337 ALA A CA 1
ATOM 2260 C C . ALA A 1 337 ? -23.976 5.936 37.519 1.00 93.94 337 ALA A C 1
ATOM 2262 O O . ALA A 1 337 ? -24.184 6.859 38.315 1.00 93.94 337 ALA A O 1
ATOM 2263 N N . THR A 1 338 ? -24.781 4.868 37.471 1.00 93.38 338 THR A N 1
ATOM 2264 C CA . THR A 1 338 ? -25.902 4.640 38.400 1.00 93.38 338 THR A CA 1
ATOM 2265 C C . THR A 1 338 ? -25.542 3.736 39.581 1.00 93.38 338 THR A C 1
ATOM 2267 O O . THR A 1 338 ? -26.333 3.670 40.525 1.00 93.38 338 THR A O 1
ATOM 2270 N N . GLY A 1 339 ? -24.359 3.107 39.571 1.00 95.12 339 GLY A N 1
ATOM 2271 C CA . GLY A 1 339 ? -23.860 2.236 40.638 1.00 95.12 339 GLY A CA 1
ATOM 2272 C C . GLY A 1 339 ? -23.306 0.898 40.136 1.00 95.12 339 GLY A C 1
ATOM 2273 O O . GLY A 1 339 ? -22.861 0.787 38.990 1.00 95.12 339 GLY A O 1
ATOM 2274 N N . VAL A 1 340 ? -23.341 -0.110 41.010 1.00 96.25 340 VAL A N 1
ATOM 2275 C CA . VAL A 1 340 ? -22.979 -1.508 40.733 1.00 96.25 340 VAL A CA 1
ATOM 2276 C C . VAL A 1 340 ? -24.263 -2.319 40.617 1.00 96.25 340 VAL A C 1
ATOM 2278 O O . VAL A 1 340 ? -25.008 -2.444 41.588 1.00 96.25 340 VAL A O 1
ATOM 2281 N N . ASN A 1 341 ? -24.523 -2.861 39.434 1.00 94.69 341 ASN A N 1
ATOM 2282 C CA . ASN A 1 341 ? -25.731 -3.619 39.142 1.00 94.69 341 ASN A CA 1
ATOM 2283 C C . ASN A 1 341 ? -25.360 -5.070 38.831 1.00 94.69 341 ASN A C 1
ATOM 2285 O O . ASN A 1 341 ? -24.640 -5.315 37.861 1.00 94.69 341 ASN A O 1
ATOM 2289 N N . VAL A 1 342 ? -25.837 -6.017 39.636 1.00 94.75 342 VAL A N 1
ATOM 2290 C CA . VAL A 1 342 ? -25.645 -7.456 39.413 1.00 94.75 342 VAL A CA 1
ATOM 2291 C C . VAL A 1 342 ? -26.962 -8.033 38.905 1.00 94.75 342 VAL A C 1
ATOM 2293 O O . VAL A 1 342 ? -27.982 -7.974 39.589 1.00 94.75 342 VAL A O 1
ATOM 2296 N N . ALA A 1 343 ? -26.974 -8.571 37.687 1.00 90.88 343 ALA A N 1
ATOM 2297 C CA . ALA A 1 343 ? -28.187 -9.127 37.094 1.00 90.88 343 ALA A CA 1
ATOM 2298 C C . ALA A 1 343 ? -28.716 -10.304 37.934 1.00 90.88 343 ALA A C 1
ATOM 2300 O O . ALA A 1 343 ? -27.999 -11.273 38.165 1.00 90.88 343 ALA A O 1
ATOM 2301 N N . GLY A 1 344 ? -29.966 -10.206 38.403 1.00 86.75 344 GLY A N 1
ATOM 2302 C CA . GLY A 1 344 ? -30.601 -11.233 39.239 1.00 86.75 344 GLY A CA 1
ATOM 2303 C C . GLY A 1 344 ? -30.006 -11.389 40.647 1.00 86.75 344 GLY A C 1
ATOM 2304 O O . GLY A 1 344 ? -30.370 -12.330 41.348 1.00 86.75 344 GLY A O 1
ATOM 2305 N N . GLY A 1 345 ? -29.106 -10.492 41.063 1.00 90.94 345 GLY A N 1
ATOM 2306 C CA . GLY A 1 345 ? -28.423 -10.534 42.354 1.00 90.94 345 GLY A CA 1
ATOM 2307 C C . GLY A 1 345 ? -28.440 -9.186 43.080 1.00 90.94 345 GLY A C 1
ATOM 2308 O O . GLY A 1 345 ? -29.142 -8.265 42.663 1.00 90.94 345 GLY A O 1
ATOM 2309 N N . PRO A 1 346 ? -27.683 -9.060 44.184 1.00 94.19 346 PRO A N 1
ATOM 2310 C CA . PRO A 1 346 ? -27.618 -7.825 44.954 1.00 94.19 346 PRO A CA 1
ATOM 2311 C C . PRO A 1 346 ? -27.017 -6.667 44.153 1.00 94.19 346 PRO A C 1
ATOM 2313 O O . PRO A 1 346 ? -25.947 -6.807 43.559 1.00 94.19 346 PRO A O 1
ATOM 2316 N N . SER A 1 347 ? -27.650 -5.500 44.219 1.00 95.25 347 SER A N 1
ATOM 2317 C CA . SER A 1 347 ? -27.225 -4.291 43.516 1.00 95.25 347 SER A CA 1
ATOM 2318 C C . SER A 1 347 ? -27.100 -3.104 44.464 1.00 95.25 347 SER A C 1
ATOM 2320 O O . SER A 1 347 ? -27.916 -2.907 45.365 1.00 95.25 347 SER A O 1
ATOM 2322 N N . LEU A 1 348 ? -26.085 -2.272 44.233 1.00 96.56 348 LEU A N 1
ATOM 2323 C CA . LEU A 1 348 ? -25.872 -1.009 44.935 1.00 96.56 348 LEU A CA 1
ATOM 2324 C C . LEU A 1 348 ? -26.048 0.141 43.949 1.00 96.56 348 LEU A C 1
ATOM 2326 O O . LEU A 1 348 ? -25.203 0.362 43.081 1.00 96.56 348 LEU A O 1
ATOM 2330 N N . THR A 1 349 ? -27.130 0.896 44.100 1.00 94.81 349 THR A N 1
ATOM 2331 C CA . THR A 1 349 ? -27.462 2.009 43.203 1.00 94.81 349 THR A CA 1
ATOM 2332 C C . THR A 1 349 ? -27.597 3.321 43.971 1.00 94.81 349 THR A C 1
ATOM 2334 O O . THR A 1 349 ? -27.481 3.365 45.197 1.00 94.81 349 THR A O 1
ATOM 2337 N N . LYS A 1 350 ? -27.889 4.416 43.261 1.00 92.50 350 LYS A N 1
ATOM 2338 C CA . LYS A 1 350 ? -28.180 5.720 43.883 1.00 92.50 350 LYS A CA 1
ATOM 2339 C C . LYS A 1 350 ? -29.357 5.700 44.869 1.00 92.50 350 LYS A C 1
ATOM 2341 O O . LYS A 1 350 ? -29.446 6.612 45.683 1.00 92.50 350 LYS A O 1
ATOM 2346 N N . THR A 1 351 ? -30.253 4.712 44.803 1.00 91.44 351 THR A N 1
ATOM 2347 C CA . THR A 1 351 ? -31.388 4.582 45.734 1.00 91.44 351 THR A CA 1
ATOM 2348 C C . THR A 1 351 ? -31.068 3.726 46.962 1.00 91.44 351 THR A C 1
ATOM 2350 O O . THR A 1 351 ? -31.905 3.636 47.856 1.00 91.44 351 THR A O 1
ATOM 2353 N N . GLY A 1 352 ? -29.876 3.122 47.030 1.00 92.19 352 GLY A 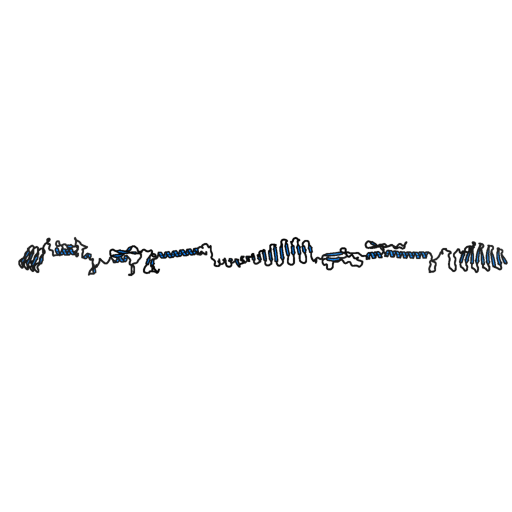N 1
ATOM 2354 C CA . GLY A 1 352 ? -29.437 2.273 48.138 1.00 92.19 352 GLY A CA 1
ATOM 2355 C C . GLY A 1 352 ? -29.067 0.851 47.709 1.00 92.19 352 GLY A C 1
ATOM 2356 O O . GLY A 1 352 ? -28.739 0.598 46.547 1.00 92.19 352 GLY A O 1
ATOM 2357 N N . LEU A 1 353 ? -29.092 -0.062 48.683 1.00 93.75 353 LEU A N 1
ATOM 2358 C CA . LEU A 1 353 ? -28.806 -1.488 48.520 1.00 93.75 353 LEU A CA 1
ATOM 2359 C C . LEU A 1 353 ? -30.108 -2.265 48.278 1.00 93.75 353 LEU A C 1
ATOM 2361 O O . LEU A 1 353 ? -30.988 -2.267 49.136 1.00 93.75 353 LEU A O 1
ATOM 2365 N N . ASP A 1 354 ? -30.194 -2.959 47.147 1.00 93.75 354 ASP A N 1
ATOM 2366 C CA . ASP A 1 354 ? -31.181 -4.011 46.903 1.00 93.75 354 ASP A CA 1
ATOM 2367 C C . ASP A 1 354 ? -30.478 -5.364 47.034 1.00 93.75 354 ASP A C 1
ATOM 2369 O O . ASP A 1 354 ? -29.481 -5.622 46.366 1.00 93.75 354 ASP A O 1
ATOM 2373 N N . VAL A 1 355 ? -30.975 -6.227 47.915 1.00 93.94 355 VAL A N 1
ATOM 2374 C CA . VAL A 1 355 ? -30.408 -7.563 48.155 1.00 93.94 355 VAL A CA 1
ATOM 2375 C C . VAL A 1 355 ? -31.137 -8.675 47.407 1.00 93.94 355 VAL A C 1
ATOM 2377 O O . VAL A 1 355 ? -30.922 -9.847 47.712 1.00 93.94 355 VAL A O 1
ATOM 2380 N N . ALA A 1 356 ? -31.997 -8.327 46.445 1.00 92.44 356 ALA A N 1
ATOM 2381 C CA . ALA A 1 356 ? -32.727 -9.267 45.595 1.00 92.44 356 ALA A CA 1
ATOM 2382 C C . ALA A 1 356 ? -33.494 -10.339 46.402 1.00 92.44 356 ALA A C 1
ATOM 2384 O O . ALA A 1 356 ? -33.497 -11.521 46.067 1.00 92.44 356 ALA A O 1
ATOM 2385 N N . GLY A 1 357 ? -34.120 -9.924 47.512 1.00 89.50 357 GLY A N 1
ATOM 2386 C CA . GLY A 1 357 ? -34.866 -10.808 48.420 1.00 89.50 357 GLY A CA 1
ATOM 2387 C C . GLY A 1 357 ? -34.008 -11.639 49.385 1.00 89.50 357 GLY A C 1
ATOM 2388 O O . GLY A 1 357 ? -34.557 -12.405 50.176 1.00 89.50 357 GLY A O 1
ATOM 2389 N N . GLY A 1 358 ? -32.681 -11.491 49.350 1.00 90.50 358 GLY A N 1
ATOM 2390 C CA . GLY A 1 358 ? -31.761 -12.136 50.283 1.00 90.50 358 GLY A CA 1
ATOM 2391 C C . GLY A 1 358 ? -31.742 -11.501 51.677 1.00 90.50 358 GLY A C 1
ATOM 2392 O O . GLY A 1 358 ? -32.266 -10.415 51.918 1.00 90.50 358 GLY A O 1
ATOM 2393 N N . THR A 1 359 ? -31.091 -12.178 52.621 1.00 91.19 359 THR A N 1
ATOM 2394 C CA . THR A 1 359 ? -30.810 -11.634 53.957 1.00 91.19 359 THR A CA 1
ATOM 2395 C C . THR A 1 359 ? -29.473 -10.908 53.979 1.00 91.19 359 THR A C 1
ATOM 2397 O O . THR A 1 359 ? -28.485 -11.423 53.454 1.00 91.19 359 THR A O 1
ATOM 2400 N N . ILE A 1 360 ? -29.403 -9.774 54.678 1.00 91.31 360 ILE A N 1
ATOM 2401 C CA . ILE A 1 360 ? -28.127 -9.119 54.977 1.00 91.31 360 ILE A CA 1
ATOM 2402 C C . ILE A 1 360 ? -27.576 -9.711 56.280 1.00 91.31 360 ILE A C 1
ATOM 2404 O O . ILE A 1 360 ? -28.134 -9.496 57.355 1.00 91.31 360 ILE A O 1
ATOM 2408 N N . THR A 1 361 ? -26.507 -10.501 56.190 1.00 90.75 361 THR A N 1
ATOM 2409 C CA . THR A 1 361 ? -25.830 -11.116 57.345 1.00 90.75 361 THR A CA 1
ATOM 2410 C C . THR A 1 361 ? -24.523 -10.390 57.664 1.00 90.75 361 THR A C 1
ATOM 2412 O O . THR A 1 361 ? -24.068 -9.549 56.895 1.00 90.75 361 THR A O 1
ATOM 2415 N N . ASN A 1 362 ? -23.893 -10.721 58.796 1.00 90.06 362 ASN A N 1
ATOM 2416 C CA . ASN A 1 362 ? -22.649 -10.088 59.261 1.00 90.06 362 ASN A CA 1
ATOM 2417 C C . ASN A 1 362 ? -22.769 -8.576 59.540 1.00 90.06 362 ASN A C 1
ATOM 2419 O O . ASN A 1 362 ? -21.769 -7.860 59.509 1.00 90.06 362 ASN A O 1
ATOM 2423 N N . LEU A 1 363 ? -23.974 -8.084 59.857 1.00 92.00 363 LEU A N 1
ATOM 2424 C CA . LEU A 1 363 ? -24.132 -6.744 60.417 1.00 92.00 363 LEU A CA 1
ATOM 2425 C C . LEU A 1 363 ? -23.670 -6.714 61.873 1.00 92.00 363 LEU A C 1
ATOM 2427 O O . LEU A 1 363 ? -24.087 -7.530 62.697 1.00 92.00 363 LEU A O 1
ATOM 2431 N N . LYS A 1 364 ? -22.874 -5.699 62.206 1.00 92.19 364 LYS A N 1
ATOM 2432 C CA . LYS A 1 364 ? -22.729 -5.250 63.590 1.00 92.19 364 LYS A CA 1
ATOM 2433 C C . LYS A 1 364 ? -24.064 -4.658 64.063 1.00 92.19 364 LYS A C 1
ATOM 2435 O O . LYS A 1 364 ? -24.775 -4.055 63.267 1.00 92.19 364 LYS A O 1
ATOM 2440 N N . GLY A 1 365 ? -24.389 -4.808 65.349 1.00 89.38 365 GLY A N 1
ATOM 2441 C CA . GLY A 1 365 ? -25.573 -4.176 65.936 1.00 89.38 365 GLY A CA 1
ATOM 2442 C C . GLY A 1 365 ? -25.578 -2.659 65.716 1.00 89.38 365 GLY A C 1
ATOM 2443 O O . GLY A 1 365 ? -24.583 -2.001 66.026 1.00 89.38 365 GLY A O 1
ATOM 2444 N N . GLY A 1 366 ? -26.678 -2.131 65.176 1.00 91.62 366 GLY A N 1
ATOM 2445 C CA . GLY A 1 366 ? -26.855 -0.701 64.914 1.00 91.62 366 GLY A CA 1
ATOM 2446 C C . GLY A 1 366 ? -27.039 0.104 66.200 1.00 91.62 366 GLY A C 1
ATOM 2447 O O . GLY A 1 366 ? -27.436 -0.434 67.233 1.00 91.62 366 GLY A O 1
ATOM 2448 N N . GLN A 1 367 ? -26.767 1.401 66.186 1.00 91.44 367 GLN A N 1
ATOM 2449 C CA . GLN A 1 367 ? -27.020 2.232 67.361 1.00 91.44 367 GLN A CA 1
ATOM 2450 C C . GLN A 1 367 ? -28.532 2.426 67.585 1.00 91.44 367 GLN A C 1
ATOM 2452 O O . GLN A 1 367 ? -29.239 2.892 66.693 1.00 91.44 367 GLN A O 1
ATOM 2457 N N . ILE A 1 368 ? -29.029 2.121 68.792 1.00 88.88 368 ILE A N 1
ATOM 2458 C CA . ILE A 1 368 ? -30.420 2.401 69.195 1.00 88.88 368 ILE A CA 1
ATOM 2459 C C . ILE A 1 368 ? -30.452 3.766 69.892 1.00 88.88 368 ILE A C 1
ATOM 2461 O O . ILE A 1 368 ? -30.308 3.862 71.109 1.00 88.88 368 ILE A O 1
ATOM 2465 N N . ALA A 1 369 ? -30.587 4.829 69.099 1.00 90.19 369 ALA A N 1
ATOM 2466 C CA . ALA A 1 369 ? -30.690 6.210 69.568 1.00 90.19 369 ALA A CA 1
ATOM 2467 C C . ALA A 1 369 ? -31.643 7.023 68.675 1.00 90.19 369 ALA A C 1
ATOM 2469 O O . ALA A 1 369 ? -31.879 6.674 67.516 1.00 90.19 369 ALA A O 1
ATOM 2470 N N . THR A 1 370 ? -32.188 8.120 69.208 1.00 88.69 370 THR A N 1
ATOM 2471 C CA . THR A 1 370 ? -33.083 9.018 68.464 1.00 88.69 370 THR A CA 1
ATOM 2472 C C . THR A 1 370 ? -32.3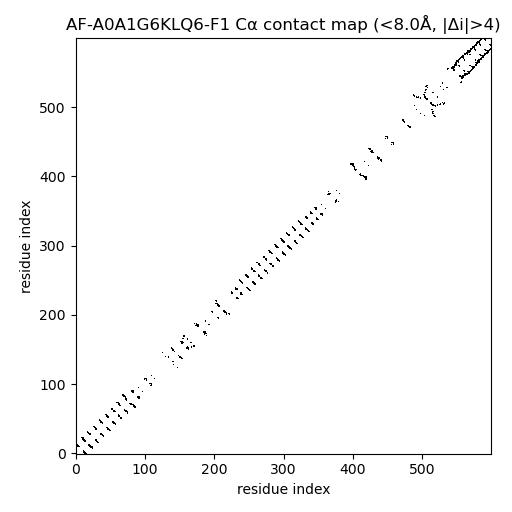89 9.567 67.216 1.00 88.69 370 THR A C 1
ATOM 2474 O O . THR A 1 370 ? -31.329 10.179 67.317 1.00 88.69 370 THR A O 1
ATOM 2477 N N . GLY A 1 371 ? -33.002 9.365 66.046 1.00 89.50 371 GLY A N 1
ATOM 2478 C CA . GLY A 1 371 ? -32.464 9.806 64.753 1.00 89.50 371 GLY A CA 1
ATOM 2479 C C . GLY A 1 371 ? -31.456 8.852 64.099 1.00 89.50 371 GLY A C 1
ATOM 2480 O O . GLY A 1 371 ? -30.924 9.190 63.044 1.00 89.50 371 GLY A O 1
ATOM 2481 N N . SER A 1 372 ? -31.191 7.678 64.685 1.00 92.38 372 SER A N 1
ATOM 2482 C CA . SER A 1 372 ? -30.327 6.663 64.069 1.00 92.38 372 SER A CA 1
ATOM 2483 C C . SER A 1 372 ? -30.880 6.192 62.718 1.00 92.38 372 SER A C 1
ATOM 2485 O O . SER A 1 372 ? -32.080 5.954 62.576 1.00 92.38 372 SER A O 1
ATOM 2487 N N . THR A 1 373 ? -29.988 6.049 61.735 1.00 90.75 373 THR A N 1
ATOM 2488 C CA . THR A 1 373 ? -30.278 5.478 60.403 1.00 90.75 373 THR A CA 1
ATOM 2489 C C . THR A 1 373 ? -29.580 4.133 60.195 1.00 90.75 373 THR A C 1
ATOM 2491 O O . THR A 1 373 ? -29.593 3.582 59.094 1.00 90.75 373 THR A O 1
ATOM 2494 N N . ASP A 1 374 ? -28.985 3.592 61.262 1.00 93.50 374 ASP A N 1
ATOM 2495 C CA . ASP A 1 374 ? -28.319 2.299 61.234 1.00 93.50 374 ASP A CA 1
ATOM 2496 C C . ASP A 1 374 ? -29.339 1.174 61.036 1.00 93.50 374 ASP A C 1
ATOM 2498 O O . ASP A 1 374 ? -30.428 1.168 61.617 1.00 93.50 374 ASP A O 1
ATOM 2502 N N . ALA A 1 375 ? -28.948 0.152 60.280 1.00 90.69 375 ALA A N 1
ATOM 2503 C CA . ALA A 1 375 ? -29.686 -1.100 60.260 1.00 90.69 375 ALA A CA 1
ATOM 2504 C C . ALA A 1 375 ? -29.546 -1.813 61.620 1.00 90.69 375 ALA A C 1
ATOM 2506 O O . ALA A 1 375 ? -28.439 -2.040 62.113 1.00 90.69 375 ALA A O 1
ATOM 2507 N N . VAL A 1 376 ? -30.674 -2.182 62.231 1.00 91.62 376 VAL A N 1
ATOM 2508 C CA . VAL A 1 376 ? -30.709 -2.941 63.490 1.00 91.62 376 VAL A CA 1
ATOM 2509 C C . VAL A 1 376 ? -30.705 -4.444 63.222 1.00 91.62 376 VAL A C 1
ATOM 2511 O O . VAL A 1 376 ? -31.313 -4.933 62.271 1.00 91.62 376 VAL A O 1
ATOM 2514 N N . THR A 1 377 ? -30.012 -5.196 64.072 1.00 93.06 377 THR A N 1
ATOM 2515 C CA . THR A 1 377 ? -29.924 -6.661 63.956 1.00 93.06 377 THR A CA 1
ATOM 2516 C C . THR A 1 377 ? -31.065 -7.350 64.706 1.00 93.06 377 THR A C 1
ATOM 2518 O O . THR A 1 377 ? -31.606 -6.808 65.670 1.00 93.06 377 THR A O 1
ATOM 2521 N N . GLY A 1 378 ? -31.400 -8.590 64.327 1.00 89.44 378 GLY A N 1
ATOM 2522 C CA . GLY A 1 378 ? -32.442 -9.369 65.013 1.00 89.44 378 GLY A CA 1
ATOM 2523 C C . GLY A 1 378 ? -32.189 -9.566 66.517 1.00 89.44 378 GLY A C 1
ATOM 2524 O O . GLY A 1 378 ? -33.130 -9.522 67.306 1.00 89.44 378 GLY A O 1
ATOM 2525 N N . GLY A 1 379 ? -30.923 -9.689 66.942 1.00 90.25 379 GLY A N 1
ATOM 2526 C CA . GLY A 1 379 ? -30.564 -9.820 68.361 1.00 90.25 379 GLY A CA 1
ATOM 2527 C C . GLY A 1 379 ? -30.932 -8.596 69.210 1.00 90.25 379 GLY A C 1
ATOM 2528 O O . GLY A 1 379 ? -31.262 -8.734 70.383 1.00 90.25 379 GLY A O 1
ATOM 2529 N N . GLN A 1 380 ? -30.948 -7.402 68.617 1.00 93.62 380 GLN A N 1
ATOM 2530 C CA . GLN A 1 380 ? -31.319 -6.171 69.317 1.00 93.62 380 GLN A CA 1
ATOM 2531 C C . GLN A 1 380 ? -32.826 -6.059 69.560 1.00 93.62 380 GLN A C 1
ATOM 2533 O O . GLN A 1 380 ? -33.247 -5.575 70.608 1.00 93.62 380 GLN A O 1
ATOM 2538 N N . VAL A 1 381 ? -33.642 -6.535 68.616 1.00 91.31 381 VAL A N 1
ATOM 2539 C CA . VAL A 1 381 ? -35.106 -6.565 68.759 1.00 91.31 381 VAL A CA 1
ATOM 2540 C C . VAL A 1 381 ? -35.520 -7.563 69.845 1.00 91.31 381 VAL A C 1
ATOM 2542 O O . VAL A 1 381 ? -36.399 -7.265 70.654 1.00 91.31 381 VAL A O 1
ATOM 2545 N N . ALA A 1 382 ? -34.843 -8.713 69.910 1.00 91.31 382 ALA A N 1
ATOM 2546 C CA . ALA A 1 382 ? -35.088 -9.724 70.935 1.00 91.31 382 ALA A CA 1
ATOM 2547 C C . ALA A 1 382 ? -34.840 -9.198 72.365 1.00 91.31 382 ALA A C 1
ATOM 2549 O O . ALA A 1 382 ? -35.615 -9.493 73.275 1.00 91.31 382 ALA A O 1
ATOM 2550 N N . GLU A 1 383 ? -33.807 -8.374 72.567 1.00 92.06 383 GLU A N 1
ATOM 2551 C CA . GLU A 1 383 ? -33.507 -7.768 73.873 1.00 92.06 383 GLU A CA 1
ATOM 2552 C C . GLU A 1 383 ? -34.618 -6.809 74.337 1.00 92.06 383 GLU A C 1
ATOM 2554 O O . GLU A 1 383 ? -35.086 -6.896 75.474 1.00 92.06 383 GLU A O 1
ATOM 2559 N N . VAL A 1 384 ? -35.111 -5.942 73.444 1.00 90.06 384 VAL A N 1
ATOM 2560 C CA . VAL A 1 384 ? -36.226 -5.025 73.753 1.00 90.06 384 VAL A CA 1
ATOM 2561 C C . VAL A 1 384 ? -37.485 -5.801 74.159 1.00 90.06 384 VAL A C 1
ATOM 2563 O O . VAL A 1 384 ? -38.159 -5.431 75.123 1.00 90.06 384 VAL A O 1
ATOM 2566 N N . GLN A 1 385 ? -37.786 -6.907 73.471 1.00 90.50 385 GLN A N 1
ATOM 2567 C CA . GLN A 1 385 ? -38.934 -7.762 73.789 1.00 90.50 385 GLN A CA 1
ATOM 2568 C C . GLN A 1 385 ? -38.855 -8.349 75.212 1.00 90.50 385 GLN A C 1
ATOM 2570 O O . GLN A 1 385 ? -39.870 -8.402 75.911 1.00 90.50 385 GLN A O 1
ATOM 2575 N N . SER A 1 386 ? -37.663 -8.755 75.656 1.00 88.31 386 SER A N 1
ATOM 2576 C CA . SER A 1 386 ? -37.425 -9.314 76.996 1.00 88.31 386 SER A CA 1
ATOM 2577 C C . SER A 1 386 ? -37.679 -8.290 78.112 1.00 88.31 386 SER A C 1
ATOM 2579 O O . SER A 1 386 ? -38.365 -8.576 79.099 1.00 88.31 386 SER A O 1
ATOM 2581 N N . GLN A 1 387 ? -37.189 -7.058 77.939 1.00 89.12 387 GLN A N 1
ATOM 2582 C CA . GLN A 1 387 ? -37.320 -6.003 78.950 1.00 89.12 387 GLN A CA 1
ATOM 2583 C C . GLN A 1 387 ? -38.781 -5.605 79.207 1.00 89.12 387 GLN A C 1
ATOM 2585 O O . GLN A 1 387 ? -39.163 -5.379 80.359 1.00 89.12 387 GLN A O 1
ATOM 2590 N N . LEU A 1 388 ? -39.617 -5.588 78.163 1.00 88.75 388 LEU A N 1
ATOM 2591 C CA . LEU A 1 388 ? -41.040 -5.263 78.280 1.00 88.75 388 LEU A CA 1
ATOM 2592 C C . LEU A 1 388 ? -41.808 -6.298 79.120 1.00 88.75 388 LEU A C 1
ATOM 2594 O O . LEU A 1 388 ? -42.596 -5.929 79.990 1.00 88.75 388 LEU A O 1
ATOM 2598 N N . GLN A 1 389 ? -41.550 -7.594 78.917 1.00 87.00 389 GLN A N 1
ATOM 2599 C CA . GLN A 1 389 ? -42.244 -8.669 79.644 1.00 87.00 389 GLN A CA 1
ATOM 2600 C C . GLN A 1 389 ? -42.001 -8.599 81.160 1.00 87.00 389 GLN A C 1
ATOM 2602 O O . GLN A 1 389 ? -42.913 -8.833 81.953 1.00 87.00 389 GLN A O 1
ATOM 2607 N N . LYS A 1 390 ? -40.792 -8.207 81.576 1.00 82.69 390 LYS A N 1
ATOM 2608 C CA . LYS A 1 390 ? -40.428 -8.069 82.993 1.00 82.69 390 LYS A CA 1
ATOM 2609 C C . LYS A 1 390 ? -41.186 -6.939 83.700 1.00 82.69 390 LYS A C 1
ATOM 2611 O O . LYS A 1 390 ? -41.533 -7.081 84.871 1.00 82.69 390 LYS A O 1
ATOM 2616 N N . GLN A 1 391 ? -41.456 -5.831 83.008 1.00 84.62 391 GLN A N 1
ATOM 2617 C CA . GLN A 1 391 ? -42.169 -4.692 83.595 1.00 84.62 391 GLN A CA 1
ATOM 2618 C C . GLN A 1 391 ? -43.640 -5.012 83.897 1.00 84.62 391 GLN A C 1
ATOM 2620 O O . GLN A 1 391 ? -44.130 -4.622 84.956 1.00 84.62 391 GLN A O 1
ATOM 2625 N N . LEU A 1 392 ? -44.327 -5.773 83.034 1.00 81.69 392 LEU A N 1
ATOM 2626 C CA . LEU A 1 392 ? -45.727 -6.151 83.270 1.00 81.69 392 LEU A CA 1
ATOM 2627 C C . LEU A 1 392 ? -45.903 -7.031 84.520 1.00 81.69 392 LEU A C 1
ATOM 2629 O O . LEU A 1 392 ? -46.855 -6.835 85.273 1.00 81.69 392 LEU A O 1
ATOM 2633 N N . GLY A 1 393 ? -44.973 -7.954 84.787 1.00 74.81 393 GLY A N 1
ATOM 2634 C CA . GLY A 1 393 ? -45.038 -8.822 85.970 1.00 74.81 393 GLY A CA 1
ATOM 2635 C C . GLY A 1 393 ? -44.962 -8.063 87.303 1.00 74.81 393 GLY A C 1
ATOM 2636 O O . GLY A 1 393 ? -45.628 -8.433 88.265 1.00 74.81 393 GLY A O 1
ATOM 2637 N N . SER A 1 394 ? -44.210 -6.957 87.361 1.00 76.75 394 SER A N 1
ATOM 2638 C CA . SER A 1 394 ? -44.015 -6.179 88.596 1.00 76.75 394 SER A CA 1
ATOM 2639 C C . SER A 1 394 ? -45.261 -5.410 89.055 1.00 76.75 394 SER A C 1
ATOM 2641 O O . SER A 1 394 ? -45.373 -5.095 90.241 1.00 76.75 394 SER A O 1
ATOM 2643 N N . VAL A 1 395 ? -46.180 -5.078 88.145 1.00 78.94 395 VAL A N 1
ATOM 2644 C CA . VAL A 1 395 ? -47.407 -4.331 88.477 1.00 78.94 395 VAL A CA 1
ATOM 2645 C C . VAL A 1 395 ? -48.411 -5.221 89.217 1.00 78.94 395 VAL A C 1
ATOM 2647 O O . VAL A 1 395 ? -49.083 -4.750 90.133 1.00 78.94 395 VAL A O 1
ATOM 2650 N N . GLY A 1 396 ? -48.467 -6.517 88.889 1.00 73.75 396 GLY A N 1
ATOM 2651 C CA . GLY A 1 396 ? -49.378 -7.469 89.535 1.00 73.75 396 GLY A CA 1
ATOM 2652 C C . GLY A 1 396 ? -49.110 -7.662 91.033 1.00 73.75 396 GLY A C 1
ATOM 2653 O O . GLY A 1 396 ? -50.044 -7.779 91.819 1.00 73.75 396 GLY A O 1
ATOM 2654 N N . ASP A 1 397 ? -47.850 -7.622 91.464 1.00 74.56 397 ASP A N 1
ATOM 2655 C CA . ASP A 1 397 ? -47.477 -7.905 92.857 1.00 74.56 397 ASP A CA 1
ATOM 2656 C C . ASP A 1 397 ? -47.813 -6.777 93.855 1.00 74.56 397 ASP A C 1
ATOM 2658 O O . ASP A 1 397 ? -47.918 -7.039 95.053 1.00 74.56 397 ASP A O 1
ATOM 2662 N N . SER A 1 398 ? -48.001 -5.534 93.392 1.00 75.75 398 SER A N 1
ATOM 2663 C CA . SER A 1 398 ? -48.189 -4.355 94.264 1.00 75.75 398 SER A CA 1
ATOM 2664 C C . SER A 1 398 ? -49.648 -3.882 94.397 1.00 75.75 398 SER A C 1
ATOM 2666 O O . SER A 1 398 ? -49.905 -2.889 95.076 1.00 75.75 398 SER A O 1
ATOM 2668 N N . ALA A 1 399 ? -50.610 -4.552 93.755 1.00 78.06 399 ALA A N 1
ATOM 2669 C CA . ALA A 1 399 ? -52.014 -4.132 93.724 1.00 78.06 399 ALA A CA 1
ATOM 2670 C C . ALA A 1 399 ? -52.901 -4.901 94.727 1.00 78.06 399 ALA A C 1
ATOM 2672 O O . ALA A 1 399 ? -52.667 -6.078 95.015 1.00 78.06 399 ALA A O 1
ATOM 2673 N N . VAL A 1 400 ? -53.961 -4.248 95.227 1.00 80.19 400 VAL A N 1
ATOM 2674 C CA . VAL A 1 400 ? -55.119 -4.942 95.819 1.00 80.19 400 VAL A CA 1
ATOM 2675 C C . VAL A 1 400 ? -55.979 -5.433 94.666 1.00 80.19 400 VAL A C 1
ATOM 2677 O O . VAL A 1 400 ? -56.360 -4.648 93.799 1.00 80.19 400 VAL A O 1
ATOM 2680 N N . GLN A 1 401 ? -56.248 -6.731 94.641 1.00 79.38 401 GLN A N 1
ATOM 2681 C CA . GLN A 1 401 ? -56.959 -7.375 93.547 1.00 79.38 401 GLN A CA 1
ATOM 2682 C C . GLN A 1 401 ? -58.111 -8.203 94.101 1.00 79.38 401 GLN A C 1
ATOM 2684 O O . GLN A 1 401 ? -58.085 -8.655 95.245 1.00 79.38 401 GLN A O 1
ATOM 2689 N N . TYR A 1 402 ? -59.123 -8.421 93.274 1.00 83.88 402 TYR A N 1
ATOM 2690 C CA . TYR A 1 402 ? -60.091 -9.477 93.526 1.00 83.88 402 TYR A CA 1
ATOM 2691 C C . TYR A 1 402 ? -59.395 -10.838 93.484 1.00 83.88 402 TYR A C 1
ATOM 2693 O O . TYR A 1 402 ? -58.454 -11.038 92.710 1.00 83.88 402 TYR A O 1
ATOM 2701 N N . ALA A 1 403 ? -59.863 -11.779 94.299 1.00 79.06 403 ALA A N 1
ATOM 2702 C CA . ALA A 1 403 ? -59.448 -13.167 94.166 1.00 79.06 403 ALA A CA 1
ATOM 2703 C C . ALA A 1 403 ? -59.827 -13.704 92.788 1.00 79.06 403 ALA A C 1
ATOM 2705 O O . ALA A 1 403 ? -60.717 -13.174 92.125 1.00 79.06 403 ALA A O 1
ATOM 2706 N N . GLN A 1 404 ? -59.170 -14.773 92.356 1.00 83.12 404 GLN A N 1
ATOM 2707 C CA . GLN A 1 404 ? -59.647 -15.543 91.216 1.00 83.12 404 GLN A CA 1
ATOM 2708 C C . GLN A 1 404 ? -60.403 -16.775 91.707 1.00 83.12 404 GLN A C 1
ATOM 2710 O O . GLN A 1 404 ? -60.023 -17.401 92.699 1.00 83.12 404 GLN A O 1
ATOM 2715 N N . ASN A 1 405 ? -61.476 -17.117 91.003 1.00 80.69 405 ASN A N 1
ATOM 2716 C CA . ASN A 1 405 ? -62.105 -18.424 91.099 1.00 80.69 405 ASN A CA 1
ATOM 2717 C C . ASN A 1 405 ? -61.155 -19.490 90.524 1.00 80.69 405 ASN A C 1
ATOM 2719 O O . ASN A 1 405 ? -60.203 -19.183 89.805 1.00 80.69 405 ASN A O 1
ATOM 2723 N N . SER A 1 406 ? -61.423 -20.766 90.799 1.00 82.00 406 SER A N 1
ATOM 2724 C CA . SER A 1 406 ? -60.607 -21.890 90.312 1.00 82.00 406 SER A CA 1
ATOM 2725 C C . SER A 1 406 ? -60.568 -22.033 88.782 1.00 82.00 406 SER A C 1
ATOM 2727 O O . SER A 1 406 ? -59.700 -22.732 88.265 1.00 82.00 406 SER A O 1
ATOM 2729 N N . ASP A 1 407 ? -61.473 -21.370 88.058 1.00 82.38 407 ASP A N 1
ATOM 2730 C CA . ASP A 1 407 ? -61.524 -21.303 86.592 1.00 82.38 407 ASP A CA 1
ATOM 2731 C C . ASP A 1 407 ? -60.767 -20.095 85.998 1.00 82.38 407 ASP A C 1
ATOM 2733 O O . ASP A 1 407 ? -60.750 -19.910 84.781 1.00 82.38 407 ASP A O 1
ATOM 2737 N N . GLY A 1 408 ? -60.136 -19.275 86.846 1.00 80.88 408 GLY A N 1
ATOM 2738 C CA . GLY A 1 408 ? -59.395 -18.076 86.451 1.00 80.88 408 GLY A CA 1
ATOM 2739 C C . GLY A 1 408 ? -60.245 -16.809 86.300 1.00 80.88 408 GLY A C 1
ATOM 2740 O O . GLY A 1 408 ? -59.694 -15.754 85.981 1.00 80.88 408 GLY A O 1
ATOM 2741 N N . THR A 1 409 ? -61.559 -16.864 86.541 1.00 84.69 409 THR A N 1
ATOM 2742 C CA . THR A 1 409 ? -62.427 -15.673 86.538 1.00 84.69 409 THR A CA 1
ATOM 2743 C C . THR A 1 409 ? -62.295 -14.860 87.825 1.00 84.69 409 THR A C 1
ATOM 2745 O O . THR A 1 409 ? -61.825 -15.348 88.849 1.00 84.69 409 THR A O 1
ATOM 2748 N N . THR A 1 410 ? -62.701 -13.592 87.792 1.00 87.06 410 THR A N 1
ATOM 2749 C CA . THR A 1 410 ? -62.636 -12.692 88.948 1.00 87.06 410 THR A CA 1
ATOM 2750 C C . THR A 1 410 ? -63.719 -13.018 89.984 1.00 87.06 410 THR A C 1
ATOM 2752 O O . THR A 1 410 ? -64.905 -13.044 89.665 1.00 87.06 410 THR A O 1
ATOM 2755 N N . ASN A 1 411 ? -63.320 -13.222 91.237 1.00 85.19 411 ASN A N 1
ATOM 2756 C CA . ASN A 1 411 ? -64.198 -13.396 92.389 1.00 85.19 411 ASN A CA 1
ATOM 2757 C C . ASN A 1 411 ? -64.440 -12.039 93.065 1.00 85.19 411 ASN A C 1
ATOM 2759 O O . ASN A 1 411 ? -63.572 -11.515 93.760 1.00 85.19 411 ASN A O 1
ATOM 2763 N N . TYR A 1 412 ? -65.631 -11.478 92.871 1.00 82.94 412 TYR A N 1
ATOM 2764 C CA . TYR A 1 412 ? -65.996 -10.171 93.422 1.00 82.94 412 TYR A CA 1
ATOM 2765 C C . TYR A 1 412 ? -66.338 -10.190 94.917 1.00 82.94 412 TYR A C 1
ATOM 2767 O O . TYR A 1 412 ? -66.365 -9.129 95.540 1.00 82.94 412 TYR A O 1
ATOM 2775 N N . ASP A 1 413 ? -66.532 -11.374 95.500 1.00 81.44 413 ASP A N 1
ATOM 2776 C CA . ASP A 1 413 ? -66.865 -11.545 96.917 1.00 81.44 413 ASP A CA 1
ATOM 2777 C C . ASP A 1 413 ? -65.611 -11.639 97.800 1.00 81.44 413 ASP A C 1
ATOM 2779 O O . ASP A 1 413 ? -65.701 -11.636 99.029 1.00 81.44 413 ASP A O 1
ATOM 2783 N N . SER A 1 414 ? -64.422 -11.722 97.191 1.00 82.38 414 SER A N 1
ATOM 2784 C CA . SER A 1 414 ? -63.154 -11.852 97.901 1.00 82.38 414 SER A CA 1
ATOM 2785 C C . SER A 1 414 ? -62.087 -10.929 97.327 1.00 82.38 414 SER A C 1
ATOM 2787 O O . SER A 1 414 ? -61.858 -10.872 96.122 1.00 82.38 414 SER A O 1
ATOM 2789 N N . ILE A 1 415 ? -61.391 -10.223 98.213 1.00 80.06 415 ILE A N 1
ATOM 2790 C CA . ILE A 1 415 ? -60.247 -9.378 97.875 1.00 80.06 415 ILE A CA 1
ATOM 2791 C C . ILE A 1 415 ? -58.972 -9.970 98.485 1.00 80.06 415 ILE A C 1
ATOM 2793 O O . ILE A 1 415 ? -58.971 -10.391 99.643 1.00 80.06 415 ILE A O 1
ATOM 2797 N N . LEU A 1 416 ? -57.876 -9.983 97.720 1.00 74.12 416 LEU A N 1
ATOM 2798 C CA . LEU A 1 416 ? -56.531 -10.292 98.209 1.00 74.12 416 LEU A CA 1
ATOM 2799 C C . LEU A 1 416 ? -55.626 -9.068 98.085 1.00 74.12 416 LEU A C 1
ATOM 2801 O O . LEU A 1 416 ? -55.569 -8.390 97.058 1.00 74.12 416 LEU A O 1
ATOM 2805 N N . ALA A 1 417 ? -54.842 -8.830 99.129 1.00 73.12 417 ALA A N 1
ATOM 2806 C CA . ALA A 1 417 ? -53.744 -7.878 99.085 1.00 73.12 417 ALA A CA 1
ATOM 2807 C C . ALA A 1 417 ? -52.476 -8.554 98.531 1.00 73.12 417 ALA A C 1
ATOM 2809 O O . ALA A 1 417 ? -52.125 -9.663 98.947 1.00 73.12 417 ALA A O 1
ATOM 2810 N N . GLY A 1 418 ? -51.786 -7.883 97.599 1.00 67.56 418 GLY A N 1
ATOM 2811 C CA . GLY A 1 418 ? -50.465 -8.292 97.109 1.00 67.56 418 GLY A CA 1
ATOM 2812 C C . GLY A 1 418 ? -50.460 -9.606 96.326 1.00 67.56 418 GLY A C 1
ATOM 2813 O O . GLY A 1 418 ? -49.578 -10.433 96.542 1.00 67.56 418 GLY A O 1
ATOM 2814 N N . ASN A 1 419 ? -51.468 -9.834 95.474 1.00 70.94 419 ASN A N 1
ATOM 2815 C CA . ASN A 1 419 ? -51.590 -11.045 94.649 1.00 70.94 419 ASN A CA 1
ATOM 2816 C C . ASN A 1 419 ? -51.492 -12.360 95.461 1.00 70.94 419 ASN A C 1
ATOM 2818 O O . ASN A 1 419 ? -50.768 -13.287 95.107 1.00 70.94 419 ASN A O 1
ATOM 2822 N N . GLY A 1 420 ? -52.166 -12.410 96.615 1.00 67.38 420 GLY A N 1
ATOM 2823 C CA . GLY A 1 420 ? -52.168 -13.582 97.500 1.00 67.38 420 GLY A CA 1
ATOM 2824 C C . GLY A 1 420 ? -50.954 -13.728 98.416 1.00 67.38 420 GLY A C 1
ATOM 2825 O O . GLY A 1 420 ? -50.842 -14.739 99.104 1.00 67.38 420 GLY A O 1
ATOM 2826 N N . LYS A 1 421 ? -50.075 -12.720 98.482 1.00 70.12 421 LYS A N 1
ATOM 2827 C CA . LYS A 1 421 ? -48.941 -12.687 99.423 1.00 70.12 421 LYS A CA 1
ATOM 2828 C C . LYS A 1 421 ? -49.294 -12.120 100.813 1.00 70.12 421 LYS A C 1
ATOM 2830 O O . LYS A 1 421 ? -48.435 -12.121 101.691 1.00 70.12 421 LYS A O 1
ATOM 2835 N N . GLY A 1 422 ? -50.517 -11.619 101.028 1.00 67.56 422 GLY A N 1
ATOM 2836 C CA . GLY A 1 422 ? -51.002 -11.151 102.338 1.00 67.56 422 GLY A CA 1
ATOM 2837 C C . GLY A 1 422 ? -51.273 -12.284 103.343 1.00 67.56 422 GLY A C 1
ATOM 2838 O O . GLY A 1 422 ? -51.531 -13.421 102.957 1.00 67.56 422 GLY A O 1
ATOM 2839 N N . THR A 1 423 ? -51.234 -11.987 104.646 1.00 67.19 423 THR A N 1
ATOM 2840 C CA . THR A 1 423 ? -51.469 -12.965 105.727 1.00 67.19 423 THR A CA 1
ATOM 2841 C C . THR A 1 423 ? -52.956 -13.088 106.085 1.00 67.19 423 THR A C 1
ATOM 2843 O O . THR A 1 423 ? -53.653 -12.090 106.276 1.00 67.19 423 THR A O 1
ATOM 2846 N N . THR A 1 424 ? -53.459 -14.319 106.219 1.00 72.69 424 THR A N 1
ATOM 2847 C CA . THR A 1 424 ? -54.853 -14.614 106.608 1.00 72.69 424 THR A CA 1
ATOM 2848 C C . THR A 1 424 ? -55.125 -14.240 108.074 1.00 72.69 424 THR A C 1
ATOM 2850 O O . THR A 1 424 ? -54.248 -14.387 108.925 1.00 72.69 424 THR A O 1
ATOM 2853 N N . ALA A 1 425 ? -56.330 -13.746 108.386 1.00 78.12 425 ALA A N 1
ATOM 2854 C CA . ALA A 1 425 ? -56.758 -13.461 109.760 1.00 78.12 425 ALA A CA 1
ATOM 2855 C C . ALA A 1 425 ? -57.154 -14.747 110.509 1.00 78.12 425 ALA A C 1
ATOM 2857 O O . ALA A 1 425 ? -57.824 -15.612 109.950 1.00 78.12 425 ALA A O 1
ATOM 2858 N N . THR A 1 426 ? -56.763 -14.854 111.779 1.00 78.94 426 THR A N 1
ATOM 2859 C CA . THR A 1 426 ? -57.024 -16.001 112.665 1.00 78.94 426 THR A CA 1
ATOM 2860 C C . THR A 1 426 ? -58.040 -15.599 113.736 1.00 78.94 426 THR A C 1
ATOM 2862 O O . THR A 1 426 ? -57.874 -14.569 114.394 1.00 78.94 426 THR A O 1
ATOM 2865 N N . LEU A 1 427 ? -59.094 -16.402 113.908 1.00 80.88 427 LEU A N 1
ATOM 2866 C CA . LEU A 1 427 ? -60.176 -16.176 114.876 1.00 80.88 427 LEU A CA 1
ATOM 2867 C C . LEU A 1 427 ? -59.974 -17.033 116.139 1.00 80.88 427 LEU A C 1
ATOM 2869 O O . LEU A 1 427 ? -59.581 -18.195 116.043 1.00 80.88 427 LEU A O 1
ATOM 2873 N N . GLY A 1 428 ? -60.273 -16.477 117.312 1.00 77.75 428 GLY A N 1
ATOM 2874 C CA . GLY A 1 428 ? -60.364 -17.173 118.602 1.00 77.75 428 GLY A CA 1
ATOM 2875 C C . GLY A 1 428 ? -61.598 -16.724 119.391 1.00 77.75 428 GLY A C 1
ATOM 2876 O O . GLY A 1 428 ? -62.407 -15.959 118.877 1.00 77.75 428 GLY A O 1
ATOM 2877 N N . THR A 1 429 ? -61.762 -17.190 120.629 1.00 76.94 429 THR A N 1
ATOM 2878 C CA . THR A 1 429 ? -62.916 -16.865 121.493 1.00 76.94 429 THR A CA 1
ATOM 2879 C C . THR A 1 429 ? -62.495 -16.136 122.765 1.00 76.94 429 THR A C 1
ATOM 2881 O O . THR A 1 429 ? -61.484 -16.499 123.367 1.00 76.94 429 THR A O 1
ATOM 2884 N N . ASP A 1 430 ? -63.268 -15.133 123.188 1.00 79.06 430 ASP A N 1
ATOM 2885 C CA . ASP A 1 430 ? -63.074 -14.457 124.476 1.00 79.06 430 ASP A CA 1
ATOM 2886 C C . ASP A 1 430 ? -63.636 -15.264 125.668 1.00 79.06 430 ASP A C 1
ATOM 2888 O O . ASP A 1 430 ? -64.236 -16.330 125.502 1.00 79.06 430 ASP A O 1
ATOM 2892 N N . SER A 1 431 ? -63.446 -14.750 126.890 1.00 73.38 431 SER A N 1
ATOM 2893 C CA . SER A 1 431 ? -63.892 -15.375 128.149 1.00 73.38 431 SER A CA 1
ATOM 2894 C C . SER A 1 431 ? -65.415 -15.528 128.283 1.00 73.38 431 SER A C 1
ATOM 2896 O O . SER A 1 431 ? -65.877 -16.147 129.242 1.00 73.38 431 SER A O 1
ATOM 2898 N N . TYR A 1 432 ? -66.187 -14.974 127.344 1.00 68.25 432 TYR A N 1
ATOM 2899 C CA . TYR A 1 432 ? -67.646 -15.047 127.280 1.00 68.25 432 TYR A CA 1
ATOM 2900 C C . TYR A 1 432 ? -68.140 -15.882 126.083 1.00 68.25 432 TYR A C 1
ATOM 2902 O O . TYR A 1 432 ? -69.347 -16.035 125.907 1.00 68.25 432 TYR A O 1
ATOM 2910 N N . GLY A 1 433 ? -67.225 -16.466 125.294 1.00 72.88 433 GLY A N 1
ATOM 2911 C CA . GLY A 1 433 ? -67.527 -17.331 124.150 1.00 72.88 433 GLY A CA 1
ATOM 2912 C C . GLY A 1 433 ? -67.712 -16.600 122.816 1.00 72.88 433 GLY A C 1
ATOM 2913 O O . GLY A 1 433 ? -68.067 -17.241 121.825 1.00 72.88 433 GLY A O 1
ATOM 2914 N N . ASN A 1 434 ? -67.453 -15.291 122.745 1.00 76.88 434 ASN A N 1
ATOM 2915 C CA . ASN A 1 434 ? -67.610 -14.517 121.513 1.00 76.88 434 ASN A CA 1
ATOM 2916 C C . ASN A 1 434 ? -66.377 -14.647 120.610 1.00 76.88 434 ASN A C 1
ATOM 2918 O O . ASN A 1 434 ? -65.244 -14.616 121.087 1.00 76.88 434 ASN A O 1
ATOM 2922 N N . SER A 1 435 ? -66.587 -14.757 119.293 1.00 77.25 435 SER A N 1
ATOM 2923 C CA . SER A 1 435 ? -65.491 -14.811 118.314 1.00 77.25 435 SER A CA 1
ATOM 2924 C C . SER A 1 435 ? -64.806 -13.452 118.146 1.00 77.25 435 SER A C 1
ATOM 2926 O O . SER A 1 435 ? -65.461 -12.459 117.833 1.00 77.25 435 SER A O 1
ATOM 2928 N N . ILE A 1 436 ? -63.481 -13.427 118.288 1.00 76.75 436 ILE A N 1
ATOM 2929 C CA . ILE A 1 436 ? -62.615 -12.257 118.107 1.00 76.75 436 ILE A CA 1
ATOM 2930 C C . ILE A 1 436 ? -61.404 -12.612 117.234 1.00 76.75 436 ILE A C 1
ATOM 2932 O O . ILE A 1 436 ? -60.971 -13.761 117.188 1.00 76.75 436 ILE A O 1
ATOM 2936 N N . VAL A 1 437 ? -60.823 -11.633 116.541 1.00 78.81 437 VAL A N 1
ATOM 2937 C CA . VAL A 1 437 ? -59.556 -11.831 115.814 1.00 78.81 437 VAL A CA 1
ATOM 2938 C C . VAL A 1 437 ? -58.402 -11.844 116.820 1.00 78.81 437 VAL A C 1
ATOM 2940 O O . VAL A 1 437 ? -58.241 -10.888 117.577 1.00 78.81 437 VAL A O 1
ATOM 2943 N N . THR A 1 438 ? -57.600 -12.913 116.832 1.00 74.00 438 THR A N 1
ATOM 2944 C CA . THR A 1 438 ? -56.517 -13.130 117.816 1.00 74.00 438 THR A CA 1
ATOM 2945 C C . THR A 1 438 ? -55.110 -13.053 117.219 1.00 74.00 438 THR A C 1
ATOM 2947 O O . THR A 1 438 ? -54.138 -12.934 117.964 1.00 74.00 438 THR A O 1
ATOM 2950 N N . GLY A 1 439 ? -54.976 -13.074 115.889 1.00 76.44 439 GLY A N 1
ATOM 2951 C CA . GLY A 1 439 ? -53.696 -12.914 115.193 1.00 76.44 439 GLY A CA 1
ATOM 2952 C C . GLY A 1 439 ? -53.824 -13.003 113.671 1.00 76.44 439 GLY A C 1
ATOM 2953 O O . GLY A 1 439 ? -54.824 -13.489 113.152 1.00 76.44 439 GLY A O 1
ATOM 2954 N N . GLY A 1 440 ? -52.808 -12.548 112.935 1.00 74.81 440 GLY A N 1
ATOM 2955 C CA . GLY A 1 440 ? -52.839 -12.494 111.467 1.00 74.81 440 GLY A CA 1
ATOM 2956 C C . GLY A 1 440 ? -53.755 -11.399 110.900 1.00 74.81 440 GLY A C 1
ATOM 2957 O O . GLY A 1 440 ? -54.253 -10.546 111.632 1.00 74.81 440 GLY A O 1
ATOM 2958 N N . GLY A 1 441 ? -53.969 -11.430 109.583 1.00 73.81 441 GLY A N 1
ATOM 2959 C CA . GLY A 1 441 ? -54.732 -10.422 108.845 1.00 73.81 441 GLY A CA 1
ATOM 2960 C C . GLY A 1 441 ? -53.876 -9.260 108.333 1.00 73.81 441 GLY A C 1
ATOM 2961 O O . GLY A 1 441 ? -52.771 -9.009 108.811 1.00 73.81 441 GLY A O 1
ATOM 2962 N N . THR A 1 442 ? -54.397 -8.542 107.336 1.00 75.25 442 THR A N 1
ATOM 2963 C CA . THR A 1 442 ? -53.781 -7.320 106.798 1.00 75.25 442 THR A CA 1
ATOM 2964 C C . THR A 1 442 ? -54.521 -6.102 107.336 1.00 75.25 442 THR A C 1
ATOM 2966 O O . THR A 1 442 ? -55.738 -6.000 107.184 1.00 75.25 442 THR A O 1
ATOM 2969 N N . THR A 1 443 ? -53.798 -5.167 107.953 1.00 76.19 443 THR A N 1
ATOM 2970 C CA . THR A 1 443 ? -54.384 -3.912 108.436 1.00 76.19 443 THR A CA 1
ATOM 2971 C C . THR A 1 443 ? -54.851 -3.062 107.260 1.00 76.19 443 THR A C 1
ATOM 2973 O O . THR A 1 443 ? -54.043 -2.670 106.419 1.00 76.19 443 THR A O 1
ATOM 2976 N N . ILE A 1 444 ? -56.139 -2.720 107.238 1.00 77.50 444 ILE A N 1
ATOM 2977 C CA . ILE A 1 444 ? -56.678 -1.690 106.348 1.00 77.50 444 ILE A CA 1
ATOM 2978 C C . ILE A 1 444 ? -56.692 -0.383 107.139 1.00 77.50 444 ILE A C 1
ATOM 2980 O O . ILE A 1 444 ? -57.509 -0.193 108.040 1.00 77.50 444 ILE A O 1
ATOM 2984 N N . SER A 1 445 ? -55.737 0.500 106.857 1.00 79.06 445 SER A N 1
ATOM 2985 C CA . SER A 1 445 ? -55.692 1.838 107.447 1.00 79.06 445 SER A CA 1
ATOM 2986 C C . SER A 1 445 ? -56.579 2.812 106.664 1.00 79.06 445 SER A C 1
ATOM 2988 O O . SER A 1 445 ? -56.964 2.547 105.527 1.00 79.06 445 SER A O 1
ATOM 2990 N N . ASN A 1 446 ? -56.902 3.953 107.283 1.00 78.19 446 ASN A N 1
ATOM 2991 C CA . ASN A 1 446 ? -57.702 5.025 106.677 1.00 78.19 446 ASN A CA 1
ATOM 2992 C C . ASN A 1 446 ? -59.175 4.659 106.378 1.00 78.19 446 ASN A C 1
ATOM 2994 O O . ASN A 1 446 ? -59.778 5.184 105.443 1.00 78.19 446 ASN A O 1
ATOM 2998 N N . VAL A 1 447 ? -59.770 3.776 107.188 1.00 86.12 447 VAL A N 1
ATOM 2999 C CA . VAL A 1 447 ? -61.216 3.507 107.155 1.00 86.12 447 VAL A CA 1
ATOM 3000 C C . VAL A 1 447 ? -61.954 4.662 107.841 1.00 86.12 447 VAL A C 1
ATOM 3002 O O . VAL A 1 447 ? -61.815 4.870 109.048 1.00 86.12 447 VAL A O 1
ATOM 3005 N N . ALA A 1 448 ? -62.715 5.435 107.063 1.00 84.00 448 ALA A N 1
ATOM 3006 C CA . ALA A 1 448 ? -63.549 6.527 107.569 1.00 84.00 448 ALA A CA 1
ATOM 3007 C C . ALA A 1 448 ? -64.674 6.013 108.493 1.00 84.00 448 ALA A C 1
ATOM 3009 O O . ALA A 1 448 ? -64.963 4.820 108.526 1.00 84.00 448 ALA A O 1
ATOM 3010 N N . ASN A 1 449 ? -65.316 6.909 109.253 1.00 83.50 449 ASN A N 1
ATOM 3011 C CA . ASN A 1 449 ? -66.475 6.541 110.077 1.00 83.50 449 ASN A CA 1
ATOM 3012 C C . ASN A 1 449 ? -67.600 5.975 109.198 1.00 83.50 449 ASN A C 1
ATOM 3014 O O . ASN A 1 449 ? -67.954 6.581 108.186 1.00 83.50 449 ASN A O 1
ATOM 3018 N N . ALA A 1 450 ? -68.189 4.859 109.624 1.00 84.50 450 ALA A N 1
ATOM 3019 C CA . ALA A 1 450 ? -69.336 4.256 108.963 1.00 84.50 450 ALA A CA 1
ATOM 3020 C C . ALA A 1 450 ? -70.540 5.206 108.995 1.00 84.50 450 ALA A C 1
ATOM 3022 O O . ALA A 1 450 ? -70.898 5.717 110.063 1.00 84.50 450 ALA A O 1
ATOM 3023 N N . VAL A 1 451 ? -71.163 5.415 107.831 1.00 84.31 451 VAL A N 1
ATOM 3024 C CA . VAL A 1 451 ? -72.391 6.211 107.667 1.00 84.31 451 VAL A CA 1
ATOM 3025 C C . VAL A 1 451 ? -73.582 5.301 107.357 1.00 84.31 451 VAL A C 1
ATOM 3027 O O . VAL A 1 451 ? -74.688 5.544 107.837 1.00 84.31 451 VAL A O 1
ATOM 3030 N N . LYS A 1 452 ? -73.373 4.244 106.565 1.00 79.94 452 LYS A N 1
ATOM 3031 C CA . LYS A 1 452 ? -74.390 3.257 106.178 1.00 79.94 452 LYS A CA 1
ATOM 3032 C C . LYS A 1 452 ? -74.202 1.942 106.930 1.00 79.94 452 LYS A C 1
ATOM 3034 O O . LYS A 1 452 ? -73.112 1.614 107.378 1.00 79.94 452 LYS A O 1
ATOM 3039 N N . ALA A 1 453 ? -75.263 1.137 106.975 1.00 76.06 453 ALA A N 1
ATOM 3040 C CA . ALA A 1 453 ? -75.248 -0.175 107.626 1.00 76.06 453 ALA A CA 1
ATOM 3041 C C . ALA A 1 453 ? -74.259 -1.181 107.001 1.00 76.06 453 ALA A C 1
ATOM 3043 O O . ALA A 1 453 ? -73.853 -2.126 107.666 1.00 76.06 453 ALA A O 1
ATOM 3044 N N . SER A 1 454 ? -73.886 -0.994 105.732 1.00 77.12 454 SER A N 1
ATOM 3045 C CA . SER A 1 454 ? -72.916 -1.835 105.020 1.00 77.12 454 SER A CA 1
ATOM 3046 C C . SER A 1 454 ? -71.471 -1.348 105.140 1.00 77.12 454 SER A C 1
ATOM 3048 O O . SER A 1 454 ? -70.573 -1.998 104.609 1.00 77.12 454 SER A O 1
ATOM 3050 N N . ASP A 1 455 ? -71.240 -0.187 105.754 1.00 85.75 455 ASP A N 1
ATOM 3051 C CA . ASP A 1 455 ? -69.894 0.353 105.905 1.00 85.75 455 ASP A CA 1
ATOM 3052 C C . ASP A 1 455 ? -69.170 -0.387 107.037 1.00 85.75 455 ASP A C 1
ATOM 3054 O O . ASP A 1 455 ? -69.765 -0.754 108.053 1.00 85.75 455 ASP A O 1
ATOM 3058 N N . ALA A 1 456 ? -67.861 -0.582 106.893 1.00 82.44 456 ALA A N 1
ATOM 3059 C CA . ALA A 1 456 ? -67.049 -1.100 107.984 1.00 82.44 456 ALA A CA 1
ATOM 3060 C C . ALA A 1 456 ? -66.968 -0.059 109.117 1.00 82.44 456 ALA A C 1
ATOM 3062 O O . ALA A 1 456 ? -66.561 1.080 108.888 1.00 82.44 456 ALA A O 1
ATOM 3063 N N . VAL A 1 457 ? -67.331 -0.446 110.344 1.00 83.56 457 VAL A N 1
ATOM 3064 C CA . VAL A 1 457 ? -67.191 0.407 111.537 1.00 83.56 457 VAL A CA 1
ATOM 3065 C C . VAL A 1 457 ? -65.741 0.432 112.013 1.00 83.56 457 VAL A C 1
ATOM 3067 O O . VAL A 1 457 ? -65.069 -0.600 112.049 1.00 83.56 457 VAL A O 1
ATOM 3070 N N . ASN A 1 458 ? -65.248 1.605 112.412 1.00 84.31 458 ASN A N 1
ATOM 3071 C CA . ASN A 1 458 ? -63.930 1.715 113.038 1.00 84.31 458 ASN A CA 1
ATOM 3072 C C . ASN A 1 458 ? -64.026 1.652 114.574 1.00 84.31 458 ASN A C 1
ATOM 3074 O O . ASN A 1 458 ? -65.086 1.871 115.163 1.00 84.31 458 ASN A O 1
ATOM 3078 N N . LYS A 1 459 ? -62.897 1.369 115.242 1.00 83.38 459 LYS A N 1
ATOM 3079 C CA . LYS A 1 459 ? -62.835 1.203 116.707 1.00 83.38 459 LYS A CA 1
ATOM 3080 C C . LYS A 1 459 ? -63.364 2.423 117.480 1.00 83.38 459 LYS A C 1
ATOM 3082 O O . LYS A 1 459 ? -63.980 2.254 118.527 1.00 83.38 459 LYS A O 1
ATOM 3087 N N . GLY A 1 460 ? -63.168 3.636 116.955 1.00 81.38 460 GLY A N 1
ATOM 3088 C CA . GLY A 1 460 ? -63.606 4.870 117.612 1.00 81.38 460 GLY A CA 1
ATOM 3089 C C . GLY A 1 460 ? -65.126 4.970 117.775 1.00 81.38 460 GLY A C 1
ATOM 3090 O O . GLY A 1 460 ? -65.596 5.505 118.775 1.00 81.38 460 GLY A O 1
ATOM 3091 N N . GLN A 1 461 ? -65.904 4.409 116.841 1.00 83.31 461 GLN A N 1
ATOM 3092 C CA . GLN A 1 461 ?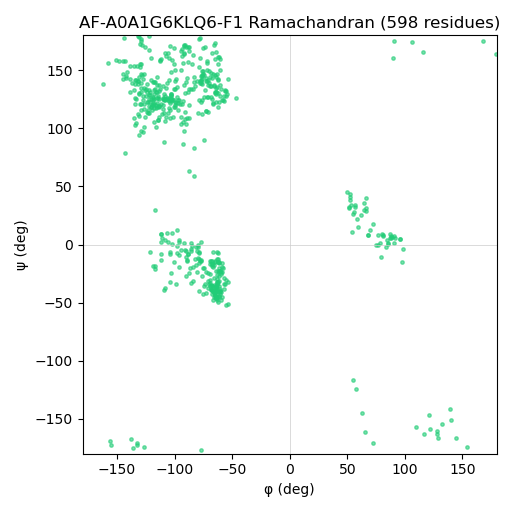 -67.369 4.403 116.932 1.00 83.31 461 GLN A CA 1
ATOM 3093 C C . GLN A 1 461 ? -67.898 3.468 118.039 1.00 83.31 461 GLN A C 1
ATOM 3095 O O . GLN A 1 461 ? -68.923 3.776 118.642 1.00 83.31 461 GLN A O 1
ATOM 3100 N N . LEU A 1 462 ? -67.206 2.364 118.347 1.00 83.94 462 LEU A N 1
ATOM 3101 C CA . LEU A 1 462 ? -67.623 1.395 119.374 1.00 83.94 462 LEU A CA 1
ATOM 3102 C C . LEU A 1 462 ? -67.379 1.913 120.799 1.00 83.94 462 LEU A C 1
ATOM 3104 O O . LEU A 1 462 ? -68.250 1.790 121.660 1.00 83.94 462 LEU A O 1
ATOM 3108 N N . ASP A 1 463 ? -66.219 2.533 121.029 1.00 80.06 463 ASP A N 1
ATOM 3109 C CA . ASP A 1 463 ? -65.832 3.031 122.354 1.00 80.06 463 ASP A CA 1
ATOM 3110 C C . ASP A 1 463 ? -66.820 4.105 122.878 1.00 80.06 463 ASP A C 1
ATOM 3112 O O . ASP A 1 463 ? -67.076 4.187 124.078 1.00 80.06 463 ASP A O 1
ATOM 3116 N N . SER A 1 464 ? -67.442 4.897 121.991 1.00 77.50 464 SER A N 1
ATOM 3117 C CA . SER A 1 464 ? -68.367 5.978 122.375 1.00 77.50 464 SER A CA 1
ATOM 3118 C C . SER A 1 464 ? -69.758 5.512 122.839 1.00 77.50 464 SER A C 1
ATOM 3120 O O . SER A 1 464 ? -70.446 6.280 123.508 1.00 77.50 464 SER A O 1
ATOM 3122 N N . ALA A 1 465 ? -70.203 4.299 122.497 1.00 76.81 465 ALA A N 1
ATOM 3123 C CA . ALA A 1 465 ? -71.561 3.827 122.804 1.00 76.81 465 ALA A CA 1
ATOM 3124 C C . ALA A 1 465 ? -71.717 3.249 124.228 1.00 76.81 465 ALA A C 1
ATOM 3126 O O . ALA A 1 465 ? -72.833 3.150 124.735 1.00 76.81 465 ALA A O 1
ATOM 3127 N N . ILE A 1 466 ? -70.615 2.862 124.878 1.00 76.31 466 ILE A N 1
ATOM 3128 C CA . ILE A 1 466 ? -70.634 2.079 126.127 1.00 76.31 466 ILE A CA 1
ATOM 3129 C C . ILE A 1 466 ? -70.723 2.963 127.393 1.00 76.31 466 ILE A C 1
ATOM 3131 O O . ILE A 1 466 ? -71.246 2.514 128.410 1.00 76.31 466 ILE A O 1
ATOM 3135 N N . SER A 1 467 ? -70.297 4.231 127.357 1.00 67.25 467 SER A N 1
ATOM 3136 C CA . SER A 1 467 ? -70.113 5.043 128.580 1.00 67.25 467 SER A CA 1
ATOM 3137 C C . SER A 1 467 ? -71.321 5.866 129.082 1.00 67.25 467 SER A C 1
ATOM 3139 O O . SER A 1 467 ? -71.238 6.377 130.193 1.00 67.25 467 SER A O 1
ATOM 3141 N N . SER A 1 468 ? -72.434 6.036 128.348 1.00 60.62 468 SER A N 1
ATOM 3142 C CA . SER A 1 468 ? -73.480 7.030 128.711 1.00 60.62 468 SER A CA 1
ATOM 3143 C C . SER A 1 468 ? -74.782 6.500 129.338 1.00 60.62 468 SER A C 1
ATOM 3145 O O . SER A 1 468 ? -75.599 7.308 129.763 1.00 60.62 468 SER A O 1
ATOM 3147 N N . ASN A 1 469 ? -75.031 5.185 129.393 1.00 60.81 469 ASN A N 1
ATOM 3148 C CA . ASN A 1 469 ? -76.400 4.657 129.579 1.00 60.81 469 ASN A CA 1
ATOM 3149 C C . ASN A 1 469 ? -76.712 3.956 130.927 1.00 60.81 469 ASN A C 1
ATOM 3151 O O . ASN A 1 469 ? -77.807 3.415 131.048 1.00 60.81 469 ASN A O 1
ATOM 3155 N N . ILE A 1 470 ? -75.822 3.927 131.938 1.00 67.38 470 ILE A N 1
ATOM 3156 C CA . ILE A 1 470 ? -76.029 3.089 133.154 1.00 67.38 470 ILE A CA 1
ATOM 3157 C C . ILE A 1 470 ? -76.166 3.838 134.503 1.00 67.38 470 ILE A C 1
ATOM 3159 O O . ILE A 1 470 ? -76.761 3.272 135.417 1.00 67.38 470 ILE A O 1
ATOM 3163 N N . THR A 1 471 ? -75.705 5.084 134.678 1.00 63.19 471 THR A N 1
ATOM 3164 C CA . THR A 1 471 ? -75.614 5.695 136.033 1.00 63.19 471 THR A CA 1
ATOM 3165 C C . THR A 1 471 ? -76.475 6.932 136.303 1.00 63.19 471 THR A C 1
ATOM 3167 O O . THR A 1 471 ? -76.741 7.209 137.469 1.00 63.19 471 THR A O 1
ATOM 3170 N N . ASP A 1 472 ? -76.969 7.635 135.282 1.00 71.00 472 ASP A N 1
ATOM 3171 C CA . ASP A 1 472 ? -77.791 8.840 135.460 1.00 71.00 472 ASP A CA 1
ATOM 3172 C C . ASP A 1 472 ? -79.216 8.605 134.951 1.00 71.00 472 ASP A C 1
ATOM 3174 O O . ASP A 1 472 ? -79.463 8.533 133.746 1.00 71.00 472 ASP A O 1
ATOM 3178 N N . VAL A 1 473 ? -80.167 8.486 135.882 1.00 74.25 473 VAL A N 1
ATOM 3179 C CA . VAL A 1 473 ? -81.591 8.279 135.578 1.00 74.25 473 VAL A CA 1
ATOM 3180 C C . VAL A 1 473 ? -82.425 9.504 135.958 1.00 74.25 473 VAL A C 1
ATOM 3182 O O . VAL A 1 473 ? -82.010 10.352 136.750 1.00 74.25 473 VAL A O 1
ATOM 3185 N N . LYS A 1 474 ? -83.617 9.617 135.369 1.00 75.44 474 LYS A N 1
ATOM 3186 C CA . LYS A 1 474 ? -84.594 10.666 135.686 1.00 75.44 474 LYS A CA 1
ATOM 3187 C C . LYS A 1 474 ? -85.671 10.127 136.629 1.00 75.44 474 LYS A C 1
ATOM 3189 O O . LYS A 1 474 ? -86.188 9.040 136.379 1.00 75.44 474 LYS A O 1
ATOM 3194 N N . ASP A 1 475 ? -86.014 10.870 137.682 1.00 75.50 475 ASP A N 1
ATOM 3195 C CA . ASP A 1 475 ? -87.141 10.530 138.564 1.00 75.50 475 ASP A CA 1
ATOM 3196 C C . ASP A 1 475 ? -88.509 10.901 137.952 1.00 75.50 475 ASP A C 1
ATOM 3198 O O . ASP A 1 475 ? -88.594 11.469 136.860 1.00 75.50 475 ASP A O 1
ATOM 3202 N N . GLY A 1 476 ? -89.598 10.589 138.669 1.00 68.19 476 GLY A N 1
ATOM 3203 C CA . GLY A 1 476 ? -90.979 10.879 138.254 1.00 68.19 476 GLY A CA 1
ATOM 3204 C C . GLY A 1 476 ? -91.316 12.370 138.098 1.00 68.19 476 GLY A C 1
ATOM 3205 O O . GLY A 1 476 ? -92.383 12.696 137.579 1.00 68.19 476 GLY A O 1
ATOM 3206 N N . ASN A 1 477 ? -90.406 13.267 138.490 1.00 70.31 477 ASN A N 1
ATOM 3207 C CA . ASN A 1 477 ? -90.499 14.717 138.334 1.00 70.31 477 ASN A CA 1
ATOM 3208 C C . ASN A 1 477 ? -89.525 15.256 137.262 1.00 70.31 477 ASN A C 1
ATOM 3210 O O . ASN A 1 477 ? -89.467 16.467 137.046 1.00 70.31 477 ASN A O 1
ATOM 3214 N N . GLY A 1 478 ? -88.795 14.379 136.555 1.00 75.00 478 GLY A N 1
ATOM 3215 C CA . GLY A 1 478 ? -87.878 14.725 135.460 1.00 75.00 478 GLY A CA 1
ATOM 3216 C C . GLY A 1 478 ? -86.495 15.215 135.909 1.00 75.00 478 GLY A C 1
ATOM 3217 O O . GLY A 1 478 ? -85.672 15.629 135.076 1.00 75.00 478 GLY A O 1
ATOM 3218 N N . ASN A 1 479 ? -86.197 15.146 137.205 1.00 73.00 479 ASN A N 1
ATOM 3219 C CA . ASN A 1 479 ? -84.917 15.566 137.762 1.00 73.00 479 ASN A CA 1
ATOM 3220 C C . ASN A 1 479 ? -83.888 14.442 137.622 1.00 73.00 479 ASN A C 1
ATOM 3222 O O . ASN A 1 479 ? -84.231 13.265 137.681 1.00 73.00 479 ASN A O 1
ATOM 3226 N N . GLY A 1 480 ? -82.624 14.799 137.368 1.00 71.69 480 GLY A N 1
ATOM 3227 C CA . GLY A 1 480 ? -81.541 13.812 137.360 1.00 71.69 480 GLY A CA 1
ATOM 3228 C C . GLY A 1 480 ? -81.281 13.360 138.786 1.00 71.69 480 GLY A C 1
ATOM 3229 O O . GLY A 1 480 ? -80.873 14.182 139.603 1.00 71.69 480 GLY A O 1
ATOM 3230 N N . VAL A 1 481 ? -81.551 12.091 139.081 1.00 70.94 481 VAL A N 1
ATOM 3231 C CA . VAL A 1 481 ? -81.367 11.527 140.417 1.00 70.94 481 VAL A CA 1
ATOM 3232 C C . VAL A 1 481 ? -80.356 10.398 140.332 1.00 70.94 481 VAL A C 1
ATOM 3234 O O . VAL A 1 481 ? -80.565 9.398 139.647 1.00 70.94 481 VAL A O 1
ATOM 3237 N N . SER A 1 482 ? -79.263 10.558 141.074 1.00 78.69 482 SER A N 1
ATOM 3238 C CA . SER A 1 482 ? -78.334 9.469 141.348 1.00 78.69 482 SER A CA 1
ATOM 3239 C C . SER A 1 482 ? -79.002 8.516 142.333 1.00 78.69 482 SER A C 1
ATOM 3241 O O . SER A 1 482 ? -79.262 8.875 143.484 1.00 78.69 482 SER A O 1
ATOM 3243 N N . VAL A 1 483 ? -79.270 7.284 141.891 1.00 74.06 483 VAL A N 1
ATOM 3244 C CA . VAL A 1 483 ? -79.849 6.228 142.744 1.00 74.06 483 VAL A CA 1
ATOM 3245 C C . VAL A 1 483 ? -78.969 5.982 143.977 1.00 74.06 483 VAL A C 1
ATOM 3247 O O . VAL A 1 483 ? -79.465 5.630 145.045 1.00 74.06 483 VAL A O 1
ATOM 3250 N N . THR A 1 484 ? -77.663 6.225 143.861 1.00 75.69 484 THR A N 1
ATOM 3251 C CA . THR A 1 484 ? -76.702 6.065 144.954 1.00 75.69 484 THR A CA 1
ATOM 3252 C C . THR A 1 484 ? -76.874 7.115 146.067 1.00 75.69 484 THR A C 1
ATOM 3254 O O . THR A 1 484 ? -76.560 6.819 147.217 1.00 75.69 484 THR A O 1
ATOM 3257 N N . ASP A 1 485 ? -77.436 8.295 145.781 1.00 79.00 485 ASP A N 1
ATOM 3258 C CA . ASP A 1 485 ? -77.476 9.437 146.720 1.00 79.00 485 ASP A CA 1
ATOM 3259 C C . ASP A 1 485 ? -78.680 9.412 147.670 1.00 79.00 485 ASP A C 1
ATOM 3261 O O . ASP A 1 485 ? -78.652 10.040 148.722 1.00 79.00 485 ASP A O 1
ATOM 3265 N N . GLN A 1 486 ? -79.739 8.679 147.319 1.00 79.50 486 GLN A N 1
ATOM 3266 C CA . GLN A 1 486 ? -80.958 8.558 148.133 1.00 79.50 486 GLN A CA 1
ATOM 3267 C C . GLN A 1 486 ? -80.822 7.544 149.279 1.00 79.50 486 GLN A C 1
ATOM 3269 O O . GLN A 1 486 ? -81.550 7.608 150.266 1.00 79.50 486 GLN A O 1
ATOM 3274 N N . VAL A 1 487 ? -79.908 6.580 149.150 1.00 80.62 487 VAL A N 1
ATOM 3275 C CA . VAL A 1 487 ? -79.776 5.457 150.096 1.00 80.62 487 VAL A CA 1
ATOM 3276 C C . VAL A 1 487 ? -78.579 5.643 151.028 1.00 80.62 487 VAL A C 1
ATOM 3278 O O . VAL A 1 487 ? -78.625 5.228 152.189 1.00 80.62 487 VAL A O 1
ATOM 3281 N N . VAL A 1 488 ? -77.518 6.284 150.531 1.00 82.12 488 VAL A N 1
ATOM 3282 C CA . VAL A 1 488 ? -76.267 6.504 151.256 1.00 82.12 488 VAL A CA 1
ATOM 3283 C C . VAL A 1 488 ? -76.004 7.997 151.361 1.00 82.12 488 VAL A C 1
ATOM 3285 O O . VAL A 1 488 ? -75.924 8.694 150.349 1.00 82.12 488 VAL A O 1
ATOM 3288 N N . ASN A 1 489 ? -75.808 8.478 152.587 1.00 81.94 489 ASN A N 1
ATOM 3289 C CA . ASN A 1 489 ? -75.476 9.871 152.830 1.00 81.94 489 ASN A CA 1
ATOM 3290 C C . ASN A 1 489 ? -74.017 10.142 152.434 1.00 81.94 489 ASN A C 1
ATOM 3292 O O . ASN A 1 489 ? -73.094 10.011 153.241 1.00 81.94 489 ASN A O 1
ATOM 3296 N N . ARG A 1 490 ? -73.795 10.517 151.169 1.00 80.44 490 ARG A N 1
ATOM 3297 C CA . ARG A 1 490 ? -72.456 10.870 150.665 1.00 80.44 490 ARG A CA 1
ATOM 3298 C C . ARG A 1 490 ? -71.896 12.160 151.283 1.00 80.44 490 ARG A C 1
ATOM 3300 O O . ARG A 1 490 ? -70.693 12.382 151.185 1.00 80.44 490 ARG A O 1
ATOM 3307 N N . ASN A 1 491 ? -72.735 12.958 151.951 1.00 78.69 491 ASN A N 1
ATOM 3308 C CA . ASN A 1 491 ? -72.381 14.241 152.566 1.00 78.69 491 ASN A CA 1
ATOM 3309 C C . ASN A 1 491 ? -72.546 14.234 154.101 1.00 78.69 491 ASN A C 1
ATOM 3311 O O . ASN A 1 491 ? -72.808 15.273 154.704 1.00 78.69 491 ASN A O 1
ATOM 3315 N N . TYR A 1 492 ? -72.379 13.075 154.741 1.00 79.69 492 TYR A N 1
ATOM 3316 C CA . TYR A 1 492 ? -72.502 12.914 156.191 1.00 79.69 492 TYR A CA 1
ATOM 3317 C C . TYR A 1 492 ? -71.605 13.878 156.987 1.00 79.69 492 TYR A C 1
ATOM 3319 O O . TYR A 1 492 ? -70.388 13.930 156.783 1.00 79.69 492 TYR A O 1
ATOM 3327 N N . ASN A 1 493 ? -72.190 14.579 157.965 1.00 75.31 493 ASN A N 1
ATOM 3328 C CA . ASN A 1 493 ? -71.451 15.439 158.890 1.00 75.31 493 ASN A CA 1
ATOM 3329 C C . ASN A 1 493 ? -71.920 15.248 160.340 1.00 75.31 493 ASN A C 1
ATOM 3331 O O . ASN A 1 493 ? -72.994 15.692 160.736 1.00 75.31 493 ASN A O 1
ATOM 3335 N N . ALA A 1 494 ? -71.069 14.624 161.158 1.00 71.06 494 ALA A N 1
ATOM 3336 C CA . ALA A 1 494 ? -71.382 14.289 162.548 1.00 71.06 494 ALA A CA 1
ATOM 3337 C C . ALA A 1 494 ? -71.416 15.499 163.498 1.00 71.06 494 ALA A C 1
ATOM 3339 O O . ALA A 1 494 ? -72.015 15.431 164.569 1.00 71.06 494 ALA A O 1
ATOM 3340 N N . THR A 1 495 ? -70.722 16.582 163.146 1.00 68.56 495 THR A N 1
ATOM 3341 C CA . THR A 1 495 ? -70.469 17.717 164.050 1.00 68.56 495 THR A CA 1
ATOM 3342 C C . THR A 1 495 ? -71.346 18.929 163.771 1.00 68.56 495 THR A C 1
ATOM 3344 O O . THR A 1 495 ? -71.587 19.718 164.680 1.00 68.56 495 THR A O 1
ATOM 3347 N N . ASN A 1 496 ? -71.836 19.072 162.538 1.00 76.31 496 ASN A N 1
ATOM 3348 C CA . ASN A 1 496 ? -72.843 20.065 162.175 1.00 76.31 496 ASN A CA 1
ATOM 3349 C C . ASN A 1 496 ? -73.804 19.458 161.141 1.00 76.31 496 ASN A C 1
ATOM 3351 O O . ASN A 1 496 ? -73.617 19.675 159.941 1.00 76.31 496 ASN A O 1
ATOM 3355 N N . PRO A 1 497 ? -74.763 18.634 161.594 1.00 77.44 497 PRO A N 1
ATOM 3356 C CA . PRO A 1 497 ? -75.737 17.994 160.720 1.00 77.44 497 PRO A CA 1
ATOM 3357 C C . PRO A 1 497 ? -76.524 19.013 159.892 1.00 77.44 497 PRO A C 1
ATOM 3359 O O . PRO A 1 497 ? -77.031 19.988 160.451 1.00 77.44 497 PRO A O 1
ATOM 3362 N N . ASP A 1 498 ? -76.652 18.774 158.584 1.00 80.06 498 ASP A N 1
ATOM 3363 C CA . ASP A 1 498 ? -77.490 19.602 157.712 1.00 80.06 498 ASP A CA 1
ATOM 3364 C C . ASP A 1 498 ? -78.963 19.478 158.155 1.00 80.06 498 ASP A C 1
ATOM 3366 O O . ASP A 1 498 ? -79.476 18.353 158.210 1.00 80.06 498 ASP A O 1
ATOM 3370 N N . PRO A 1 499 ? -79.654 20.586 158.501 1.00 75.62 499 PRO A N 1
ATOM 3371 C CA . PRO A 1 499 ? -81.058 20.543 158.903 1.00 75.62 499 PRO A CA 1
ATOM 3372 C C . PRO A 1 499 ? -81.989 19.952 157.834 1.00 75.62 499 PRO A C 1
ATOM 3374 O O . PRO A 1 499 ? -83.041 19.429 158.206 1.00 75.62 499 PRO A O 1
ATOM 3377 N N . ASP A 1 500 ? -81.599 19.991 156.555 1.00 81.88 500 ASP A N 1
ATOM 3378 C CA . ASP A 1 500 ? -82.380 19.463 155.429 1.00 81.88 500 ASP A CA 1
ATOM 3379 C C . ASP A 1 500 ? -81.965 18.035 155.029 1.00 81.88 500 ASP A C 1
ATOM 3381 O O . ASP A 1 500 ? -82.520 17.457 154.088 1.00 81.88 500 ASP A O 1
ATOM 3385 N N . SER A 1 501 ? -81.012 17.428 155.747 1.00 85.56 501 SER A N 1
ATOM 3386 C CA . SER A 1 501 ? -80.630 16.038 155.513 1.00 85.56 501 SER A CA 1
ATOM 3387 C C . SER A 1 501 ? -81.823 15.109 155.727 1.00 85.56 501 SER A C 1
ATOM 3389 O O . SER A 1 501 ? -82.444 15.074 156.793 1.00 85.56 501 SER A O 1
ATOM 3391 N N . LEU A 1 502 ? -82.083 14.260 154.730 1.00 83.81 502 LEU A N 1
ATOM 3392 C CA . LEU A 1 502 ? -83.059 13.171 154.833 1.00 83.81 502 LEU A CA 1
ATOM 3393 C C . LEU A 1 502 ? -82.685 12.151 155.923 1.00 83.81 502 LEU A C 1
ATOM 3395 O O . LEU A 1 502 ? -83.521 11.343 156.324 1.00 83.81 502 LEU A O 1
ATOM 3399 N N . PHE A 1 503 ? -81.441 12.185 156.410 1.00 89.25 503 PHE A N 1
ATOM 3400 C CA . PHE A 1 503 ? -80.885 11.226 157.357 1.00 89.25 503 PHE A CA 1
ATOM 3401 C C . PHE A 1 503 ? -80.822 11.753 158.806 1.00 89.25 503 PHE A C 1
ATOM 3403 O O . PHE A 1 503 ? -80.255 11.088 159.685 1.00 89.25 503 PHE A O 1
ATOM 3410 N N . LEU A 1 504 ? -81.443 12.901 159.091 1.00 86.69 504 LEU A N 1
ATOM 3411 C CA . LEU A 1 504 ? -81.348 13.616 160.365 1.00 86.69 504 LEU A CA 1
ATOM 3412 C C . LEU A 1 504 ? -82.254 13.061 161.487 1.00 86.69 504 LEU A C 1
ATOM 3414 O O . LEU A 1 504 ? -83.422 12.744 161.277 1.00 86.69 504 LEU A O 1
ATOM 3418 N N . THR A 1 505 ? -81.743 13.021 162.723 1.00 85.62 505 THR A N 1
ATOM 3419 C CA . THR A 1 505 ? -82.491 12.642 163.944 1.00 85.62 505 THR A CA 1
ATOM 3420 C C . THR A 1 505 ? -82.313 13.649 165.080 1.00 85.62 505 THR A C 1
ATOM 3422 O O . THR A 1 505 ? -81.308 14.354 165.127 1.00 85.62 505 THR A O 1
ATOM 3425 N N . TYR A 1 506 ? -83.275 13.717 166.007 1.00 86.56 506 TYR A N 1
ATOM 3426 C CA . TYR A 1 506 ? -83.253 14.625 167.162 1.00 86.56 506 TYR A CA 1
ATOM 3427 C C . TYR A 1 506 ? -82.887 13.863 168.438 1.00 86.56 506 TYR A C 1
ATOM 3429 O O . TYR A 1 506 ? -83.577 12.914 168.808 1.00 86.56 506 TYR A O 1
ATOM 3437 N N . ASN A 1 507 ? -81.812 14.275 169.109 1.00 84.81 507 ASN A N 1
ATOM 3438 C CA . ASN A 1 507 ? -81.268 13.549 170.252 1.00 84.81 507 ASN A CA 1
ATOM 3439 C C . ASN A 1 507 ? -82.192 13.675 171.475 1.00 84.81 507 ASN A C 1
ATOM 3441 O O . ASN A 1 507 ? -82.651 14.767 171.812 1.00 84.81 507 ASN A O 1
ATOM 3445 N N . LYS A 1 508 ? -82.398 12.562 172.192 1.00 81.12 508 LYS A N 1
ATOM 3446 C CA . LYS A 1 508 ? -83.311 12.454 173.353 1.00 81.12 508 LYS A CA 1
ATOM 3447 C C . LYS A 1 508 ? -83.024 13.388 174.533 1.00 81.12 508 LYS A C 1
ATOM 3449 O O . LYS A 1 508 ? -83.869 13.552 175.409 1.00 81.12 508 LYS A O 1
ATOM 3454 N N . ALA A 1 509 ? -81.833 13.979 174.581 1.00 75.56 509 ALA A N 1
ATOM 3455 C CA . ALA A 1 509 ? -81.435 14.978 175.563 1.00 75.56 509 ALA A CA 1
ATOM 3456 C C . ALA A 1 509 ? -80.444 15.970 174.932 1.00 75.56 509 ALA A C 1
ATOM 3458 O O . ALA A 1 509 ? -79.782 15.658 173.945 1.00 75.56 509 ALA A O 1
ATOM 3459 N N . GLY A 1 510 ? -80.331 17.170 175.504 1.00 83.00 510 GLY A N 1
ATOM 3460 C CA . GLY A 1 510 ? -79.364 18.185 175.064 1.00 83.00 510 GLY A CA 1
ATOM 3461 C C . GLY A 1 510 ? -79.798 19.057 173.877 1.00 83.00 510 GLY A C 1
ATOM 3462 O O . GLY A 1 510 ? -79.066 19.975 173.534 1.00 83.00 510 GLY A O 1
ATOM 3463 N N . GLN A 1 511 ? -80.983 18.824 173.294 1.00 80.75 511 GLN A N 1
ATOM 3464 C CA . GLN A 1 511 ? -81.564 19.624 172.196 1.00 80.75 511 GLN A CA 1
ATOM 3465 C C . GLN A 1 511 ? -80.674 19.745 170.941 1.00 80.75 511 GLN A C 1
ATOM 3467 O O . GLN A 1 511 ? -80.721 20.747 170.232 1.00 80.75 511 GLN A O 1
ATOM 3472 N N . THR A 1 512 ? -79.880 18.717 170.640 1.00 81.50 512 THR A N 1
ATOM 3473 C CA . THR A 1 512 ? -79.056 18.640 169.423 1.00 81.50 512 THR A CA 1
ATOM 3474 C C . THR A 1 512 ? -79.604 17.612 168.433 1.00 81.50 512 THR A C 1
ATOM 3476 O O . THR A 1 512 ? -80.441 16.777 168.781 1.00 81.50 512 THR A O 1
ATOM 3479 N N . THR A 1 513 ? -79.147 17.676 167.184 1.00 83.69 513 THR A N 1
ATOM 3480 C CA . THR A 1 513 ? -79.447 16.688 166.140 1.00 83.69 513 THR A CA 1
ATOM 3481 C C . THR A 1 513 ? -78.229 15.824 165.834 1.00 83.69 513 THR A C 1
ATOM 3483 O O . THR A 1 513 ? -77.098 16.182 166.160 1.00 83.69 513 THR A O 1
ATOM 3486 N N . THR A 1 514 ? -78.468 14.680 165.201 1.00 82.81 514 THR A N 1
ATOM 3487 C CA . THR A 1 514 ? -77.429 13.803 164.656 1.00 82.81 514 THR A CA 1
ATOM 3488 C C . THR A 1 514 ? -77.830 13.400 163.245 1.00 82.81 514 THR A C 1
ATOM 3490 O O . THR A 1 514 ? -78.931 12.873 163.057 1.00 82.81 514 THR A O 1
ATOM 3493 N N . ASP A 1 515 ? -76.952 13.641 162.271 1.00 84.31 515 ASP A N 1
ATOM 3494 C CA . ASP A 1 515 ? -77.079 13.062 160.932 1.00 84.31 515 ASP A CA 1
ATOM 3495 C C . ASP A 1 515 ? -76.672 11.588 160.977 1.00 84.31 515 ASP A C 1
ATOM 3497 O O . ASP A 1 515 ? -75.830 11.216 161.796 1.00 84.31 515 ASP A O 1
ATOM 3501 N N . ASN A 1 516 ? -77.243 10.738 160.129 1.00 87.31 516 ASN A N 1
ATOM 3502 C CA . ASN A 1 516 ? -76.866 9.321 160.073 1.00 87.31 516 ASN A CA 1
ATOM 3503 C C . ASN A 1 516 ? -76.356 8.950 158.673 1.00 87.31 516 ASN A C 1
ATOM 3505 O O . ASN A 1 516 ? -76.572 9.678 157.701 1.00 87.31 516 ASN A O 1
ATOM 3509 N N . LEU A 1 517 ? -75.615 7.844 158.569 1.00 85.06 517 LEU A N 1
ATOM 3510 C CA . LEU A 1 517 ? -74.913 7.475 157.332 1.00 85.06 517 LEU A CA 1
ATOM 3511 C C . LEU A 1 517 ? -75.866 6.897 156.284 1.00 85.06 517 LEU A C 1
ATOM 3513 O O . LEU A 1 517 ? -75.608 6.975 155.082 1.00 85.06 517 LEU A O 1
ATOM 3517 N N . THR A 1 518 ? -76.962 6.296 156.743 1.00 84.50 518 THR A N 1
ATOM 3518 C CA . THR A 1 518 ? -77.970 5.673 155.886 1.00 84.50 518 THR A CA 1
ATOM 3519 C C . THR A 1 518 ? -79.365 5.885 156.452 1.00 84.50 518 THR A C 1
ATOM 3521 O O . THR A 1 518 ? -79.546 6.086 157.655 1.00 84.50 518 THR A O 1
ATOM 3524 N N . ILE A 1 519 ? -80.378 5.781 155.590 1.00 84.19 519 ILE A N 1
ATOM 3525 C CA . ILE A 1 519 ? -81.773 6.029 155.985 1.00 84.19 519 ILE A CA 1
ATOM 3526 C C . ILE A 1 519 ? -82.264 4.982 156.990 1.00 84.19 519 ILE A C 1
ATOM 3528 O O . ILE A 1 519 ? -83.084 5.274 157.861 1.00 84.19 519 ILE A O 1
ATOM 3532 N N . GLY A 1 520 ? -81.707 3.768 156.919 1.00 80.38 520 GLY A N 1
ATOM 3533 C CA . GLY A 1 520 ? -82.009 2.688 157.853 1.00 80.38 520 GLY A CA 1
ATOM 3534 C C . GLY A 1 520 ? -81.589 3.003 159.292 1.00 80.38 520 GLY A C 1
ATOM 3535 O O . GLY A 1 520 ? -82.309 2.658 160.228 1.00 80.38 520 GLY A O 1
ATOM 3536 N N . GLU A 1 521 ? -80.466 3.698 159.485 1.00 83.94 521 GLU A N 1
ATOM 3537 C CA . GLU A 1 521 ? -80.000 4.111 160.816 1.00 83.94 521 GLU A CA 1
ATOM 3538 C C . GLU A 1 521 ? -80.859 5.242 161.402 1.00 83.94 521 GLU A C 1
ATOM 3540 O O . GLU A 1 521 ? -81.233 5.185 162.577 1.00 83.94 521 GLU A O 1
ATOM 3545 N N . THR A 1 522 ? -81.225 6.232 160.579 1.00 85.62 522 THR A N 1
ATOM 3546 C CA . THR A 1 522 ? -82.071 7.380 160.951 1.00 85.62 522 THR A CA 1
ATOM 3547 C C . THR A 1 522 ? -83.393 6.936 161.573 1.00 85.62 522 THR A C 1
ATOM 3549 O O . THR A 1 522 ? -83.748 7.351 162.679 1.00 85.62 522 THR A O 1
ATOM 3552 N N . VAL A 1 523 ? -84.107 6.032 160.900 1.00 85.56 523 VAL A N 1
ATOM 3553 C CA . VAL A 1 523 ? -85.432 5.573 161.342 1.00 85.56 523 VAL A CA 1
ATOM 3554 C C . VAL A 1 523 ? -85.354 4.815 162.674 1.00 85.56 523 VAL A C 1
ATOM 3556 O O . VAL A 1 523 ? -86.182 5.028 163.561 1.00 85.56 523 VAL A O 1
ATOM 3559 N N . GLN A 1 524 ? -84.341 3.966 162.867 1.00 83.31 524 GLN A N 1
ATOM 3560 C CA . GLN A 1 524 ? -84.213 3.174 164.097 1.00 83.31 524 GLN A CA 1
ATOM 3561 C C . GLN A 1 524 ? -83.864 4.014 165.326 1.00 83.31 524 GLN A C 1
ATOM 3563 O O . GLN A 1 524 ? -84.331 3.706 166.427 1.00 83.31 524 GLN A O 1
ATOM 3568 N N . LYS A 1 525 ? -83.087 5.089 165.156 1.00 84.12 525 LYS A N 1
ATOM 3569 C CA . LYS A 1 525 ? -82.841 6.039 166.246 1.00 84.12 525 LYS A CA 1
ATOM 3570 C C . LYS A 1 525 ? -84.122 6.745 166.688 1.00 84.12 525 LYS A C 1
ATOM 3572 O O . LYS A 1 525 ? -84.389 6.771 167.886 1.00 84.12 525 LYS A O 1
ATOM 3577 N N . MET A 1 526 ? -84.945 7.228 165.752 1.00 83.94 526 MET A N 1
ATOM 3578 C CA . MET A 1 526 ? -86.237 7.859 166.078 1.00 83.94 526 MET A CA 1
ATOM 3579 C C . MET A 1 526 ? -87.155 6.932 166.884 1.00 83.94 526 MET A C 1
ATOM 3581 O O . MET A 1 526 ? -87.836 7.375 167.804 1.00 83.94 526 MET A O 1
ATOM 3585 N N . ASN A 1 527 ? -87.149 5.637 166.566 1.00 81.88 527 ASN A N 1
ATOM 3586 C CA . ASN A 1 527 ? -88.010 4.654 167.220 1.00 81.88 527 ASN A CA 1
ATOM 3587 C C . ASN A 1 527 ? -87.646 4.409 168.701 1.00 81.88 527 ASN A C 1
ATOM 3589 O O . ASN A 1 527 ? -88.526 4.192 169.525 1.00 81.88 527 ASN A O 1
ATOM 3593 N N . LYS A 1 528 ? -86.356 4.444 169.064 1.00 79.19 528 LYS A N 1
ATOM 3594 C CA . LYS A 1 528 ? -85.898 4.139 170.437 1.00 79.19 528 LYS A CA 1
ATOM 3595 C C . LYS A 1 528 ? -85.643 5.367 171.297 1.00 79.19 528 LYS A C 1
ATOM 3597 O O . LYS A 1 528 ? -85.795 5.317 172.513 1.00 79.19 528 LYS A O 1
ATOM 3602 N N . GLU A 1 529 ? -85.179 6.443 170.680 1.00 83.62 529 GLU A N 1
ATOM 3603 C CA . GLU A 1 529 ? -84.797 7.667 171.387 1.00 83.62 529 GLU A CA 1
ATOM 3604 C C . GLU A 1 529 ? -85.914 8.710 171.363 1.00 83.62 529 GLU A C 1
ATOM 3606 O O . GLU A 1 529 ? -85.853 9.718 172.067 1.00 83.62 529 GLU A O 1
ATOM 3611 N N . GLY A 1 530 ? -86.972 8.431 170.608 1.00 83.38 530 GLY A N 1
ATOM 3612 C CA . GLY A 1 530 ? -88.103 9.310 170.427 1.00 83.38 530 GLY A CA 1
ATOM 3613 C C . GLY A 1 530 ? -87.924 10.242 169.240 1.00 83.38 530 GLY A C 1
ATOM 3614 O O . GLY A 1 530 ? -86.890 10.305 168.572 1.00 83.38 530 GLY A O 1
ATOM 3615 N N . VAL A 1 531 ? -88.983 10.988 168.986 1.00 82.25 531 VAL A N 1
ATOM 3616 C CA . VAL A 1 531 ? -89.039 12.003 167.939 1.00 82.25 531 VAL A CA 1
ATOM 3617 C C . VAL A 1 531 ? -88.974 13.375 168.582 1.00 82.25 531 VAL A C 1
ATOM 3619 O O . VAL A 1 531 ? -89.190 13.514 169.784 1.00 82.25 531 VAL A O 1
ATOM 3622 N N . LYS A 1 532 ? -88.698 14.410 167.785 1.00 81.19 532 LYS A N 1
ATOM 3623 C CA . LYS A 1 532 ? -88.664 15.790 168.277 1.00 81.19 532 LYS A CA 1
ATOM 3624 C C . LYS A 1 532 ? -89.904 16.065 169.140 1.00 81.19 532 LYS A C 1
ATOM 3626 O O . LYS A 1 532 ? -91.023 15.847 168.684 1.00 81.19 532 LYS A O 1
ATOM 3631 N N . PHE A 1 533 ? -89.679 16.537 170.367 1.00 80.50 533 PHE A N 1
ATOM 3632 C CA . PHE A 1 533 ? -90.691 16.856 171.391 1.00 80.50 533 PHE A CA 1
ATOM 3633 C C . PHE A 1 533 ? -91.277 15.678 172.191 1.00 80.50 533 PHE A C 1
ATOM 3635 O O . PHE A 1 533 ? -91.915 15.931 173.211 1.00 80.50 533 PHE A O 1
ATOM 3642 N N . ALA A 1 534 ? -91.031 14.422 171.814 1.00 79.81 534 ALA A N 1
ATOM 3643 C CA . ALA A 1 534 ? -91.492 13.246 172.553 1.00 79.81 534 ALA A CA 1
ATOM 3644 C C . ALA A 1 534 ? -90.324 12.288 172.804 1.00 79.81 534 ALA A C 1
ATOM 3646 O O . ALA A 1 534 ? -89.965 11.484 171.944 1.00 79.81 534 ALA A O 1
ATOM 3647 N N . HIS A 1 535 ? -89.745 12.370 174.002 1.00 83.88 535 HIS A N 1
ATOM 3648 C CA . HIS A 1 535 ? -88.606 11.553 174.406 1.00 83.88 535 HIS A CA 1
ATOM 3649 C C . HIS A 1 535 ? -88.870 10.912 175.770 1.00 83.88 535 HIS A C 1
ATOM 3651 O O . HIS A 1 535 ? -89.206 11.604 176.730 1.00 83.88 535 HIS A O 1
ATOM 3657 N N . THR A 1 536 ? -88.662 9.599 175.866 1.00 80.56 536 THR A N 1
ATOM 3658 C CA . THR A 1 536 ? -88.524 8.901 177.150 1.00 80.56 536 THR A CA 1
ATOM 3659 C C . THR A 1 536 ? -87.067 8.491 177.284 1.00 80.56 536 THR A C 1
ATOM 3661 O O . THR A 1 536 ? -86.574 7.669 176.516 1.00 80.56 536 THR A O 1
ATOM 3664 N N . ASN A 1 537 ? -86.353 9.076 178.245 1.00 83.62 537 ASN A N 1
ATOM 3665 C CA . ASN A 1 537 ? -84.971 8.689 178.505 1.00 83.62 537 ASN A CA 1
ATOM 3666 C C . ASN A 1 537 ? -84.943 7.442 179.401 1.00 83.62 537 ASN A C 1
ATOM 3668 O O . ASN A 1 537 ? -84.864 7.537 180.624 1.00 83.62 537 ASN A O 1
ATOM 3672 N N . ALA A 1 538 ? -85.096 6.279 178.775 1.00 79.56 538 ALA A N 1
ATOM 3673 C CA . ALA A 1 538 ? -85.120 4.985 179.438 1.00 79.56 538 ALA A CA 1
ATOM 3674 C C . ALA A 1 538 ? -83.709 4.495 179.815 1.00 79.56 538 ALA A C 1
ATOM 3676 O O . ALA A 1 538 ? -82.767 4.619 179.029 1.00 79.56 538 ALA A O 1
ATOM 3677 N N . ALA A 1 539 ? -83.574 3.881 180.997 1.00 76.00 539 ALA A N 1
ATOM 3678 C CA . ALA A 1 539 ? -82.390 3.094 181.341 1.00 76.00 539 ALA A CA 1
ATOM 3679 C C . ALA A 1 539 ? -82.283 1.851 180.433 1.00 76.00 539 ALA A C 1
ATOM 3681 O O . ALA A 1 539 ? -83.259 1.427 179.814 1.00 76.00 539 ALA A O 1
ATOM 3682 N N . THR A 1 540 ? -81.091 1.268 180.327 1.00 65.00 540 THR A N 1
ATOM 3683 C CA . THR A 1 540 ? -80.827 0.112 179.459 1.00 65.00 540 THR A CA 1
ATOM 3684 C C . THR A 1 540 ? -81.764 -1.050 179.813 1.00 65.00 540 THR A C 1
ATOM 3686 O O . THR A 1 540 ? -81.785 -1.478 180.963 1.00 65.00 540 THR A O 1
ATOM 3689 N N . GLU A 1 541 ? -82.535 -1.543 178.834 1.00 68.00 541 GLU A N 1
ATOM 3690 C CA . GLU A 1 541 ? -83.571 -2.587 178.995 1.00 68.00 541 GLU A CA 1
ATOM 3691 C C . GLU A 1 541 ? -84.797 -2.182 179.846 1.00 68.00 541 GLU A C 1
ATOM 3693 O O . GLU A 1 541 ? -85.439 -3.025 180.477 1.00 68.00 541 GLU A O 1
ATOM 3698 N N . ALA A 1 542 ? -85.157 -0.894 179.886 1.00 63.72 542 ALA A N 1
ATOM 3699 C CA . ALA A 1 542 ? -86.375 -0.480 180.575 1.00 63.72 542 ALA A CA 1
ATOM 3700 C C . ALA A 1 542 ? -87.639 -0.882 179.799 1.00 63.72 542 ALA A C 1
ATOM 3702 O O . ALA A 1 542 ? -87.701 -0.801 178.571 1.00 63.72 542 ALA A O 1
ATOM 3703 N N . LYS A 1 543 ? -88.662 -1.314 180.538 1.00 78.69 543 LYS A N 1
ATOM 3704 C CA . LYS A 1 543 ? -89.937 -1.737 179.959 1.00 78.69 543 LYS A CA 1
ATOM 3705 C C . LYS A 1 543 ? -90.700 -0.536 179.412 1.00 78.69 543 LYS A C 1
ATOM 3707 O O . LYS A 1 543 ? -90.699 0.536 180.022 1.00 78.69 543 LYS A O 1
ATOM 3712 N N . ASP A 1 544 ? -91.350 -0.749 178.275 1.00 82.25 544 ASP A N 1
ATOM 3713 C CA . ASP A 1 544 ? -92.201 0.255 177.650 1.00 82.25 544 ASP A CA 1
ATOM 3714 C C . ASP A 1 544 ? -93.378 0.630 178.567 1.00 82.25 544 ASP A C 1
ATOM 3716 O O . ASP A 1 544 ? -93.736 -0.090 179.507 1.00 82.25 544 ASP A O 1
ATOM 3720 N N . SER A 1 545 ? -93.977 1.774 178.282 1.00 83.56 545 SER A N 1
ATOM 3721 C CA . SER A 1 545 ? -95.302 2.126 178.767 1.00 83.56 545 SER A CA 1
ATOM 3722 C C . SER A 1 545 ? -96.352 1.125 178.272 1.00 83.56 545 SER A C 1
ATOM 3724 O O . SER A 1 545 ? -96.223 0.534 177.200 1.00 83.56 545 SER A O 1
ATOM 3726 N N . SER A 1 546 ? -97.414 0.925 179.050 1.00 87.81 546 SER A N 1
ATOM 3727 C CA . SER A 1 546 ? -98.528 0.060 178.665 1.00 87.81 546 SER A CA 1
ATOM 3728 C C . SER A 1 546 ? -99.862 0.741 178.940 1.00 87.81 546 SER A C 1
ATOM 3730 O O . SER A 1 546 ? -100.316 0.856 180.080 1.00 87.81 546 SER A O 1
ATOM 3732 N N . ALA A 1 547 ? -100.491 1.215 177.868 1.00 86.38 547 ALA A N 1
ATOM 3733 C CA . ALA A 1 547 ? -101.809 1.837 177.877 1.00 86.38 547 ALA A CA 1
ATOM 3734 C C . ALA A 1 547 ? -102.900 0.762 177.737 1.00 86.38 547 ALA A C 1
ATOM 3736 O O . ALA A 1 547 ? -103.599 0.688 176.728 1.00 86.38 547 ALA A O 1
ATOM 3737 N N . GLY A 1 548 ? -102.986 -0.143 178.715 1.00 84.69 548 GLY A N 1
ATOM 3738 C CA . GLY A 1 548 ? -103.836 -1.333 178.628 1.00 84.69 548 GLY A CA 1
ATOM 3739 C C . GLY A 1 548 ? -105.336 -1.035 178.663 1.00 84.69 548 GLY A C 1
ATOM 3740 O O . GLY A 1 548 ? -106.117 -1.764 178.055 1.00 84.69 548 GLY A O 1
ATOM 3741 N N . GLY A 1 549 ? -105.751 0.027 179.355 1.00 83.69 549 GLY A N 1
ATOM 3742 C CA . GLY A 1 549 ? -107.146 0.459 179.393 1.00 83.69 549 GLY A CA 1
ATOM 3743 C C . GLY A 1 549 ? -107.588 1.085 178.071 1.00 83.69 549 GLY A C 1
ATOM 3744 O O . GLY A 1 549 ? -106.847 1.853 177.456 1.00 83.69 549 GLY A O 1
ATOM 3745 N N . THR A 1 550 ? -108.812 0.812 177.622 1.00 80.12 550 THR A N 1
ATOM 3746 C CA . THR A 1 550 ? -109.355 1.447 176.406 1.00 80.12 550 THR A CA 1
ATOM 3747 C C . THR A 1 550 ? -109.324 2.974 176.521 1.00 80.12 550 THR A C 1
ATOM 3749 O O . THR A 1 550 ? -109.758 3.525 177.534 1.00 80.12 550 THR A O 1
ATOM 3752 N N . ASN A 1 551 ? -108.821 3.656 175.485 1.00 85.31 551 ASN A N 1
ATOM 3753 C CA . ASN A 1 551 ? -108.569 5.107 175.467 1.00 85.31 551 ASN A CA 1
ATOM 3754 C C . ASN A 1 551 ? -107.675 5.610 176.614 1.00 85.31 551 ASN A C 1
ATOM 3756 O O . ASN A 1 551 ? -107.795 6.764 177.027 1.00 85.31 551 ASN A O 1
ATOM 3760 N N . SER A 1 552 ? -106.814 4.755 177.163 1.00 86.44 552 SER A N 1
ATOM 3761 C CA . SER A 1 552 ? -105.801 5.200 178.111 1.00 86.44 552 SER A CA 1
ATOM 3762 C C . SER A 1 552 ? -104.560 5.711 177.388 1.00 86.44 552 SER A C 1
ATOM 3764 O O . SER A 1 552 ? -104.270 5.324 176.255 1.00 86.44 552 SER A O 1
ATOM 3766 N N . THR A 1 553 ? -103.818 6.576 178.069 1.00 85.56 553 THR A N 1
ATOM 3767 C CA . THR A 1 553 ? -102.474 6.974 177.653 1.00 85.56 553 THR A CA 1
ATOM 3768 C C . THR A 1 553 ? -101.511 6.546 178.737 1.00 85.56 553 THR A C 1
ATOM 3770 O O . THR A 1 553 ? -101.670 6.934 179.896 1.00 85.56 553 THR A O 1
ATOM 3773 N N . ALA A 1 554 ? -100.502 5.778 178.342 1.00 88.44 554 ALA A N 1
ATOM 3774 C CA . ALA A 1 554 ? -99.357 5.471 179.169 1.00 88.44 554 ALA A CA 1
ATOM 3775 C C . ALA A 1 554 ? -98.115 6.080 178.536 1.00 88.44 554 ALA A C 1
ATOM 3777 O O . ALA A 1 554 ? -97.855 5.857 177.357 1.00 88.44 554 ALA A O 1
ATOM 3778 N N . LEU A 1 555 ? -97.377 6.876 179.303 1.00 85.88 555 LEU A N 1
ATOM 3779 C CA . LEU A 1 555 ? -96.154 7.509 178.830 1.00 85.88 555 LEU A CA 1
ATOM 3780 C C . LEU A 1 555 ? -95.079 7.461 179.910 1.00 85.88 555 LEU A C 1
ATOM 3782 O O . LEU A 1 555 ? -95.299 7.858 181.054 1.00 85.88 555 LEU A O 1
ATOM 3786 N N . GLY A 1 556 ? -93.889 7.025 179.518 1.00 85.38 556 GLY A N 1
ATOM 3787 C CA . GLY A 1 556 ? -92.750 6.873 180.413 1.00 85.38 556 GLY A CA 1
ATOM 3788 C C . GLY A 1 556 ? -92.447 5.414 180.729 1.00 85.38 556 GLY A C 1
ATOM 3789 O O . GLY A 1 556 ? -93.151 4.493 180.321 1.00 85.38 556 GLY A O 1
ATOM 3790 N N . VAL A 1 557 ? -91.345 5.209 181.441 1.00 84.50 557 VAL A N 1
ATOM 3791 C CA . VAL A 1 557 ? -90.808 3.873 181.699 1.00 84.50 557 VAL A CA 1
ATOM 3792 C C . VAL A 1 557 ? -91.754 3.082 182.591 1.00 84.50 557 VAL A C 1
ATOM 3794 O O . VAL A 1 557 ? -92.032 3.486 183.719 1.00 84.50 557 VAL A O 1
ATOM 3797 N N . ASN A 1 558 ? -92.219 1.937 182.092 1.00 88.06 558 ASN A N 1
ATOM 3798 C CA . ASN A 1 558 ? -93.074 1.015 182.835 1.00 88.06 558 ASN A CA 1
ATOM 3799 C C . ASN A 1 558 ? -94.303 1.702 183.477 1.00 88.06 558 ASN A C 1
ATOM 3801 O O . ASN A 1 558 ? -94.755 1.309 184.550 1.00 88.06 558 ASN A O 1
ATOM 3805 N N . ALA A 1 559 ? -94.820 2.755 182.835 1.00 89.06 559 ALA A N 1
ATOM 3806 C CA . ALA A 1 559 ? -96.058 3.424 183.214 1.00 89.06 559 ALA A CA 1
ATOM 3807 C C . ALA A 1 559 ? -97.236 2.558 182.745 1.00 89.06 559 ALA A C 1
ATOM 3809 O O . ALA A 1 559 ? -97.303 2.238 181.557 1.00 89.06 559 ALA A O 1
ATOM 3810 N N . ILE A 1 560 ? -98.137 2.134 183.636 1.00 87.81 560 ILE A N 1
ATOM 3811 C CA . ILE A 1 560 ? -99.151 1.117 183.299 1.00 87.81 560 ILE A CA 1
ATOM 3812 C C . ILE A 1 560 ? -100.568 1.557 183.671 1.00 87.81 560 ILE A C 1
ATOM 3814 O O . ILE A 1 560 ? -100.925 1.665 184.841 1.00 87.81 560 ILE A O 1
ATOM 3818 N N . ALA A 1 561 ? -101.420 1.725 182.665 1.00 87.75 561 ALA A N 1
ATOM 3819 C CA . ALA A 1 561 ? -102.861 1.751 182.857 1.00 87.75 561 ALA A CA 1
ATOM 3820 C C . ALA A 1 561 ? -103.354 0.313 182.689 1.00 87.75 561 ALA A C 1
ATOM 3822 O O . ALA A 1 561 ? -103.216 -0.270 181.613 1.00 87.75 561 ALA A O 1
ATOM 3823 N N . SER A 1 562 ? -103.875 -0.296 183.753 1.00 87.38 562 SER A N 1
ATOM 3824 C CA . SER A 1 562 ? -104.399 -1.662 183.670 1.00 87.38 562 SER A CA 1
ATOM 3825 C C . SER A 1 562 ? -105.571 -1.732 182.687 1.00 87.38 562 SER A C 1
ATOM 3827 O O . SER A 1 562 ? -106.189 -0.715 182.376 1.00 87.38 562 SER A O 1
ATOM 3829 N N . THR A 1 563 ? -105.905 -2.932 182.223 1.00 80.31 563 THR A N 1
ATOM 3830 C CA . THR A 1 563 ? -106.959 -3.156 181.218 1.00 80.31 563 THR A CA 1
ATOM 3831 C C . THR A 1 563 ? -108.306 -2.553 181.590 1.00 80.31 563 THR A C 1
ATOM 3833 O O . THR A 1 563 ? -109.038 -2.079 180.724 1.00 80.31 563 THR A O 1
ATOM 3836 N N . ASP A 1 564 ? -108.608 -2.511 182.882 1.00 81.19 564 ASP A N 1
ATOM 3837 C CA . ASP A 1 564 ? -109.902 -2.047 183.367 1.00 81.19 564 ASP A CA 1
ATOM 3838 C C . ASP A 1 564 ? -109.908 -0.523 183.597 1.00 81.19 564 ASP A C 1
ATOM 3840 O O . ASP A 1 564 ? -110.960 0.081 183.780 1.00 81.19 564 ASP A O 1
ATOM 3844 N N . ALA A 1 565 ? -108.747 0.137 183.506 1.00 86.94 565 ALA A N 1
ATOM 3845 C CA . ALA A 1 565 ? -108.573 1.577 183.678 1.00 86.94 565 ALA A CA 1
ATOM 3846 C C . ALA A 1 565 ? -108.879 2.356 182.385 1.00 86.94 565 ALA A C 1
ATOM 3848 O O . ALA A 1 565 ? -108.020 3.043 181.828 1.00 86.94 565 ALA A O 1
ATOM 3849 N N . ALA A 1 566 ? -110.101 2.235 181.866 1.00 83.06 566 ALA A N 1
ATOM 3850 C CA . ALA A 1 566 ? -110.506 2.963 180.664 1.00 83.06 566 ALA A CA 1
ATOM 3851 C C . ALA A 1 566 ? -110.528 4.490 180.885 1.00 83.06 566 ALA A C 1
ATOM 3853 O O . ALA A 1 566 ? -110.895 4.969 181.963 1.00 83.06 566 ALA A O 1
ATOM 3854 N N . ASN A 1 567 ? -110.182 5.249 179.838 1.00 88.44 567 ASN A N 1
ATOM 3855 C CA . ASN A 1 567 ? -110.047 6.716 179.841 1.00 88.44 567 ASN A CA 1
ATOM 3856 C C . ASN A 1 567 ? -109.076 7.259 180.909 1.00 88.44 567 ASN A C 1
ATOM 3858 O O . ASN A 1 567 ? -109.258 8.368 181.411 1.00 88.44 567 ASN A O 1
ATOM 3862 N N . SER A 1 568 ? -108.081 6.467 181.303 1.00 90.69 568 SER A N 1
ATOM 3863 C CA . SER A 1 568 ? -107.134 6.831 182.354 1.00 90.69 568 SER A CA 1
ATOM 3864 C C . SER A 1 568 ? -105.803 7.321 181.793 1.00 90.69 568 SER A C 1
ATOM 3866 O O . SER A 1 568 ? -105.403 6.969 180.683 1.00 90.69 568 SER A O 1
ATOM 3868 N N . VAL A 1 569 ? -105.091 8.124 182.579 1.00 87.06 569 VAL A N 1
ATOM 3869 C CA . VAL A 1 569 ? -103.783 8.662 182.196 1.00 87.06 569 VAL A CA 1
ATOM 3870 C C . VAL A 1 569 ? -102.746 8.228 183.211 1.00 87.06 569 VAL A C 1
ATOM 3872 O O . VAL A 1 569 ? -102.869 8.518 184.402 1.00 87.06 569 VAL A O 1
ATOM 3875 N N . VAL A 1 570 ? -101.710 7.556 182.719 1.00 88.62 570 VAL A N 1
ATOM 3876 C CA . VAL A 1 570 ? -100.538 7.209 183.507 1.00 88.62 570 VAL A CA 1
ATOM 3877 C C . VAL A 1 570 ? -99.305 7.830 182.871 1.00 88.62 570 VAL A C 1
ATOM 3879 O O . VAL A 1 570 ? -98.984 7.582 181.708 1.00 88.62 570 VAL A O 1
ATOM 3882 N N . ILE A 1 571 ? -98.634 8.704 183.609 1.00 87.06 571 ILE A N 1
ATOM 3883 C CA . ILE A 1 571 ? -97.439 9.375 183.105 1.00 87.06 571 ILE A CA 1
ATOM 3884 C C . ILE A 1 571 ? -96.368 9.340 184.177 1.00 87.06 571 ILE A C 1
ATOM 3886 O O . ILE A 1 571 ? -96.537 9.891 185.259 1.00 87.06 571 ILE A O 1
ATOM 3890 N N . GLY A 1 572 ? -95.236 8.740 183.843 1.00 84.31 572 GLY A N 1
ATOM 3891 C CA . GLY A 1 572 ? -94.083 8.687 184.726 1.00 84.31 572 GLY A CA 1
ATOM 3892 C C . GLY A 1 572 ? -93.723 7.278 185.164 1.00 84.31 572 GLY A C 1
ATOM 3893 O O . GLY A 1 572 ? -94.444 6.304 184.942 1.00 84.31 572 GLY A O 1
ATOM 3894 N N . ASN A 1 573 ? -92.523 7.182 185.719 1.00 85.19 573 ASN A N 1
ATOM 3895 C CA . ASN A 1 573 ? -91.842 5.920 185.933 1.00 85.19 573 ASN A CA 1
ATOM 3896 C C . ASN A 1 573 ? -92.606 5.030 186.919 1.00 85.19 573 ASN A C 1
ATOM 3898 O O . ASN A 1 573 ? -92.976 5.480 187.997 1.00 85.19 573 ASN A O 1
ATOM 3902 N N . ASN A 1 574 ? -92.851 3.770 186.553 1.00 87.56 574 ASN A N 1
ATOM 3903 C CA . ASN A 1 574 ? -93.553 2.781 187.386 1.00 87.56 574 ASN A CA 1
ATOM 3904 C C . ASN A 1 574 ? -94.934 3.213 187.914 1.00 87.56 574 ASN A C 1
ATOM 3906 O O . ASN A 1 574 ? -95.490 2.546 188.789 1.00 87.56 574 ASN A O 1
ATOM 3910 N N . SER A 1 575 ? -95.491 4.316 187.416 1.00 87.94 575 SER A N 1
ATOM 3911 C CA . SER A 1 575 ? -96.810 4.772 187.827 1.00 87.94 575 SER A CA 1
ATOM 3912 C C . SER A 1 575 ? -97.864 3.805 187.316 1.00 87.94 575 SER A C 1
ATOM 3914 O O . SER A 1 575 ? -97.708 3.210 186.245 1.00 87.94 575 SER A O 1
ATOM 3916 N N . SER A 1 576 ? -98.946 3.638 188.072 1.00 89.69 576 SER A N 1
ATOM 3917 C CA . SER A 1 576 ? -100.018 2.738 187.678 1.00 89.69 576 SER A CA 1
ATOM 3918 C C . SER A 1 576 ? -101.412 3.283 187.943 1.00 89.69 576 SER A C 1
ATOM 3920 O O . SER A 1 576 ? -101.694 3.933 188.948 1.00 89.69 576 SER A O 1
ATOM 3922 N N . VAL A 1 577 ? -102.323 2.992 187.023 1.00 85.81 577 VAL A N 1
ATOM 3923 C CA . VAL A 1 577 ? -103.741 3.289 187.191 1.00 85.81 577 VAL A CA 1
ATOM 3924 C C . VAL A 1 577 ? -104.527 2.008 187.011 1.00 85.81 577 VAL A C 1
ATOM 3926 O O . VAL A 1 577 ? -104.383 1.330 185.995 1.00 85.81 577 VAL A O 1
ATOM 3929 N N . SER A 1 578 ? -105.383 1.687 187.976 1.00 88.62 578 SER A N 1
ATOM 3930 C CA . SER A 1 578 ? -106.343 0.587 187.832 1.00 88.62 578 SER A CA 1
ATOM 3931 C C . SER A 1 578 ? -107.800 1.017 187.915 1.00 88.62 578 SER A C 1
ATOM 3933 O O . SER A 1 578 ? -108.668 0.315 187.406 1.00 88.62 578 SER A O 1
ATOM 3935 N N . GLY A 1 579 ? -108.083 2.199 188.462 1.00 81.44 579 GLY A N 1
ATOM 3936 C CA . GLY A 1 579 ? -109.421 2.770 188.391 1.00 81.44 579 GLY A CA 1
ATOM 3937 C C . GLY A 1 579 ? -109.738 3.354 187.013 1.00 81.44 579 GLY A C 1
ATOM 3938 O O . GLY A 1 579 ? -108.877 3.929 186.348 1.00 81.44 579 GLY A O 1
ATOM 3939 N N . THR A 1 580 ? -110.994 3.253 186.587 1.00 84.69 580 THR A N 1
ATOM 3940 C CA . THR A 1 580 ? -111.514 3.969 185.412 1.00 84.69 580 THR A CA 1
ATOM 3941 C C . THR A 1 580 ? -111.459 5.484 185.594 1.00 84.69 580 THR A C 1
ATOM 3943 O O . THR A 1 580 ? -111.798 5.989 186.667 1.00 84.69 580 THR A O 1
ATOM 3946 N N . SER A 1 581 ? -111.132 6.205 184.516 1.00 88.69 581 SER A N 1
ATOM 3947 C CA . SER A 1 581 ? -111.057 7.676 184.477 1.00 88.69 581 SER A CA 1
ATOM 3948 C C . SER A 1 581 ? -110.179 8.260 185.584 1.00 88.69 581 SER A C 1
ATOM 3950 O O . SER A 1 581 ? -110.513 9.274 186.194 1.00 88.69 581 SER A O 1
ATOM 3952 N N . SER A 1 582 ? -109.077 7.578 185.871 1.00 90.00 582 SER A N 1
ATOM 3953 C CA . SER A 1 582 ? -108.166 7.914 186.958 1.00 90.00 582 SER A CA 1
ATOM 3954 C C . SER A 1 582 ? -106.823 8.372 186.410 1.00 90.00 582 SER A C 1
ATOM 3956 O O . SER A 1 582 ? -106.455 8.094 185.264 1.00 90.00 582 SER A O 1
ATOM 3958 N N . VAL A 1 583 ? -106.089 9.106 187.236 1.00 86.69 583 VAL A N 1
ATOM 3959 C CA . VAL A 1 583 ? -104.834 9.739 186.839 1.00 86.69 583 VAL A CA 1
ATOM 3960 C C . VAL A 1 583 ? -103.754 9.383 187.844 1.00 86.69 583 VAL A C 1
ATOM 3962 O O . VAL A 1 583 ? -103.891 9.696 189.027 1.00 86.69 583 VAL A O 1
ATOM 3965 N N . ALA A 1 584 ? -102.679 8.756 187.369 1.00 89.12 584 ALA A N 1
ATOM 3966 C CA . ALA A 1 584 ? -101.455 8.580 188.137 1.00 89.12 584 ALA A CA 1
ATOM 3967 C C . ALA A 1 584 ? -100.293 9.261 187.421 1.00 89.12 584 ALA A C 1
ATOM 3969 O O . ALA A 1 584 ? -99.944 8.890 186.298 1.00 89.12 584 ALA A O 1
ATOM 3970 N N . ILE A 1 585 ? -99.722 10.283 188.052 1.00 86.06 585 ILE A N 1
ATOM 3971 C CA . ILE A 1 585 ? -98.601 11.026 187.480 1.00 86.06 585 ILE A CA 1
ATOM 3972 C C . ILE A 1 585 ? -97.487 11.136 188.510 1.00 86.06 585 ILE A C 1
ATOM 3974 O O . ILE A 1 585 ? -97.697 11.716 189.573 1.00 86.06 585 ILE A O 1
ATOM 3978 N N . GLY A 1 586 ? -96.307 10.626 188.165 1.00 86.12 586 GLY A N 1
ATOM 3979 C CA . GLY A 1 586 ? -95.129 10.678 189.028 1.00 86.12 586 GLY A CA 1
ATOM 3980 C C . GLY A 1 586 ? -94.298 9.400 189.005 1.00 86.12 586 GLY A C 1
ATOM 3981 O O . GLY A 1 586 ? -94.251 8.700 187.987 1.00 86.12 586 GLY A O 1
ATOM 3982 N N . ASP A 1 587 ? -93.622 9.114 190.116 1.00 84.56 587 ASP A N 1
ATOM 3983 C CA . ASP A 1 587 ? -92.799 7.910 190.283 1.00 84.56 587 ASP A CA 1
ATOM 3984 C C . ASP A 1 587 ? -93.495 6.923 191.225 1.00 84.56 587 ASP A C 1
ATOM 3986 O O . ASP A 1 587 ? -93.655 7.173 192.418 1.00 84.56 587 ASP A O 1
ATOM 3990 N N . GLY A 1 588 ? -93.971 5.808 190.673 1.00 84.12 588 GLY A N 1
ATOM 3991 C CA . GLY A 1 588 ? -94.749 4.816 191.420 1.00 84.12 588 GLY A CA 1
ATOM 3992 C C . GLY A 1 588 ? -96.138 5.292 191.869 1.00 84.12 588 GLY A C 1
ATOM 3993 O O . GLY A 1 588 ? -96.815 4.577 192.617 1.00 84.12 588 GLY A O 1
ATOM 3994 N N . ALA A 1 589 ? -96.587 6.470 191.418 1.00 85.81 589 ALA A N 1
ATOM 3995 C CA . ALA A 1 589 ? -97.905 7.005 191.733 1.00 85.81 589 ALA A CA 1
ATOM 3996 C C . ALA A 1 589 ? -98.978 5.985 191.336 1.00 85.81 589 ALA A C 1
ATOM 3998 O O . ALA A 1 589 ? -98.933 5.409 190.249 1.00 85.81 589 ALA A O 1
ATOM 3999 N N . THR A 1 590 ? -99.926 5.714 192.234 1.00 86.38 590 THR A N 1
ATOM 4000 C CA . THR A 1 590 ? -100.908 4.645 192.032 1.00 86.38 590 THR A CA 1
ATOM 4001 C C . THR A 1 590 ? -102.321 5.130 192.316 1.00 86.38 590 THR A C 1
ATOM 4003 O O . THR A 1 590 ? -102.680 5.418 193.458 1.00 86.38 590 THR A O 1
ATOM 4006 N N . ALA A 1 591 ? -103.138 5.198 191.265 1.00 83.88 591 ALA A N 1
ATOM 4007 C CA . ALA A 1 591 ? -104.535 5.620 191.318 1.00 83.88 591 ALA A CA 1
ATOM 4008 C C . ALA A 1 591 ? -105.451 4.411 191.076 1.00 83.88 591 ALA A C 1
ATOM 4010 O O . ALA A 1 591 ? -105.804 4.063 189.945 1.00 83.88 591 ALA A O 1
ATOM 4011 N N . SER A 1 592 ? -105.790 3.709 192.154 1.00 86.31 592 SER A N 1
ATOM 4012 C CA . SER A 1 592 ? -106.520 2.438 192.078 1.00 86.31 592 SER A CA 1
ATOM 4013 C C . SER A 1 592 ? -108.034 2.568 192.258 1.00 86.31 592 SER A C 1
ATOM 4015 O O . SER A 1 592 ? -108.782 1.692 191.832 1.00 86.31 592 SER A O 1
ATOM 4017 N N . GLY A 1 593 ? -108.516 3.668 192.840 1.00 79.06 593 GLY A N 1
ATOM 4018 C CA . GLY A 1 593 ? -109.948 3.977 192.898 1.00 79.06 593 GLY A CA 1
ATOM 4019 C C . GLY A 1 593 ? -110.460 4.541 191.569 1.00 79.06 593 GLY A C 1
ATOM 4020 O O . GLY A 1 593 ? -109.699 5.164 190.832 1.00 79.06 593 GLY A O 1
ATOM 4021 N N . THR A 1 594 ? -111.743 4.369 191.250 1.00 81.31 594 THR A N 1
ATOM 4022 C CA . THR A 1 594 ? -112.363 5.038 190.085 1.00 81.31 594 THR A CA 1
ATOM 4023 C C . THR A 1 594 ? -112.388 6.551 190.295 1.00 81.31 594 THR A C 1
ATOM 4025 O O . THR A 1 594 ? -112.720 6.995 191.393 1.00 81.31 594 THR A O 1
ATOM 4028 N N . GLN A 1 595 ? -112.054 7.328 189.260 1.00 85.94 595 GLN A N 1
ATOM 4029 C CA . GLN A 1 595 ? -111.910 8.791 189.330 1.00 85.94 595 GLN A CA 1
ATOM 4030 C C . GLN A 1 595 ? -110.959 9.254 190.444 1.00 85.94 595 GLN A C 1
ATOM 4032 O O . GLN A 1 595 ? -111.166 10.288 191.079 1.00 85.94 595 GLN A O 1
ATOM 4037 N N . SER A 1 596 ? -109.918 8.467 190.711 1.00 86.69 596 SER A N 1
ATOM 4038 C CA . SER A 1 596 ? -108.897 8.830 191.686 1.00 86.69 596 SER A CA 1
ATOM 4039 C C . SER A 1 596 ? -107.721 9.520 191.014 1.00 86.69 596 SER A C 1
ATOM 4041 O O . SER A 1 596 ? -107.398 9.276 189.849 1.00 86.69 596 SER A O 1
ATOM 4043 N N . ILE A 1 597 ? -107.087 10.402 191.777 1.00 83.88 597 ILE A N 1
ATOM 4044 C CA . ILE A 1 597 ? -105.914 11.146 191.348 1.00 83.88 597 ILE A CA 1
ATOM 4045 C C . ILE A 1 597 ? -104.795 10.832 192.337 1.00 83.88 597 ILE A C 1
ATOM 4047 O O . ILE A 1 597 ? -104.928 11.090 193.534 1.00 83.88 597 ILE A O 1
ATOM 4051 N N . SER A 1 598 ? -103.708 10.259 191.827 1.00 86.19 598 SER A N 1
ATOM 4052 C CA . SER A 1 598 ? -102.457 10.042 192.548 1.00 86.19 598 SER A CA 1
ATOM 4053 C C . SER A 1 598 ? -101.373 10.828 191.827 1.00 86.19 598 SER A C 1
ATOM 4055 O O . SER A 1 598 ? -100.975 10.482 190.719 1.00 86.19 598 SER A O 1
ATOM 4057 N N . ILE A 1 599 ? -100.960 11.945 192.415 1.00 83.00 599 ILE A N 1
ATOM 4058 C CA . ILE A 1 599 ? -99.904 12.782 191.851 1.00 83.00 599 ILE A CA 1
ATOM 4059 C C . ILE A 1 599 ? -98.855 12.979 192.935 1.00 83.00 599 ILE A C 1
ATOM 4061 O O . ILE A 1 599 ? -99.189 13.472 194.017 1.00 83.00 599 ILE A O 1
ATOM 4065 N N . GLY A 1 600 ? -97.622 12.568 192.649 1.00 72.94 600 GLY A N 1
ATOM 4066 C CA . GLY A 1 600 ? -96.515 12.567 193.604 1.00 72.94 600 GLY A CA 1
ATOM 4067 C C . GLY A 1 600 ? -95.255 11.942 193.042 1.00 72.94 600 GLY A C 1
ATOM 4068 O O . GLY A 1 600 ? -95.375 10.883 192.386 1.00 72.94 600 GLY A O 1
#

Solvent-accessible surface area (backbone atoms only — not comparable to full-atom values): 33729 Å² total; per-residue (Å²): 123,51,72,50,70,52,96,80,56,30,35,39,40,41,46,100,70,33,40,35,39,33,46,67,76,54,30,34,39,36,39,36,91,78,28,38,40,38,32,45,62,82,54,29,36,36,39,44,34,94,80,30,35,39,39,29,45,65,85,44,32,30,44,36,41,36,95,69,32,42,38,30,22,40,71,85,66,49,76,75,41,53,32,40,35,95,91,42,80,44,56,70,92,49,85,81,76,91,60,58,85,55,86,54,98,83,50,67,77,38,69,66,63,54,52,52,53,50,51,55,50,50,52,54,51,41,52,52,38,43,51,50,13,59,73,67,29,49,81,22,43,47,42,79,89,80,73,45,61,50,67,29,50,42,82,49,94,94,39,83,25,54,47,70,68,58,40,52,55,58,54,62,56,39,51,69,63,59,66,96,85,42,86,65,50,64,46,36,88,88,60,83,88,85,84,77,78,64,90,88,61,69,38,64,46,70,47,78,55,92,92,44,79,46,80,43,72,44,92,66,72,88,68,76,63,49,77,58,88,55,33,37,39,40,92,69,35,42,35,37,44,75,85,71,56,37,36,40,36,41,39,94,74,30,38,38,41,33,43,65,77,56,31,35,37,38,46,30,95,78,39,37,34,40,34,46,65,81,51,32,35,41,37,37,42,96,72,32,37,40,38,34,46,68,77,54,31,34,38,40,40,37,94,75,30,39,37,39,32,42,65,75,48,33,33,41,38,41,36,94,74,31,40,36,42,32,44,59,84,72,49,35,41,35,44,35,96,60,34,42,44,30,64,96,42,56,25,42,40,87,91,45,78,44,52,71,89,57,84,90,75,93,70,68,76,35,68,93,54,94,87,57,84,55,67,73,40,74,72,60,56,54,52,57,57,54,59,55,58,57,56,61,60,59,58,54,52,76,34,78,39,62,32,64,44,100,86,69,47,80,28,88,92,41,77,29,46,35,69,69,70,55,55,69,66,38,76,42,64,50,100,84,70,48,81,41,81,73,45,71,42,72,87,78,78,91,70,59,81,50,88,53,96,86,43,69,74,42,72,73,68,58,67,70,69,72,80,78,83,85,72,83,44,66,48,101,83,70,47,82,43,53,74,68,61,79,56,36,46,88,78,64,36,81,88,68,43,58,89,82,44,89,22,51,35,49,46,64,64,90,86,44,67,40,43,31,61,27,52,73,57,22,55,55,49,35,72,68,34,20,49,83,96,47,56,55,90,66,60,95,89,57,53,65,42,36,45,52,4,58,79,27,48,31,40,39,44,41,1,29,19,36,60,70,3,31,58,14,40,8,36,25,40,54,2,27,13,48,8,37,52,6,32,2,36,27,66,55,13,59,7,64,47,65,64,23,77,19,75,81

Radius of gyration: 124.03 Å; Cα contacts (8 Å, |Δi|>4): 1053; chains: 1; bounding box: 204×50×354 Å

Mean predicted aligned error: 19.32 Å

Secondary structure (DSSP, 8-state):
-EEEE-TTS-EEEEETTEEEEE-TTS-EEEEETTEEEEE-TTS-EEEEETTEEEEE-TT--EEEEETTEEEEE-TTS-EEEEEEETTEEE-TT------PPP-STTSPPPHHHHHHHHHHHHHHHHHHHHHHHHHH-TT--EETTTTEEPPP-EEETTEEESSHHHHHHHHHT-EEEEETTEEEEEE-TT------PPTT--SEEEEEETTEEEEEE-SS---SEEEETTEEEETTEEEEE-SSS-EEEEETTEEEEE-TTS-EEEE-SS-EEEE-TTS-EEEEETTEEEEE-TTS-EEEEETTEEEEE-TTS-EEEEETTEEEEE-TTS-EEEEETTEEEETTS-EEETTEEE-TT----SPPPPP-STT--SPPPHHHHHHHHHHHHHHHHHHHTTSEEEEEPTTS-EEEEEEEETTTTSPPEEEEE-TTS-EEEEEE-------PPP-STTSPPPHHHHHTTSSSSSS-EE-TTS-EE-HHHHHB-TT--SSS--TT-TTEEE-SSTT-EEE-SBHHHHHHHHHHH-BTTB---PPTTPPPPEE-STT-EEESTT-EE-TT-TT-EEESTT-EE-STT-EEESSS-EE-STT-EEE-